Protein 6NOP (pdb70)

Nearest PDB structures (foldseek):
  6nop-assembly1_A  TM=9.811E-01  e=6.278E-51  Cyanothece
  6non-assembly2_B  TM=9.998E-01  e=4.648E-48  Cyanothece
  5ihp-assembly1_A  TM=8.449E-01  e=2.689E-17  Mycolicibacterium smegmatis MC2 155
  5if9-assembly1_A  TM=8.332E-01  e=1.341E-16  Mycolicibacterium smegmatis MC2 155
  5if9-assembly2_B  TM=8.439E-01  e=2.740E-16  Mycolicibacterium smegmatis MC2 155

InterPro domains:
  IPR025669 AAA domain [PF13614] (1-165)
  IPR027417 P-loop containing nucleoside triphosphate hydrolase [G3DSA:3.40.50.300] (1-249)
  IPR027417 P-loop containing nucleoside triphosphate hydrolase [SSF52540] (1-234)
  IPR050678 DNA Partitioning ATPase [PTHR13696] (1-233)

Solvent-accessible surface area: 21752 Å² total; per-residue (Å²): 96,112,69,228,156,16,83,8,0,0,0,2,1,4,0,2,21,0,6,14,26,18,0,0,1,0,0,0,17,7,6,4,111,90,11,38,0,0,0,0,0,0,5,11,15,16,9,0,6,117,40,22,68,33,142,44,115,143,109,27,39,4,0,19,35,0,3,76,98,119,34,118,14,39,83,0,19,51,88,24,118,66,100,47,16,23,0,0,0,2,54,65,24,0,22,84,0,34,71,63,1,55,96,54,65,125,6,16,39,15,2,40,52,47,5,123,82,2,33,116,44,3,64,29,0,0,0,1,3,7,5,14,98,16,60,2,2,20,2,1,0,0,8,2,62,25,0,0,0,0,0,25,4,9,66,36,0,15,32,0,0,66,14,0,36,82,12,5,104,44,13,99,161,144,45,7,4,98,23,50,46,12,0,0,0,1,26,61,4,44,111,184,63,173,75,48,38,181,46,0,40,42,8,18,54,29,0,106,140,55,3,97,154,33,107,32,4,41,21,2,64,48,32,49,94,11,64,57,0,18,88,99,35,47,3,0,39,111,37,47,94,78,109,26,9,114,1,0,86,8,0,51,95,16,11,33,138,110,116,179,141,227,107,22,159,22,92,8,2,0,0,2,1,2,0,2,22,0,7,13,25,27,0,0,2,0,0,0,32,5,0,3,98,60,11,79,0,0,0,0,0,0,5,13,16,18,10,0,6,120,31,26,70,33,142,42,113,140,115,24,38,4,0,22,35,1,1,74,92,117,35,120,18,69,81,0,31,50,84,24,117,64,98,42,16,41,0,0,1,1,51,59,26,0,21,95,0,39,108,60,1,44,76,53,62,125,7,17,37,13,2,41,51,48,5,128,69,7,35,89,132,10,52,23,0,0,0,0,4,8,6,10,115,16,64,2,2,21,1,0,0,0,8,2,65,36,0,1,0,0,0,22,6,35,69,44,0,16,40,0,0,65,9,0,16,73,12,4,115,47,12,100,183,145,45,7,4,98,21,54,47,27,0,0,0,0,25,42,4,46,98,123,67,176,74,54,12,176,85,4,38,40,8,20,53,29,0,110,138,56,3,98,144,28,110,34,3,47,18,4,60,32,39,78,93,11,54,62,0,8,80,106,37,47,6,0,42,114,33,50,74,83,96,18,13,102,0,0,49,11,0,8,117,40,21,56,31,182,118,123,137,232

Secondary structure (DSSP, 8-state):
---PEEEEE--SSSSSSHHHHHHHHHHHHTTTS-EEEEE--TT-HHHHHTT----TT---HHHHHTT-S-GGGG-EE-SSTTEEEE---GGGGGHHHHHHHHS-HHHHHHHHHGGGGGG-SEEEEEPPSSSSHHHHHHHHT-SEEEEEEESSHHHHHHHHHHHHHHHHHHHTTS--SEEEEEEEEEE-EETTEE-HHHHHHHHHHHHH-TTS-BPPPEES-THHHHHHHHT--HHHHT-GGGGHHHHHHHHHTTPPPP--/------EEEEE--SSSSSSHHHHHHHHHHHHTTTS-EEEEE--TT-HHHHHTT----TT---HHHHHTTSS-GGGG-EE-SSTTEEEE---GGGGGHHHHHHHHS-GGGHHHHHHGGGTTT-SEEEEEPPSSSSHHHHHHHHT-SEEEEEEESSHHHHHHHHHHHHHHHHHHHTTS--SEEEEEEEEEE-EETTEE-HHHHHHHHHHHHH-TTSPBPPPEE--HHHHHHHHHT--HHHHT-GGGGHHHHHHHHHHHTTS---

B-factor: mean 44.13, std 15.91, range [21.93, 157.92]

GO terms:
  GO:0016887 ATP hydrolysis activity (F, EXP)

Sequence (522 aa):
LVPRHMKTLVIASLSGGQGKTTTAFFLGKLLSQSAKVLFIDAAPQSNLTFFLGHEVEPSAPTLLELIKDMVEPADAVYSLANSNQFLIPSDDGLSNAQEYLASSGMGAVVLKARLKPLSEYFDYCIIDSPPARTQISIATIGAADQLLIPAEASTKGVNSLIRTLEIVQSLEKLGAFTGSILGVIPFRDKWFGLSQSKDSAGAIAAMKEVAPQLRIFPSILESERYKQALNQGILLSELGYPDLEKPFEGVKEALGIKQLVQGSHMKTLVIASLSGGQGKTTTAFFLGKLLSQSAKVLFIDAAPQSNLTFFLGHEVEPSAPTLLELIKDMVEPADAVYSLANSNQFLIPSDDGLSNAQEYLASSGMGAVVLKARLKPLSEYFDYCIIDSPPARTQISIATIGAADQLLIPAEASTKGVNSLIRTLEIVQSLEKLGAFTGSILGVIPFRDKWFGLSQSKDSAGAIAAMKEVAPQLRIFPSILESERYKQALNQGILLSELGYPDLEKPFEGVKEALGIKQLVQ

Radius of gyration: 22.44 Å; Cα contacts (8 Å, |Δi|>4): 1108; chains: 2; bounding box: 76×53×52 Å

CATH classification: 3.40.50.300

Structure (mmCIF, N/CA/C/O backbone):
data_6NOP
#
_entry.id   6NOP
#
_cell.length_a   115.658
_cell.length_b   115.658
_cell.length_c   76.648
_cell.angle_alpha   90.000
_cell.angle_beta   90.000
_cell.angle_gamma   120.000
#
_symmetry.space_group_name_H-M   'P 31 2 1'
#
loop_
_entity.id
_entity.type
_entity.pdbx_description
1 polymer 'Cobyrinic acid ac-diamide synthase'
2 non-polymer "ADENOSINE-5'-TRIPHOSPHATE"
3 non-polymer 'MAGNESIUM ION'
4 water water
#
loop_
_atom_site.group_PDB
_atom_site.id
_atom_site.type_symbol
_atom_site.label_atom_id
_atom_site.label_alt_id
_atom_site.label_comp_id
_atom_site.label_asym_id
_atom_site.label_entity_id
_atom_site.label_seq_id
_atom_site.pdbx_PDB_ins_code
_atom_site.Cartn_x
_atom_site.Cartn_y
_atom_site.Cartn_z
_atom_site.occupancy
_atom_site.B_iso_or_equiv
_atom_site.auth_seq_id
_atom_site.auth_comp_id
_atom_site.auth_asym_id
_atom_site.auth_atom_id
_atom_site.pdbx_PDB_model_num
ATOM 1 N N . LEU A 1 14 ? -59.684 -5.005 -20.130 1.00 77.37 -6 LEU B N 1
ATOM 2 C CA . LEU A 1 14 ? -60.166 -4.232 -21.270 1.00 77.76 -6 LEU B CA 1
ATOM 3 C C . LEU A 1 14 ? -61.442 -4.848 -21.834 1.00 74.16 -6 LEU B C 1
ATOM 4 O O . LEU A 1 14 ? -61.403 -5.898 -22.474 1.00 73.36 -6 LEU B O 1
ATOM 9 N N . VAL A 1 15 ? -62.567 -4.181 -21.599 1.00 72.97 -5 VAL B N 1
ATOM 10 C CA . VAL A 1 15 ? -63.873 -4.714 -21.962 1.00 76.97 -5 VAL B CA 1
ATOM 11 C C . VAL A 1 15 ? -64.609 -3.791 -22.928 1.00 75.21 -5 VAL B C 1
ATOM 12 O O . VAL A 1 15 ? -64.645 -2.576 -22.725 1.00 74.92 -5 VAL B O 1
ATOM 16 N N . PRO A 1 16 ? -65.200 -4.366 -23.989 1.00 71.52 -4 PRO B N 1
ATOM 17 C CA . PRO A 1 16 ? -65.978 -3.561 -24.938 1.00 63.84 -4 PRO B CA 1
ATOM 18 C C . PRO A 1 16 ? -67.197 -2.946 -24.263 1.00 57.99 -4 PRO B C 1
ATOM 19 O O . PRO A 1 16 ? -67.787 -3.576 -23.392 1.00 64.37 -4 PRO B O 1
ATOM 23 N N . ARG A 1 17 ? -67.547 -1.720 -24.638 1.00 50.69 -3 ARG B N 1
ATOM 24 C CA . ARG A 1 17 ? -68.769 -1.103 -24.153 1.00 56.76 -3 ARG B CA 1
ATOM 25 C C . ARG A 1 17 ? -69.609 -0.624 -25.336 1.00 53.98 -3 ARG B C 1
ATOM 26 O O . ARG A 1 17 ? -69.577 -1.222 -26.421 1.00 47.98 -3 ARG B O 1
ATOM 34 N N . HIS A 1 20 ? -68.664 3.940 -30.289 1.00 40.97 0 HIS B N 1
ATOM 35 C CA . HIS A 1 20 ? -68.348 3.899 -31.705 1.00 39.38 0 HIS B CA 1
ATOM 36 C C . HIS A 1 20 ? -67.126 4.794 -31.918 1.00 36.32 0 HIS B C 1
ATOM 37 O O . HIS A 1 20 ? -67.252 6.010 -32.080 1.00 38.54 0 HIS B O 1
ATOM 44 N N . MET A 1 21 ? -65.952 4.178 -31.899 1.00 33.87 1 MET B N 1
ATOM 45 C CA . MET A 1 21 ? -64.688 4.906 -31.898 1.00 33.62 1 MET B CA 1
ATOM 46 C C . MET A 1 21 ? -64.506 5.786 -33.132 1.00 33.90 1 MET B C 1
ATOM 47 O O . MET A 1 21 ? -64.661 5.309 -34.260 1.00 33.48 1 MET B O 1
ATOM 52 N N . LYS A 1 22 ? -64.177 7.064 -32.903 1.00 32.56 2 LYS B N 1
ATOM 53 C CA . LYS A 1 22 ? -63.811 8.008 -33.962 1.00 29.25 2 LYS B CA 1
ATOM 54 C C . LYS A 1 22 ? -62.292 8.216 -33.947 1.00 28.73 2 LYS B C 1
ATOM 55 O O . LYS A 1 22 ? -61.730 8.623 -32.933 1.00 33.52 2 LYS B O 1
ATOM 61 N N . THR A 1 23 ? -61.637 7.934 -35.065 1.00 30.35 3 THR B N 1
ATOM 62 C CA . THR A 1 23 ? -60.173 8.031 -35.114 1.00 28.41 3 THR B CA 1
ATOM 63 C C . THR A 1 23 ? -59.759 9.434 -35.586 1.00 28.86 3 THR B C 1
ATOM 64 O O . THR A 1 23 ? -60.098 9.846 -36.700 1.00 28.58 3 THR B O 1
ATOM 68 N N . LEU A 1 24 ? -59.056 10.160 -34.721 1.00 25.92 4 LEU B N 1
ATOM 69 C CA . LEU A 1 24 ? -58.542 11.496 -35.038 1.00 24.16 4 LEU B CA 1
ATOM 70 C C . LEU A 1 24 ? -57.053 11.352 -35.286 1.00 27.43 4 LEU B C 1
ATOM 71 O O . LEU A 1 24 ? -56.323 10.873 -34.416 1.00 32.62 4 LEU B O 1
ATOM 76 N N . VAL A 1 25 ? -56.594 11.743 -36.470 1.00 23.57 5 VAL B N 1
ATOM 77 C CA . VAL A 1 25 ? -55.177 11.558 -36.793 1.00 22.51 5 VAL B CA 1
ATOM 78 C C . VAL A 1 25 ? -54.540 12.942 -36.891 1.00 22.40 5 VAL B C 1
ATOM 79 O O . VAL A 1 25 ? -55.079 13.834 -37.564 1.00 24.26 5 VAL B O 1
ATOM 83 N N . ILE A 1 26 ? -53.414 13.110 -36.200 1.00 22.64 6 ILE B N 1
ATOM 84 C CA . ILE A 1 26 ? -52.648 14.368 -36.219 1.00 22.34 6 ILE B CA 1
ATOM 85 C C . ILE A 1 26 ? -51.529 14.196 -37.261 1.00 27.29 6 ILE B C 1
ATOM 86 O O . ILE A 1 26 ? -50.641 13.356 -37.088 1.00 28.93 6 ILE B O 1
ATOM 91 N N . ALA A 1 27 ? -51.603 14.940 -38.357 1.00 26.00 7 ALA B N 1
ATOM 92 C CA . ALA A 1 27 ? -50.674 14.767 -39.483 1.00 24.07 7 ALA B CA 1
ATOM 93 C C . ALA A 1 27 ? -50.100 16.101 -39.947 1.00 26.61 7 ALA B C 1
ATOM 94 O O . ALA A 1 27 ? -50.819 17.085 -40.079 1.00 25.16 7 ALA B O 1
ATOM 96 N N . SER A 1 28 ? -48.793 16.119 -40.189 1.00 23.04 8 SER B N 1
ATOM 97 C CA . SER A 1 28 ? -48.143 17.301 -40.747 1.00 24.73 8 SER B CA 1
ATOM 98 C C . SER A 1 28 ? -46.762 16.837 -41.209 1.00 25.78 8 SER B C 1
ATOM 99 O O . SER A 1 28 ? -45.924 16.458 -40.394 1.00 25.20 8 SER B O 1
ATOM 102 N N . LEU A 1 29 ? -46.529 16.845 -42.518 1.00 23.95 9 LEU B N 1
ATOM 103 C CA . LEU A 1 29 ? -45.315 16.217 -43.052 1.00 24.73 9 LEU B CA 1
ATOM 104 C C . LEU A 1 29 ? -43.984 16.839 -42.619 1.00 24.42 9 LEU B C 1
ATOM 105 O O . LEU A 1 29 ? -42.971 16.130 -42.553 1.00 26.69 9 LEU B O 1
ATOM 110 N N . SER A 1 30 ? -43.950 18.137 -42.344 1.00 26.20 10 SER B N 1
ATOM 111 C CA . SER A 1 30 ? -42.689 18.747 -41.913 1.00 23.85 10 SER B CA 1
ATOM 112 C C . SER A 1 30 ? -42.365 18.390 -40.463 1.00 23.72 10 SER B C 1
ATOM 113 O O . SER A 1 30 ? -43.247 17.959 -39.700 1.00 24.26 10 SER B O 1
ATOM 116 N N . GLY A 1 31 ? -41.098 18.526 -40.082 1.00 28.25 11 GLY B N 1
ATOM 117 C CA . GLY A 1 31 ? -40.704 18.220 -38.722 1.00 28.52 11 GLY B CA 1
ATOM 118 C C . GLY A 1 31 ? -41.085 19.341 -37.767 1.00 26.01 11 GLY B C 1
ATOM 119 O O . GLY A 1 31 ? -41.107 20.529 -38.139 1.00 26.87 11 GLY B O 1
ATOM 120 N N . GLY A 1 32 ? -41.388 18.978 -36.520 1.00 26.32 12 GLY B N 1
ATOM 121 C CA . GLY A 1 32 ? -41.585 19.983 -35.478 1.00 25.52 12 GLY B CA 1
ATOM 122 C C . GLY A 1 32 ? -42.704 20.967 -35.735 1.00 28.73 12 GLY B C 1
ATOM 123 O O . GLY A 1 32 ? -42.519 22.190 -35.655 1.00 29.15 12 GLY B O 1
ATOM 124 N N . GLN A 1 33 ? -43.878 20.416 -36.021 1.00 25.80 13 GLN B N 1
ATOM 125 C CA . GLN A 1 33 ? -45.048 21.188 -36.399 1.00 25.00 13 GLN B CA 1
ATOM 126 C C . GLN A 1 33 ? -46.120 21.175 -35.306 1.00 27.47 13 GLN B C 1
ATOM 127 O O . GLN A 1 33 ? -47.213 21.733 -35.486 1.00 26.82 13 GLN B O 1
ATOM 133 N N . GLY A 1 34 ? -45.811 20.541 -34.179 1.00 27.10 14 GLY B N 1
ATOM 134 C CA . GLY A 1 34 ? -46.746 20.466 -33.070 1.00 26.38 14 GLY B CA 1
ATOM 135 C C . GLY A 1 34 ? -47.619 19.212 -33.087 1.00 29.45 14 GLY B C 1
ATOM 136 O O . GLY A 1 34 ? -48.645 19.178 -32.414 1.00 27.10 14 GLY B O 1
ATOM 137 N N . LYS A 1 35 ? -47.229 18.176 -33.832 1.00 23.37 15 LYS B N 1
ATOM 138 C CA . LYS A 1 35 ? -48.064 16.962 -33.899 1.00 21.93 15 LYS B CA 1
ATOM 139 C C . LYS A 1 35 ? -48.210 16.288 -32.533 1.00 25.22 15 LYS B C 1
ATOM 140 O O . LYS A 1 35 ? -49.330 16.013 -32.091 1.00 26.51 15 LYS B O 1
ATOM 146 N N . THR A 1 36 ? -47.079 16.000 -31.885 1.00 26.01 16 THR B N 1
ATOM 147 C CA . THR A 1 36 ? -47.079 15.285 -30.606 1.00 27.07 16 THR B CA 1
ATOM 148 C C . THR A 1 36 ? -47.689 16.133 -29.493 1.00 30.69 16 THR B C 1
ATOM 149 O O . THR A 1 36 ? -48.465 15.635 -28.674 1.00 27.48 16 THR B O 1
ATOM 153 N N . THR A 1 37 ? -47.363 17.424 -29.491 1.00 27.55 17 THR B N 1
ATOM 154 C CA . THR A 1 37 ? -47.980 18.362 -28.557 1.00 27.12 17 THR B CA 1
ATOM 155 C C . THR A 1 37 ? -49.507 18.353 -28.678 1.00 26.42 17 THR B C 1
ATOM 156 O O . THR A 1 37 ? -50.220 18.299 -27.677 1.00 29.44 17 THR B O 1
ATOM 160 N N . THR A 1 38 ? -50.005 18.395 -29.904 1.00 23.69 18 THR B N 1
ATOM 161 C CA . THR A 1 38 ? -51.449 18.358 -30.143 1.00 24.84 18 THR B CA 1
ATOM 162 C C . THR A 1 38 ? -52.048 17.037 -29.685 1.00 30.22 18 THR B C 1
ATOM 163 O O . THR A 1 38 ? -53.085 17.008 -29.006 1.00 29.40 18 THR B O 1
ATOM 167 N N . ALA A 1 39 ? -51.416 15.931 -30.067 1.00 27.63 19 ALA B N 1
ATOM 168 C CA . ALA A 1 39 ? -51.947 14.630 -29.674 1.00 28.12 19 ALA B CA 1
ATOM 169 C C . ALA A 1 39 ? -52.081 14.533 -28.150 1.00 29.61 19 ALA B C 1
ATOM 170 O O . ALA A 1 39 ? -53.122 14.114 -27.625 1.00 28.58 19 ALA B O 1
ATOM 172 N N . PHE A 1 40 ? -51.030 14.938 -27.448 1.00 28.62 20 PHE B N 1
ATOM 173 C CA . PHE A 1 40 ? -50.971 14.891 -25.992 1.00 30.41 20 PHE B CA 1
ATOM 174 C C . PHE A 1 40 ? -52.087 15.698 -25.334 1.00 32.27 20 PHE B C 1
ATOM 175 O O . PHE A 1 40 ? -52.887 15.162 -24.557 1.00 31.54 20 PHE B O 1
ATOM 183 N N . PHE A 1 41 ? -52.135 16.996 -25.624 1.00 30.15 21 PHE B N 1
ATOM 184 C CA . PHE A 1 41 ? -53.128 17.841 -24.983 1.00 27.52 21 PHE B CA 1
ATOM 185 C C . PHE A 1 41 ? -54.560 17.540 -25.395 1.00 31.84 21 PHE B C 1
ATOM 186 O O . PHE A 1 41 ? -55.451 17.543 -24.547 1.00 34.14 21 PHE B O 1
ATOM 194 N N . LEU A 1 42 ? -54.782 17.280 -26.683 1.00 28.51 22 LEU B N 1
ATOM 195 C CA . LEU A 1 42 ? -56.124 16.970 -27.153 1.00 30.18 22 LEU B CA 1
ATOM 196 C C . LEU A 1 42 ? -56.622 15.670 -26.526 1.00 33.12 22 LEU B C 1
ATOM 197 O O . LEU A 1 42 ? -57.754 15.604 -26.056 1.00 30.50 22 LEU B O 1
ATOM 202 N N . GLY A 1 43 ? -55.774 14.642 -26.493 1.00 31.29 23 GLY B N 1
ATOM 203 C CA . GLY A 1 43 ? -56.200 13.360 -25.946 1.00 32.53 23 GLY B CA 1
ATOM 204 C C . GLY A 1 43 ? -56.529 13.466 -24.470 1.00 38.06 23 GLY B C 1
ATOM 205 O O . GLY A 1 43 ? -57.541 12.939 -24.007 1.00 34.67 23 GLY B O 1
ATOM 206 N N . LYS A 1 44 ? -55.674 14.148 -23.719 1.00 32.21 24 LYS B N 1
ATOM 207 C CA . LYS A 1 44 ? -55.909 14.308 -22.291 1.00 32.22 24 LYS B CA 1
ATOM 208 C C . LYS A 1 44 ? -57.181 15.119 -22.030 1.00 36.12 24 LYS B C 1
ATOM 209 O O . LYS A 1 44 ? -57.977 14.760 -21.163 1.00 38.71 24 LYS B O 1
ATOM 215 N N . LEU A 1 45 ? -57.372 16.202 -22.782 1.00 33.35 25 LEU B N 1
ATOM 216 C CA . LEU A 1 45 ? -58.610 16.992 -22.677 1.00 34.15 25 LEU B CA 1
ATOM 217 C C . LEU A 1 45 ? -59.866 16.168 -22.961 1.00 36.83 25 LEU B C 1
ATOM 218 O O . LEU A 1 45 ? -60.812 16.190 -22.175 1.00 38.29 25 LEU B O 1
ATOM 223 N N . LEU A 1 46 ? -59.889 15.456 -24.086 1.00 32.45 26 LEU B N 1
ATOM 224 C CA . LEU A 1 46 ? -61.048 14.605 -24.418 1.00 34.72 26 LEU B CA 1
ATOM 225 C C . LEU A 1 46 ? -61.337 13.530 -23.368 1.00 40.15 26 LEU B C 1
ATOM 226 O O . LEU A 1 46 ? -62.496 13.166 -23.159 1.00 38.73 26 LEU B O 1
ATOM 231 N N . SER A 1 47 ? -60.297 13.029 -22.703 1.00 34.80 27 SER B N 1
ATOM 232 C CA . SER A 1 47 ? -60.461 11.957 -21.718 1.00 40.27 27 SER B CA 1
ATOM 233 C C . SER A 1 47 ? -61.202 12.394 -20.455 1.00 40.74 27 SER B C 1
ATOM 234 O O . SER A 1 47 ? -61.502 11.574 -19.588 1.00 44.18 27 SER B O 1
ATOM 237 N N . GLN A 1 48 ? -61.491 13.683 -20.340 1.00 35.79 28 GLN B N 1
ATOM 238 C CA . GLN A 1 48 ? -62.261 14.159 -19.201 1.00 37.87 28 GLN B CA 1
ATOM 239 C C . GLN A 1 48 ? -63.710 13.700 -19.304 1.00 45.72 28 GLN B C 1
ATOM 240 O O . GLN A 1 48 ? -64.406 13.619 -18.296 1.00 48.04 28 GLN B O 1
ATOM 246 N N . SER A 1 49 ? -64.159 13.409 -20.523 1.00 47.55 29 SER B N 1
ATOM 247 C CA . SER A 1 49 ? -65.546 12.987 -20.747 1.00 51.56 29 SER B CA 1
ATOM 248 C C . SER A 1 49 ? -65.682 11.832 -21.737 1.00 51.57 29 SER B C 1
ATOM 249 O O . SER A 1 49 ? -66.786 11.528 -22.194 1.00 53.19 29 SER B O 1
ATOM 252 N N . ALA A 1 50 ? -64.568 11.187 -22.069 1.00 42.92 30 ALA B N 1
ATOM 253 C CA . ALA A 1 50 ? -64.586 10.098 -23.036 1.00 39.87 30 ALA B CA 1
ATOM 254 C C . ALA A 1 50 ? -63.434 9.126 -22.774 1.00 44.42 30 ALA B C 1
ATOM 255 O O . ALA A 1 50 ? -62.448 9.489 -22.125 1.00 41.72 30 ALA B O 1
ATOM 257 N N . LYS A 1 51 ? -63.570 7.895 -23.262 1.00 38.25 31 LYS B N 1
ATOM 258 C CA . LYS A 1 51 ? -62.490 6.908 -23.194 1.00 37.29 31 LYS B CA 1
ATOM 259 C C . LYS A 1 51 ? -61.598 7.106 -24.412 1.00 39.08 31 LYS B C 1
ATOM 260 O O . LYS A 1 51 ? -62.072 7.038 -25.546 1.00 37.85 31 LYS B O 1
ATOM 266 N N . VAL A 1 52 ? -60.312 7.361 -24.186 1.00 35.83 32 VAL B N 1
ATOM 267 C CA . VAL A 1 52 ? -59.420 7.764 -25.277 1.00 33.15 32 VAL B CA 1
ATOM 268 C C . VAL A 1 52 ? -58.305 6.747 -25.464 1.00 30.66 32 VAL B C 1
ATOM 269 O O . VAL A 1 52 ? -57.660 6.343 -24.499 1.00 34.91 32 VAL B O 1
ATOM 273 N N . LEU A 1 53 ? -58.111 6.313 -26.707 1.00 29.22 33 LEU B N 1
ATOM 274 C CA . LEU A 1 53 ? -56.975 5.470 -27.059 1.00 31.08 33 LEU B CA 1
ATOM 275 C C . LEU A 1 53 ? -55.932 6.279 -27.829 1.00 30.43 33 LEU B C 1
ATOM 276 O O . LEU A 1 53 ? -56.155 6.649 -28.987 1.00 31.84 33 LEU B O 1
ATOM 281 N N . PHE A 1 54 ? -54.798 6.538 -27.194 1.00 29.80 34 PHE B N 1
ATOM 282 C CA . PHE A 1 54 ? -53.672 7.170 -27.881 1.00 30.57 34 PHE B CA 1
ATOM 283 C C . PHE A 1 54 ? -52.964 6.100 -28.694 1.00 31.69 34 PHE B C 1
ATOM 284 O O . PHE A 1 54 ? -52.832 4.963 -28.240 1.00 31.64 34 PHE B O 1
ATOM 292 N N . ILE A 1 55 ? -52.495 6.454 -29.886 1.00 30.26 35 ILE B N 1
ATOM 293 C CA . ILE A 1 55 ? -51.582 5.592 -30.627 1.00 26.31 35 ILE B CA 1
ATOM 294 C C . ILE A 1 55 ? -50.331 6.378 -31.030 1.00 26.38 35 ILE B C 1
ATOM 295 O O . ILE A 1 55 ? -50.428 7.389 -31.730 1.00 27.51 35 ILE B O 1
ATOM 300 N N . ASP A 1 56 ? -49.163 5.915 -30.597 1.00 27.58 36 ASP B N 1
ATOM 301 C CA . ASP A 1 56 ? -47.922 6.570 -30.989 1.00 28.62 36 ASP B CA 1
ATOM 302 C C . ASP A 1 56 ? -47.418 5.904 -32.262 1.00 29.32 36 ASP B C 1
ATOM 303 O O . ASP A 1 56 ? -46.831 4.825 -32.217 1.00 32.86 36 ASP B O 1
ATOM 308 N N . ALA A 1 57 ? -47.640 6.556 -33.401 1.00 26.80 37 ALA B N 1
ATOM 309 C CA . ALA A 1 57 ? -47.226 5.979 -34.675 1.00 29.89 37 ALA B CA 1
ATOM 310 C C . ALA A 1 57 ? -45.861 6.488 -35.124 1.00 29.47 37 ALA B C 1
ATOM 311 O O . ALA A 1 57 ? -45.471 6.269 -36.266 1.00 31.03 37 ALA B O 1
ATOM 313 N N . ALA A 1 58 ? -45.147 7.170 -34.233 1.00 29.80 38 ALA B N 1
ATOM 314 C CA . ALA A 1 58 ? -43.818 7.700 -34.553 1.00 28.93 38 ALA B CA 1
ATOM 315 C C . ALA A 1 58 ? -42.706 6.810 -34.020 1.00 28.74 38 ALA B C 1
ATOM 316 O O . ALA A 1 58 ? -42.661 6.492 -32.828 1.00 34.14 38 ALA B O 1
ATOM 318 N N . PRO A 1 59 ? -41.810 6.361 -34.909 1.00 33.75 39 PRO B N 1
ATOM 319 C CA . PRO A 1 59 ? -40.640 5.582 -34.480 1.00 34.52 39 PRO B CA 1
ATOM 320 C C . PRO A 1 59 ? -39.780 6.282 -33.420 1.00 33.42 39 PRO B C 1
ATOM 321 O O . PRO A 1 59 ? -39.113 5.607 -32.634 1.00 34.79 39 PRO B O 1
ATOM 325 N N . GLN A 1 60 ? -39.797 7.614 -33.382 1.00 33.30 40 GLN B N 1
ATOM 326 C CA . GLN A 1 60 ? -39.036 8.332 -32.355 1.00 32.73 40 GLN B CA 1
ATOM 327 C C . GLN A 1 60 ? -39.711 8.233 -30.976 1.00 33.71 40 GLN B C 1
ATOM 328 O O . GLN A 1 60 ? -39.080 8.473 -29.946 1.00 36.77 40 GLN B O 1
ATOM 334 N N . SER A 1 61 ? -40.998 7.882 -30.977 1.00 33.56 41 SER B N 1
ATOM 335 C CA . SER A 1 61 ? -41.708 7.478 -29.763 1.00 32.00 41 SER B CA 1
ATOM 336 C C . SER A 1 61 ? -41.860 8.547 -28.691 1.00 29.35 41 SER B C 1
ATOM 337 O O . SER A 1 61 ? -41.879 8.227 -27.492 1.00 31.77 41 SER B O 1
ATOM 340 N N . ASN A 1 62 ? -41.977 9.810 -29.103 1.00 29.75 42 ASN B N 1
ATOM 341 C CA . ASN A 1 62 ? -42.114 10.883 -28.129 1.00 32.54 42 ASN B CA 1
ATOM 342 C C . ASN A 1 62 ? -43.387 10.782 -27.274 1.00 33.37 42 ASN B C 1
ATOM 343 O O . ASN A 1 62 ? -43.338 10.909 -26.054 1.00 33.72 42 ASN B O 1
ATOM 348 N N . LEU A 1 63 ? -44.532 10.579 -27.915 1.00 31.33 43 LEU B N 1
ATOM 349 C CA . LEU A 1 63 ? -45.805 10.531 -27.183 1.00 29.80 43 LEU B CA 1
ATOM 350 C C . LEU A 1 63 ? -45.803 9.454 -26.083 1.00 32.91 43 LEU B C 1
ATOM 351 O O . LEU A 1 63 ? -46.219 9.718 -24.952 1.00 32.38 43 LEU B O 1
ATOM 356 N N . THR A 1 64 ? -45.315 8.250 -26.409 1.00 33.25 44 THR B N 1
ATOM 357 C CA . THR A 1 64 ? -45.190 7.171 -25.435 1.00 33.29 44 THR B CA 1
ATOM 358 C C . THR A 1 64 ? -44.480 7.622 -24.168 1.00 35.18 44 THR B C 1
ATOM 359 O O . THR A 1 64 ? -44.945 7.366 -23.055 1.00 35.33 44 THR B O 1
ATOM 363 N N . PHE A 1 65 ? -43.353 8.300 -24.342 1.00 34.06 45 PHE B N 1
ATOM 364 C CA . PHE A 1 65 ? -42.608 8.848 -23.218 1.00 39.95 45 PHE B CA 1
ATOM 365 C C . PHE A 1 65 ? -43.390 9.902 -22.426 1.00 35.21 45 PHE B C 1
ATOM 366 O O . PHE A 1 65 ? -43.454 9.849 -21.193 1.00 38.75 45 PHE B O 1
ATOM 374 N N . PHE A 1 66 ? -43.965 10.861 -23.135 1.00 34.01 46 PHE B N 1
ATOM 375 C CA . PHE A 1 66 ? -44.683 11.963 -22.500 1.00 34.38 46 PHE B CA 1
ATOM 376 C C . PHE A 1 66 ? -45.882 11.462 -21.694 1.00 40.26 46 PHE B C 1
ATOM 377 O O . PHE A 1 66 ? -46.249 12.062 -20.683 1.00 35.59 46 PHE B O 1
ATOM 385 N N . LEU A 1 67 ? -46.485 10.366 -22.155 1.00 36.49 47 LEU B N 1
ATOM 386 C CA . LEU A 1 67 ? -47.631 9.755 -21.479 1.00 36.39 47 LEU B CA 1
ATOM 387 C C . LEU A 1 67 ? -47.204 8.871 -20.307 1.00 42.84 47 LEU B C 1
ATOM 388 O O . LEU A 1 67 ? -48.044 8.290 -19.615 1.00 41.43 47 LEU B O 1
ATOM 393 N N . GLY A 1 68 ? -45.895 8.755 -20.099 1.00 39.10 48 GLY B N 1
ATOM 394 C CA . GLY A 1 68 ? -45.361 8.050 -18.945 1.00 41.19 48 GLY B CA 1
ATOM 395 C C . GLY A 1 68 ? -45.293 6.539 -19.071 1.00 42.56 48 GLY B C 1
ATOM 396 O O . GLY A 1 68 ? -45.320 5.827 -18.075 1.00 45.17 48 GLY B O 1
ATOM 397 N N . HIS A 1 69 ? -45.195 6.045 -20.298 1.00 37.42 49 HIS B N 1
ATOM 398 C CA . HIS A 1 69 ? -45.184 4.614 -20.539 1.00 38.50 49 HIS B CA 1
ATOM 399 C C . HIS A 1 69 ? -43.798 4.120 -20.924 1.00 40.58 49 HIS B C 1
ATOM 400 O O . HIS A 1 69 ? -43.118 4.725 -21.750 1.00 46.93 49 HIS B O 1
ATOM 407 N N . GLU A 1 70 ? -43.374 3.020 -20.322 1.00 43.55 50 GLU B N 1
ATOM 408 C CA . GLU A 1 70 ? -42.137 2.389 -20.748 1.00 50.09 50 GLU B CA 1
ATOM 409 C C . GLU A 1 70 ? -42.465 1.065 -21.408 1.00 44.09 50 GLU B C 1
ATOM 410 O O . GLU A 1 70 ? -43.277 0.303 -20.902 1.00 48.23 50 GLU B O 1
ATOM 416 N N . VAL A 1 71 ? -41.861 0.811 -22.562 1.00 44.10 51 VAL B N 1
ATOM 417 C CA . VAL A 1 71 ? -42.082 -0.450 -23.254 1.00 44.40 51 VAL B CA 1
ATOM 418 C C . VAL A 1 71 ? -41.085 -1.481 -22.740 1.00 49.89 51 VAL B C 1
ATOM 419 O O . VAL A 1 71 ? -39.877 -1.273 -22.791 1.00 48.93 51 VAL B O 1
ATOM 423 N N . GLU A 1 72 ? -41.600 -2.591 -22.232 1.00 52.56 52 GLU B N 1
ATOM 424 C CA . GLU A 1 72 ? -40.752 -3.652 -21.704 1.00 62.47 52 GLU B CA 1
ATOM 425 C C . GLU A 1 72 ? -40.251 -4.580 -22.811 1.00 63.13 52 GLU B C 1
ATOM 426 O O . GLU A 1 72 ? -40.908 -4.734 -23.839 1.00 55.08 52 GLU B O 1
ATOM 432 N N . PRO A 1 73 ? -39.077 -5.198 -22.596 1.00 73.06 53 PRO B N 1
ATOM 433 C CA . PRO A 1 73 ? -38.317 -5.972 -23.585 1.00 75.57 53 PRO B CA 1
ATOM 434 C C . PRO A 1 73 ? -39.144 -6.753 -24.613 1.00 74.68 53 PRO B C 1
ATOM 435 O O . PRO A 1 73 ? -38.864 -6.650 -25.810 1.00 77.89 53 PRO B O 1
ATOM 439 N N . SER A 1 74 ? -40.134 -7.520 -24.170 1.00 66.65 54 SER B N 1
ATOM 440 C CA . SER A 1 74 ? -40.874 -8.374 -25.095 1.00 64.95 54 SER B CA 1
ATOM 441 C C . SER A 1 74 ? -42.317 -7.938 -25.324 1.00 58.43 54 SER B C 1
ATOM 442 O O . SER A 1 74 ? -43.120 -8.701 -25.863 1.00 55.44 54 SER B O 1
ATOM 445 N N . ALA A 1 75 ? -42.652 -6.717 -24.922 1.00 51.75 55 ALA B N 1
ATOM 446 C CA . ALA A 1 75 ? -44.040 -6.274 -24.978 1.00 53.27 55 ALA B CA 1
ATOM 447 C C . ALA A 1 75 ? -44.460 -5.932 -26.402 1.00 47.15 55 ALA B C 1
ATOM 448 O O . ALA A 1 75 ? -43.734 -5.248 -27.115 1.00 50.19 55 ALA B O 1
ATOM 450 N N . PRO A 1 76 ? -45.643 -6.413 -26.817 1.00 44.44 56 PRO B N 1
ATOM 451 C CA . PRO A 1 76 ? -46.173 -6.081 -28.142 1.00 39.84 56 PRO B CA 1
ATOM 452 C C . PRO A 1 76 ? -46.471 -4.591 -28.221 1.00 42.60 56 PRO B C 1
ATOM 453 O O . PRO A 1 76 ? -46.930 -4.006 -27.247 1.00 42.55 56 PRO B O 1
ATOM 457 N N . THR A 1 77 ? -46.197 -3.983 -29.367 1.00 36.17 57 THR B N 1
ATOM 458 C CA . THR A 1 77 ? -46.464 -2.567 -29.561 1.00 38.92 57 THR B CA 1
ATOM 459 C C . THR A 1 77 ? -47.170 -2.396 -30.891 1.00 34.28 57 THR B C 1
ATOM 460 O O . THR A 1 77 ? -47.695 -3.361 -31.449 1.00 37.23 57 THR B O 1
ATOM 464 N N . LEU A 1 78 ? -47.150 -1.171 -31.416 1.00 31.74 58 LEU B N 1
ATOM 465 C CA . LEU A 1 78 ? -47.818 -0.889 -32.675 1.00 32.20 58 LEU B CA 1
ATOM 466 C C . LEU A 1 78 ? -47.234 -1.729 -33.797 1.00 30.76 58 LEU B C 1
ATOM 467 O O . LEU A 1 78 ? -47.953 -2.142 -34.709 1.00 33.90 58 LEU B O 1
ATOM 472 N N . LEU A 1 79 ? -45.933 -1.988 -33.729 1.00 32.80 59 LEU B N 1
ATOM 473 C CA . LEU A 1 79 ? -45.268 -2.790 -34.753 1.00 33.59 59 LEU B CA 1
ATOM 474 C C . LEU A 1 79 ? -45.929 -4.163 -34.920 1.00 35.86 59 LEU B C 1
ATOM 475 O O . LEU A 1 79 ? -46.289 -4.555 -36.028 1.00 35.86 59 LEU B O 1
ATOM 480 N N . GLU A 1 80 ? -46.089 -4.883 -33.814 1.00 37.00 60 GLU B N 1
ATOM 481 C CA . GLU A 1 80 ? -46.689 -6.219 -33.838 1.00 38.79 60 GLU B CA 1
ATOM 482 C C . GLU A 1 80 ? -48.156 -6.150 -34.253 1.00 41.93 60 GLU B C 1
ATOM 483 O O . GLU A 1 80 ? -48.657 -7.058 -34.910 1.00 40.53 60 GLU B O 1
ATOM 489 N N . LEU A 1 81 ? -48.849 -5.078 -33.873 1.00 39.18 61 LEU B N 1
ATOM 490 C CA . LEU A 1 81 ? -50.226 -4.913 -34.324 1.00 36.00 61 LEU B CA 1
ATOM 491 C C . LEU A 1 81 ? -50.280 -4.712 -35.834 1.00 34.71 61 LEU B C 1
ATOM 492 O O . LEU A 1 81 ? -51.054 -5.378 -36.522 1.00 38.99 61 LEU B O 1
ATOM 497 N N . ILE A 1 82 ? -49.470 -3.793 -36.353 1.00 33.47 62 ILE B N 1
ATOM 498 C CA . ILE A 1 82 ? -49.444 -3.574 -37.797 1.00 29.48 62 ILE B CA 1
ATOM 499 C C . ILE A 1 82 ? -49.145 -4.878 -38.543 1.00 36.88 62 ILE B C 1
ATOM 500 O O . ILE A 1 82 ? -49.776 -5.176 -39.552 1.00 36.47 62 ILE B O 1
ATOM 505 N N . LYS A 1 83 ? -48.201 -5.660 -38.026 1.00 35.14 63 LYS B N 1
ATOM 506 C CA . LYS A 1 83 ? -47.818 -6.929 -38.653 1.00 40.09 63 LYS B CA 1
ATOM 507 C C . LYS A 1 83 ? -48.773 -8.097 -38.385 1.00 41.99 63 LYS B C 1
ATOM 508 O O . LYS A 1 83 ? -48.515 -9.217 -38.824 1.00 43.03 63 LYS B O 1
ATOM 514 N N . ASP A 1 84 ? -49.871 -7.836 -37.679 1.00 39.04 64 ASP B N 1
ATOM 515 C CA . ASP A 1 84 ? -50.883 -8.862 -37.425 1.00 41.96 64 ASP B CA 1
ATOM 516 C C . ASP A 1 84 ? -50.291 -10.021 -36.629 1.00 44.47 64 ASP B C 1
ATOM 517 O O . ASP A 1 84 ? -50.645 -11.184 -36.841 1.00 44.08 64 ASP B O 1
ATOM 522 N N . MET A 1 85 ? -49.381 -9.703 -35.715 1.00 41.80 65 MET B N 1
ATOM 523 C CA . MET A 1 85 ? -48.748 -10.722 -34.891 1.00 45.59 65 MET B CA 1
ATOM 524 C C . MET A 1 85 ? -49.465 -10.863 -33.558 1.00 50.33 65 MET B C 1
ATOM 525 O O . MET A 1 85 ? -49.250 -11.836 -32.830 1.00 48.18 65 MET B O 1
ATOM 530 N N . VAL A 1 86 ? -50.308 -9.884 -33.241 1.00 43.11 66 VAL B N 1
ATOM 531 C CA . VAL A 1 86 ? -51.097 -9.908 -32.014 1.00 44.01 66 VAL B CA 1
ATOM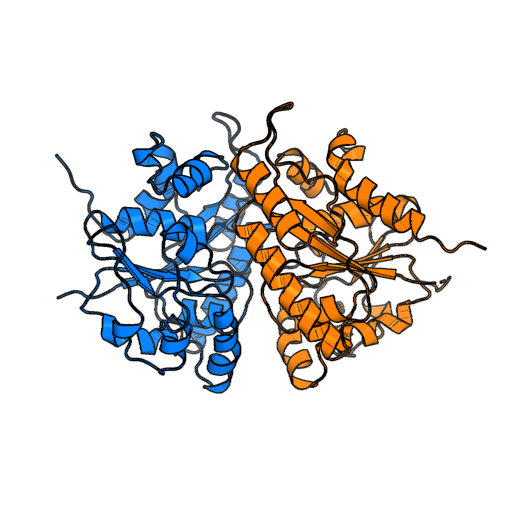 532 C C . VAL A 1 86 ? -52.490 -9.341 -32.253 1.00 43.67 66 VAL B C 1
ATOM 533 O O . VAL A 1 86 ? -52.698 -8.561 -33.182 1.00 46.09 66 VAL B O 1
ATOM 537 N N . GLU A 1 87 ? -53.441 -9.733 -31.410 1.00 45.72 67 GLU B N 1
ATOM 538 C CA . GLU A 1 87 ? -54.762 -9.124 -31.420 1.00 46.30 67 GLU B CA 1
ATOM 539 C C . GLU A 1 87 ? -54.587 -7.660 -31.047 1.00 44.50 67 GLU B C 1
ATOM 540 O O . GLU A 1 87 ? -53.734 -7.336 -30.224 1.00 44.07 67 GLU B O 1
ATOM 546 N N . PRO A 1 88 ? -55.396 -6.774 -31.640 1.00 43.87 68 PRO B N 1
ATOM 547 C CA . PRO A 1 88 ? -55.257 -5.343 -31.352 1.00 43.29 68 PRO B CA 1
ATOM 548 C C . PRO A 1 88 ? -55.282 -5.074 -29.850 1.00 42.76 68 PRO B C 1
ATOM 549 O O . PRO A 1 88 ? -54.486 -4.289 -29.348 1.00 44.31 68 PRO B O 1
ATOM 553 N N . ALA A 1 89 ? -56.172 -5.746 -29.129 1.00 40.05 69 ALA B N 1
ATOM 554 C CA . ALA A 1 89 ? -56.306 -5.500 -27.698 1.00 43.53 69 ALA B CA 1
ATOM 555 C C . ALA A 1 89 ? -55.037 -5.865 -26.925 1.00 46.41 69 ALA B C 1
ATOM 556 O O . ALA A 1 89 ? -54.779 -5.314 -25.852 1.00 50.86 69 ALA B O 1
ATOM 558 N N . ASP A 1 90 ? -54.245 -6.787 -27.469 1.00 46.11 70 ASP B N 1
ATOM 559 C CA . ASP A 1 90 ? -52.991 -7.204 -26.834 1.00 45.40 70 ASP B CA 1
ATOM 560 C C . ASP A 1 90 ? -51.897 -6.128 -26.889 1.00 42.97 70 ASP B C 1
ATOM 561 O O . ASP A 1 90 ? -50.886 -6.224 -26.190 1.00 44.46 70 ASP B O 1
ATOM 566 N N . ALA A 1 91 ? -52.093 -5.117 -27.729 1.00 36.68 71 ALA B N 1
ATOM 567 C CA . ALA A 1 91 ? -51.107 -4.042 -27.871 1.00 37.90 71 ALA B CA 1
ATOM 568 C C . ALA A 1 91 ? -51.553 -2.756 -27.173 1.00 37.86 71 ALA B C 1
ATOM 569 O O . ALA A 1 91 ? -50.880 -1.717 -27.266 1.00 39.90 71 ALA B O 1
ATOM 571 N N . VAL A 1 92 ? -52.689 -2.827 -26.482 1.00 37.66 72 VAL B N 1
ATOM 572 C CA . VAL A 1 92 ? -53.243 -1.685 -25.752 1.00 37.78 72 VAL B CA 1
ATOM 573 C C . VAL A 1 92 ? -52.884 -1.765 -24.271 1.00 41.38 72 VAL B C 1
ATOM 574 O O . VAL A 1 92 ? -53.070 -2.809 -23.631 1.00 41.77 72 VAL B O 1
ATOM 578 N N . TYR A 1 93 ? -52.358 -0.665 -23.739 1.00 35.60 73 TYR B N 1
ATOM 579 C CA . TYR A 1 93 ? -51.905 -0.578 -22.354 1.00 38.66 73 TYR B C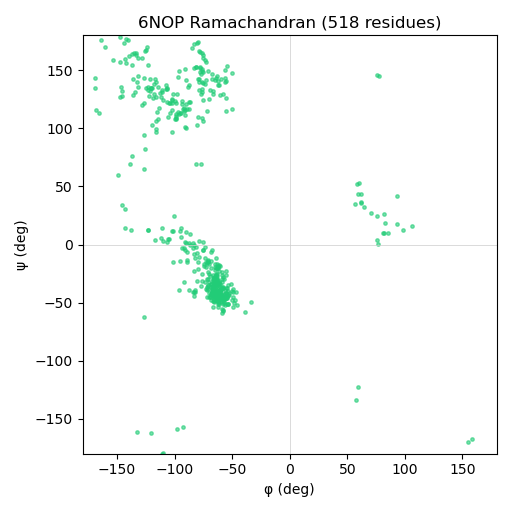A 1
ATOM 580 C C . TYR A 1 93 ? -52.643 0.524 -21.603 1.00 45.05 73 TYR B C 1
ATOM 581 O O . TYR A 1 93 ? -52.923 1.578 -22.160 1.00 41.01 73 TYR B O 1
ATOM 590 N N . SER A 1 94 ? -52.946 0.280 -20.333 1.00 43.31 74 SER B N 1
ATOM 591 C CA . SER A 1 94 ? -53.584 1.292 -19.499 1.00 47.94 74 SER B CA 1
ATOM 592 C C . SER A 1 94 ? -52.577 2.367 -19.088 1.00 48.43 74 SER B C 1
ATOM 593 O O . SER A 1 94 ? -51.387 2.083 -18.934 1.00 52.59 74 SER B O 1
ATOM 596 N N . LEU A 1 95 ? -53.053 3.600 -18.928 1.00 43.71 75 LEU B N 1
ATOM 597 C CA . LEU A 1 95 ? -52.214 4.699 -18.456 1.00 45.33 75 LEU B CA 1
ATOM 598 C C . LEU A 1 95 ? -52.646 5.117 -17.049 1.00 49.20 75 LEU B C 1
ATOM 599 O O . LEU A 1 95 ? -53.576 4.543 -16.491 1.00 49.17 75 LEU B O 1
ATOM 604 N N . ALA A 1 96 ? -51.974 6.113 -16.479 1.00 52.96 76 ALA B N 1
ATOM 605 C CA . ALA A 1 96 ? -52.274 6.560 -15.116 1.00 54.87 76 ALA B CA 1
ATOM 606 C C . ALA A 1 96 ? -53.737 6.985 -14.963 1.00 57.60 76 ALA B C 1
ATOM 607 O O . ALA A 1 96 ? -54.392 6.650 -13.973 1.00 62.67 76 ALA B O 1
ATOM 609 N N . ASN A 1 97 ? -54.240 7.716 -15.951 1.00 50.89 77 ASN B N 1
ATOM 610 C CA . ASN A 1 97 ? -55.646 8.108 -16.004 1.00 51.69 77 ASN B CA 1
ATOM 611 C C . ASN A 1 97 ? -56.496 6.942 -16.494 1.00 51.21 77 ASN B C 1
ATOM 612 O O . ASN A 1 97 ? -56.155 6.301 -17.486 1.00 52.32 77 ASN B O 1
ATOM 617 N N . SER A 1 98 ? -57.601 6.663 -15.806 1.00 54.74 78 SER B N 1
ATOM 618 C CA . SER A 1 98 ? -58.408 5.484 -16.122 1.00 52.29 78 SER B CA 1
ATOM 619 C C . SER A 1 98 ? -59.248 5.630 -17.394 1.00 50.79 78 SER B C 1
ATOM 620 O O . SER A 1 98 ? -59.916 4.679 -17.813 1.00 49.24 78 SER B O 1
ATOM 623 N N . ASN A 1 99 ? -59.218 6.815 -17.999 1.00 46.17 79 ASN B N 1
ATOM 624 C CA . ASN A 1 99 ? -59.919 7.056 -19.257 1.00 45.62 79 ASN B CA 1
ATOM 625 C C . ASN A 1 99 ? -58.949 7.123 -20.431 1.00 43.33 79 ASN B C 1
ATOM 626 O O . ASN A 1 99 ? -59.341 7.417 -21.567 1.00 40.27 79 ASN B O 1
ATOM 631 N N . GLN A 1 100 ? -57.679 6.857 -20.148 1.00 37.70 80 GLN B N 1
ATOM 632 C CA . GLN A 1 100 ? -56.637 6.949 -21.163 1.00 34.30 80 GLN B CA 1
ATOM 633 C C . GLN A 1 100 ? -55.923 5.626 -21.365 1.00 37.01 80 GLN B C 1
ATOM 634 O O . GLN A 1 100 ? -55.537 4.955 -20.405 1.00 39.45 80 GLN B O 1
ATOM 640 N N . PHE A 1 101 ? -55.735 5.262 -22.625 1.00 35.40 81 PHE B N 1
ATOM 641 C CA . PHE A 1 101 ? -55.047 4.030 -22.969 1.00 36.22 81 PHE B CA 1
ATOM 642 C C . PHE A 1 101 ? -54.085 4.304 -24.112 1.00 34.41 81 PHE B C 1
ATOM 643 O O . PHE A 1 101 ? -54.197 5.332 -24.780 1.00 34.32 81 PHE B O 1
ATOM 651 N N . LEU A 1 102 ? -53.148 3.391 -24.344 1.00 34.87 82 LEU B N 1
ATOM 652 C CA . LEU A 1 102 ? -52.081 3.644 -25.316 1.00 35.43 82 LEU B CA 1
ATOM 653 C C . LEU A 1 102 ? -51.648 2.391 -26.072 1.00 35.55 82 LEU B C 1
ATOM 654 O O . LEU A 1 102 ? -51.409 1.338 -25.467 1.00 37.21 82 LEU B O 1
ATOM 659 N N . ILE A 1 103 ? -51.547 2.509 -27.395 1.00 32.46 83 ILE B N 1
ATOM 660 C CA . ILE A 1 103 ? -50.775 1.552 -28.183 1.00 34.49 83 ILE B CA 1
ATOM 661 C C . ILE A 1 103 ? -49.430 2.233 -28.431 1.00 31.60 83 ILE B C 1
ATOM 662 O O . ILE A 1 103 ? -49.348 3.209 -29.195 1.00 29.23 83 ILE B O 1
ATOM 667 N N . PRO A 1 104 ? -48.377 1.743 -27.771 1.00 31.51 84 PRO B N 1
ATOM 668 C CA . PRO A 1 104 ? -47.098 2.462 -27.785 1.00 31.00 84 PRO B CA 1
ATOM 669 C C . PRO A 1 104 ? -46.226 2.153 -28.989 1.00 33.56 84 PRO B C 1
ATOM 670 O O . PRO A 1 104 ? -46.508 1.240 -29.756 1.00 35.19 84 PRO B O 1
ATOM 674 N N . SER A 1 105 ? -45.171 2.943 -29.164 1.00 34.15 85 SER B N 1
ATOM 675 C CA . SER A 1 105 ? -44.166 2.620 -30.163 1.00 35.52 85 SER B CA 1
ATOM 676 C C . SER A 1 105 ? -42.796 2.577 -29.512 1.00 36.03 85 SER B C 1
ATOM 677 O O . SER A 1 105 ? -42.617 3.012 -28.368 1.00 36.75 85 SER B O 1
ATOM 680 N N . ASP A 1 106 ? -41.836 2.027 -30.241 1.00 36.53 86 ASP B N 1
ATOM 681 C CA . ASP A 1 106 ? -40.434 2.133 -29.874 1.00 40.20 86 ASP B CA 1
ATOM 682 C C . ASP A 1 106 ? -39.623 2.162 -31.154 1.00 41.70 86 ASP B C 1
ATOM 683 O O . ASP A 1 106 ? -40.183 2.091 -32.247 1.00 40.81 86 ASP B O 1
ATOM 688 N N . ASP A 1 107 ? -38.312 2.289 -31.015 1.00 44.50 87 ASP B N 1
ATOM 689 C CA . ASP A 1 107 ? -37.423 2.492 -32.149 1.00 51.44 87 ASP B CA 1
ATOM 690 C C . ASP A 1 107 ? -37.637 1.470 -33.275 1.00 47.83 87 ASP B C 1
ATOM 691 O O . ASP A 1 107 ? -37.508 1.796 -34.456 1.00 48.21 87 ASP B O 1
ATOM 696 N N . GLY A 1 108 ? -37.987 0.245 -32.909 1.00 42.51 88 GLY B N 1
ATOM 697 C CA . GLY A 1 108 ? -38.194 -0.802 -33.891 1.00 44.74 88 GLY B CA 1
ATOM 698 C C . GLY A 1 108 ? -39.400 -0.599 -34.792 1.00 41.09 88 GLY B C 1
ATOM 699 O O . GLY A 1 108 ? -39.627 -1.382 -35.713 1.00 40.46 88 GLY B O 1
ATOM 700 N N . LEU A 1 109 ? -40.188 0.441 -34.536 1.00 37.50 89 LEU B N 1
ATOM 701 C CA . LEU A 1 109 ? -41.404 0.654 -35.320 1.00 32.38 89 LEU B CA 1
ATOM 702 C C . LEU A 1 109 ? -41.066 0.925 -36.785 1.00 36.61 89 LEU B C 1
ATOM 703 O O . LEU A 1 109 ? -41.879 0.656 -37.665 1.00 36.02 89 LEU B O 1
ATOM 708 N N . SER A 1 110 ? -39.868 1.452 -37.050 1.00 36.85 90 SER B N 1
ATOM 709 C CA . SER A 1 110 ? -39.450 1.709 -38.430 1.00 37.59 90 SER B CA 1
ATOM 710 C C . SER A 1 110 ? -39.533 0.461 -39.318 1.00 35.65 90 SER B C 1
ATOM 711 O O . SER A 1 110 ? -39.610 0.572 -40.542 1.00 37.84 90 SER B O 1
ATOM 714 N N . ASN A 1 111 ? -39.504 -0.712 -38.698 1.00 35.15 91 ASN B N 1
ATOM 715 C CA . ASN A 1 111 ? -39.609 -1.976 -39.425 1.00 40.11 91 ASN B CA 1
ATOM 716 C C . ASN A 1 111 ? -40.950 -2.087 -40.135 1.00 39.82 91 ASN B C 1
ATOM 717 O O . ASN A 1 111 ? -41.103 -2.866 -41.068 1.00 41.97 91 ASN B O 1
ATOM 722 N N . ALA A 1 112 ? -41.925 -1.308 -39.686 1.00 36.30 92 ALA B N 1
ATOM 723 C CA . ALA A 1 112 ? -43.256 -1.365 -40.290 1.00 36.76 92 ALA B CA 1
ATOM 724 C C . ALA A 1 112 ? -43.284 -0.726 -41.687 1.00 36.38 92 ALA B C 1
ATOM 725 O O . ALA A 1 112 ? -44.188 -0.998 -42.475 1.00 36.37 92 ALA B O 1
ATOM 727 N N . GLN A 1 113 ? -42.297 0.111 -41.993 1.00 33.06 93 GLN B N 1
ATOM 728 C CA . GLN A 1 113 ? -42.237 0.776 -43.294 1.00 32.92 93 GLN B CA 1
ATOM 729 C C . GLN A 1 113 ? -42.155 -0.263 -44.397 1.00 39.71 93 GLN B C 1
ATOM 730 O O . GLN A 1 113 ? -42.854 -0.166 -45.412 1.00 38.39 93 GLN B O 1
ATOM 736 N N . GLU A 1 114 ? -41.295 -1.253 -44.163 1.00 43.69 94 GLU B N 1
ATOM 737 C CA . GLU A 1 114 ? -41.098 -2.420 -45.023 1.00 49.49 94 GLU B CA 1
ATOM 738 C C . GLU A 1 114 ? -42.377 -3.216 -45.239 1.00 41.45 94 GLU B C 1
ATOM 739 O O . GLU A 1 114 ? -42.801 -3.478 -46.367 1.00 44.10 94 GLU B O 1
ATOM 741 N N . TYR A 1 115 ? -42.950 -3.637 -44.125 1.00 37.11 95 TYR B N 1
ATOM 742 C CA . TYR A 1 115 ? -44.154 -4.422 -44.118 1.00 37.33 95 TYR B CA 1
ATOM 743 C C . TYR A 1 115 ? -45.293 -3.732 -44.871 1.00 36.31 95 TYR B C 1
ATOM 744 O O . TYR A 1 115 ? -46.003 -4.356 -45.669 1.00 37.33 95 TYR B O 1
ATOM 753 N N . LEU A 1 116 ? -45.488 -2.450 -44.603 1.00 33.03 96 LEU B N 1
ATOM 754 C CA . LEU A 1 116 ? -46.598 -1.739 -45.217 1.00 30.65 96 LEU B CA 1
ATOM 755 C C . LEU A 1 116 ? -46.385 -1.654 -46.720 1.00 33.18 96 LEU B C 1
ATOM 756 O O . LEU A 1 116 ? -47.306 -1.854 -47.499 1.00 35.32 96 LEU B O 1
ATOM 761 N N . ALA A 1 117 ? -45.150 -1.385 -47.127 1.00 32.90 97 ALA B N 1
ATOM 762 C CA . ALA A 1 117 ? -44.833 -1.267 -48.543 1.00 40.56 97 ALA B CA 1
ATOM 763 C C . ALA A 1 117 ? -45.125 -2.586 -49.252 1.00 38.33 97 ALA B C 1
ATOM 764 O O . ALA A 1 117 ? -45.734 -2.609 -50.323 1.00 42.29 97 ALA B O 1
ATOM 766 N N . SER A 1 118 ? -44.709 -3.684 -48.632 1.00 38.29 98 SER B N 1
ATOM 767 C CA . SER A 1 118 ? -44.785 -5.001 -49.263 1.00 38.10 98 SER B CA 1
ATOM 768 C C . SER A 1 118 ? -46.226 -5.511 -49.387 1.00 37.97 98 SER B C 1
ATOM 769 O O . SER A 1 118 ? -46.489 -6.431 -50.150 1.00 42.12 98 SER B O 1
ATOM 772 N N . SER A 1 119 ? -47.159 -4.891 -48.668 1.00 38.82 99 SER B N 1
ATOM 773 C CA . SER A 1 119 ? -48.559 -5.330 -48.700 1.00 36.86 99 SER B CA 1
ATOM 774 C C . SER A 1 119 ? -49.282 -4.905 -49.975 1.00 35.94 99 SER B C 1
ATOM 775 O O . SER A 1 119 ? -50.270 -5.533 -50.372 1.00 36.55 99 SER B O 1
ATOM 778 N N . GLY A 1 120 ? -48.798 -3.830 -50.591 1.00 36.72 100 GLY B N 1
ATOM 779 C CA . GLY A 1 120 ? -49.450 -3.225 -51.740 1.00 34.15 100 GLY B CA 1
ATOM 780 C C . GLY A 1 120 ? -50.677 -2.389 -51.376 1.00 32.62 100 GLY B C 1
ATOM 781 O O . GLY A 1 120 ? -51.328 -1.813 -52.249 1.00 32.64 100 GLY B O 1
ATOM 782 N N . MET A 1 121 ? -50.981 -2.315 -50.081 1.00 30.72 101 MET B N 1
ATOM 783 C CA . MET A 1 121 ? -52.164 -1.604 -49.595 1.00 31.88 101 MET B CA 1
ATOM 784 C C . MET A 1 121 ? -51.877 -0.964 -48.242 1.00 30.21 101 MET B C 1
ATOM 785 O O . MET A 1 121 ? -52.759 -0.871 -47.391 1.00 30.04 101 MET B O 1
ATOM 790 N N . GLY A 1 122 ? -50.639 -0.517 -48.039 1.00 28.64 102 GLY B N 1
ATOM 791 C CA . GLY A 1 122 ? -50.232 -0.021 -46.737 1.00 29.02 102 GLY B CA 1
ATOM 792 C C . GLY A 1 122 ? -51.130 1.060 -46.176 1.00 31.11 102 GLY B C 1
ATOM 793 O O . GLY A 1 122 ? -51.362 1.128 -44.965 1.00 29.98 102 GLY B O 1
ATOM 794 N N . ALA A 1 123 ? -51.662 1.897 -47.061 1.00 28.47 103 ALA B N 1
ATOM 795 C CA . ALA A 1 123 ? -52.436 3.053 -46.632 1.00 32.19 103 ALA B CA 1
ATOM 796 C C . ALA A 1 123 ? -53.713 2.645 -45.902 1.00 30.19 103 ALA B C 1
ATOM 797 O O . ALA A 1 123 ? -54.276 3.448 -45.148 1.00 30.65 103 ALA B O 1
ATOM 799 N N . VAL A 1 124 ? -54.167 1.405 -46.104 1.00 26.41 104 VAL B N 1
ATOM 800 C CA . VAL A 1 124 ? -55.366 0.933 -45.407 1.00 29.15 104 VAL B CA 1
ATOM 801 C C . VAL A 1 124 ? -55.117 -0.153 -44.367 1.00 30.45 104 VAL B C 1
ATOM 802 O O . VAL A 1 124 ? -56.060 -0.669 -43.773 1.00 29.39 104 VAL B O 1
ATOM 806 N N . VAL A 1 125 ? -53.852 -0.475 -44.125 1.00 31.74 105 VAL B N 1
ATOM 807 C CA . VAL A 1 125 ? -53.520 -1.543 -43.182 1.00 30.79 105 VAL B CA 1
ATOM 808 C C . VAL A 1 125 ? -53.851 -1.163 -41.743 1.00 32.58 105 VAL B C 1
ATOM 809 O O . VAL A 1 125 ? -54.492 -1.921 -41.040 1.00 30.14 105 VAL B O 1
ATOM 813 N N . LEU A 1 126 ? -53.452 0.031 -41.311 1.00 29.37 106 LEU B N 1
ATOM 814 C CA . LEU A 1 126 ? -53.679 0.404 -39.915 1.00 28.87 106 LEU B CA 1
ATOM 815 C C . LEU A 1 126 ? -55.180 0.553 -39.675 1.00 31.11 106 LEU B C 1
ATOM 816 O O . LEU A 1 126 ? -55.713 0.139 -38.641 1.00 31.34 106 LEU B O 1
ATOM 821 N N . LYS A 1 127 ? -55.852 1.097 -40.677 1.00 27.91 107 LYS B N 1
ATOM 822 C CA . LYS A 1 127 ? -57.290 1.282 -40.675 1.00 29.35 107 LYS B CA 1
ATOM 823 C C . LYS A 1 127 ? -57.961 -0.060 -40.401 1.00 32.29 107 LYS B C 1
ATOM 824 O O . LYS A 1 127 ? -58.863 -0.163 -39.571 1.00 30.01 107 LYS B O 1
ATOM 830 N N . ALA A 1 128 ? -57.483 -1.094 -41.082 1.00 26.54 108 ALA B N 1
ATOM 831 C CA . ALA A 1 128 ? -58.052 -2.435 -40.932 1.00 31.12 108 ALA B CA 1
ATOM 832 C C . ALA A 1 128 ? -57.763 -3.008 -39.545 1.00 34.16 108 ALA B C 1
ATOM 833 O O . ALA A 1 128 ? -58.645 -3.604 -38.921 1.00 33.99 108 ALA B O 1
ATOM 835 N N . ARG A 1 129 ? -56.533 -2.826 -39.065 1.00 32.70 109 ARG B N 1
ATOM 836 C CA . ARG A 1 129 ? -56.110 -3.404 -37.785 1.00 33.61 109 ARG B CA 1
ATOM 837 C C . ARG A 1 129 ? -56.892 -2.871 -36.593 1.00 34.48 109 ARG B C 1
ATOM 838 O O . ARG A 1 129 ? -57.016 -3.556 -35.583 1.00 36.12 109 ARG B O 1
ATOM 846 N N . LEU A 1 130 ? -57.412 -1.652 -36.706 1.00 30.49 110 LEU B N 1
ATOM 847 C CA . LEU A 1 130 ? -58.066 -0.986 -35.577 1.00 33.30 110 LEU B CA 1
ATOM 848 C C . LEU A 1 130 ? -59.569 -1.251 -35.449 1.00 37.52 110 LEU B C 1
ATOM 849 O O . LEU A 1 130 ? -60.161 -0.951 -34.419 1.00 35.87 110 LEU B O 1
ATOM 854 N N . LYS A 1 131 ? -60.190 -1.782 -36.494 1.00 33.22 111 LYS B N 1
ATOM 855 C CA . LYS A 1 131 ? -61.631 -2.034 -36.446 1.00 36.21 111 LYS B CA 1
ATOM 856 C C . LYS A 1 131 ? -62.126 -2.895 -35.269 1.00 34.37 111 LYS B C 1
ATOM 857 O O . LYS A 1 131 ? -63.189 -2.620 -34.715 1.00 38.79 111 LYS B O 1
ATOM 863 N N . PRO A 1 132 ? -61.358 -3.916 -34.865 1.00 36.17 112 PRO B N 1
ATOM 864 C CA . PRO A 1 132 ? -61.819 -4.693 -33.709 1.00 38.74 112 PRO B CA 1
ATOM 865 C C . PRO A 1 132 ? -61.942 -3.878 -32.422 1.00 41.59 112 PRO B C 1
ATOM 866 O O . PRO A 1 132 ? -62.612 -4.316 -31.483 1.00 38.34 112 PRO B O 1
ATOM 870 N N . LEU A 1 133 ? -61.307 -2.709 -32.372 1.00 36.30 113 LEU B N 1
ATOM 871 C CA . LEU A 1 133 ? -61.391 -1.870 -31.185 1.00 35.14 113 LEU B CA 1
ATOM 872 C C . LEU A 1 133 ? -62.554 -0.869 -31.242 1.00 35.50 113 LEU B C 1
ATOM 873 O O . LEU A 1 133 ? -62.732 -0.069 -30.322 1.00 38.18 113 LEU B O 1
ATOM 878 N N . SER A 1 134 ? -63.342 -0.930 -32.313 1.00 37.67 114 SER B N 1
ATOM 879 C CA . SER A 1 134 ? -64.416 0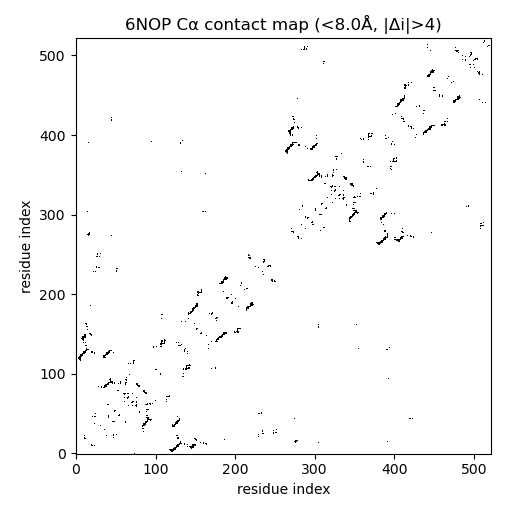.037 -32.566 1.00 38.27 114 SER B CA 1
ATOM 880 C C . SER A 1 134 ? -65.346 0.283 -31.381 1.00 39.91 114 SER B C 1
ATOM 881 O O . SER A 1 134 ? -65.794 1.402 -31.173 1.00 39.52 114 SER B O 1
ATOM 884 N N . GLU A 1 135 ? -65.667 -0.762 -30.621 1.00 35.47 115 GLU B N 1
ATOM 885 C CA . GLU A 1 135 ? -66.656 -0.605 -29.556 1.00 33.39 115 GLU B CA 1
ATOM 886 C C . GLU A 1 135 ? -66.057 -0.472 -28.154 1.00 44.98 115 GLU B C 1
ATOM 887 O O . GLU A 1 135 ? -66.786 -0.517 -27.162 1.00 42.34 115 GLU B O 1
ATOM 893 N N . TYR A 1 136 ? -64.741 -0.270 -28.077 1.00 39.10 116 TYR B N 1
ATOM 894 C CA . TYR A 1 136 ? -64.059 -0.112 -26.796 1.00 37.55 116 TYR B CA 1
ATOM 895 C C . TYR A 1 136 ? -63.862 1.358 -26.407 1.00 39.25 116 TYR B C 1
ATOM 896 O O . TYR A 1 136 ? -63.994 1.725 -25.236 1.00 42.66 116 TYR B O 1
ATOM 905 N N . PHE A 1 137 ? -63.540 2.196 -27.387 1.00 37.85 117 PHE B N 1
ATOM 906 C CA . PHE A 1 137 ? -63.134 3.574 -27.102 1.00 37.11 117 PHE B CA 1
ATOM 907 C C . PHE A 1 137 ? -64.021 4.583 -27.813 1.00 33.32 117 PHE B C 1
ATOM 908 O O . PHE A 1 137 ? -64.608 4.273 -28.846 1.00 40.72 117 PHE B O 1
ATOM 916 N N . ASP A 1 138 ? -64.104 5.788 -27.262 1.00 32.29 118 ASP B N 1
ATOM 917 C CA . ASP A 1 138 ? -64.859 6.863 -27.891 1.00 34.04 118 ASP B CA 1
ATOM 918 C C . ASP A 1 138 ? -64.024 7.581 -28.947 1.00 34.37 118 ASP B C 1
ATOM 919 O O . ASP A 1 138 ? -64.517 7.909 -30.035 1.00 31.74 118 ASP B O 1
ATOM 924 N N . TYR A 1 139 ? -62.753 7.802 -28.618 1.00 32.73 119 TYR B N 1
ATOM 925 C CA . TYR A 1 139 ? -61.818 8.441 -29.533 1.00 30.85 119 TYR B CA 1
ATOM 926 C C . TYR A 1 139 ? -60.525 7.654 -29.622 1.00 31.08 119 TYR B C 1
ATOM 927 O O . TYR A 1 139 ? -60.078 7.063 -28.643 1.00 34.45 119 TYR B O 1
ATOM 936 N N . CYS A 1 140 ? -59.942 7.647 -30.812 1.00 32.34 120 CYS B N 1
ATOM 937 C CA . CYS A 1 140 ? -58.581 7.159 -31.004 1.00 30.37 120 CYS B CA 1
ATOM 938 C C . CYS A 1 140 ? -57.758 8.331 -31.533 1.00 29.45 120 CYS B C 1
ATOM 939 O O . CYS A 1 140 ? -58.150 8.949 -32.513 1.00 31.13 120 CYS B O 1
ATOM 942 N N . ILE A 1 141 ? -56.645 8.659 -30.877 1.00 27.11 121 ILE B N 1
ATOM 943 C CA . ILE A 1 141 ? -55.842 9.809 -31.287 1.00 28.29 121 ILE B CA 1
ATOM 944 C C . ILE A 1 141 ? -54.478 9.313 -31.770 1.00 24.33 121 ILE B C 1
ATOM 945 O O . ILE A 1 141 ? -53.704 8.782 -30.988 1.00 28.64 121 ILE B O 1
ATOM 950 N N . ILE A 1 142 ? -54.195 9.479 -33.059 1.00 25.65 122 ILE B N 1
ATOM 951 C CA . ILE A 1 142 ? -52.972 8.935 -33.629 1.00 25.04 122 ILE B CA 1
ATOM 952 C C . ILE A 1 142 ? -51.963 10.060 -33.922 1.00 24.14 122 ILE B C 1
ATOM 953 O O . ILE A 1 142 ? -52.257 10.977 -34.682 1.00 25.25 122 ILE B O 1
ATOM 958 N N . ASP A 1 143 ? -50.777 9.945 -33.331 1.00 24.67 123 ASP B N 1
ATOM 959 C CA . ASP A 1 143 ? -49.669 10.882 -33.536 1.00 26.31 123 ASP B CA 1
ATOM 960 C C . ASP A 1 143 ? -48.784 10.359 -34.681 1.00 29.03 123 ASP B C 1
ATOM 961 O O . ASP A 1 143 ? -48.209 9.287 -34.561 1.00 31.81 123 ASP B O 1
ATOM 966 N N . SER A 1 144 ? -48.696 11.099 -35.788 1.00 27.03 124 SER B N 1
ATOM 967 C CA . SER A 1 144 ? -47.938 10.681 -36.977 1.00 26.49 124 SER B CA 1
ATOM 968 C C . SER A 1 144 ? -46.498 11.171 -36.942 1.00 24.79 124 SER B C 1
ATOM 969 O O . SER A 1 144 ? -46.240 12.259 -36.424 1.00 28.36 124 SER B O 1
ATOM 972 N N . PRO A 1 145 ? -45.578 10.421 -37.576 1.00 25.47 125 PRO B N 1
ATOM 973 C CA . PRO A 1 145 ? -44.221 10.960 -37.758 1.00 29.05 125 PRO B CA 1
ATOM 974 C C . PRO A 1 145 ? -44.192 11.956 -38.922 1.00 27.67 125 PRO B C 1
ATOM 975 O O . PRO A 1 145 ? -45.137 11.989 -39.727 1.00 30.19 125 PRO B O 1
ATOM 979 N N . PRO A 1 146 ? -43.107 12.737 -39.041 1.00 28.95 126 PRO B N 1
ATOM 980 C CA . PRO A 1 146 ? -42.967 13.621 -40.194 1.00 27.23 126 PRO B CA 1
ATOM 981 C C . PRO A 1 146 ? -42.484 12.806 -41.388 1.00 28.71 126 PRO B C 1
ATOM 982 O O . PRO A 1 146 ? -42.163 11.616 -41.240 1.00 30.05 126 PRO B O 1
ATOM 986 N N . ALA A 1 147 ? -42.430 13.456 -42.544 1.00 28.71 127 ALA B N 1
ATOM 987 C CA . ALA A 1 147 ? -41.946 12.896 -43.803 1.00 28.37 127 ALA B CA 1
ATOM 988 C C . ALA A 1 147 ? -42.971 11.990 -44.457 1.00 32.28 127 ALA B C 1
ATOM 989 O O . ALA A 1 147 ? -43.739 11.297 -43.778 1.00 31.95 127 ALA B O 1
ATOM 991 N N . ARG A 1 148 ? -42.994 12.024 -45.784 1.00 30.65 128 ARG B N 1
ATOM 992 C CA . ARG A 1 148 ? -43.847 11.118 -46.544 1.00 35.97 128 ARG B CA 1
ATOM 993 C C . ARG A 1 148 ? -43.224 9.720 -46.527 1.00 35.80 128 ARG B C 1
ATOM 994 O O . ARG A 1 148 ? -42.202 9.494 -47.180 1.00 35.25 128 ARG B O 1
ATOM 1002 N N . THR A 1 149 ? -43.820 8.806 -45.758 1.00 30.46 129 THR B N 1
ATOM 1003 C CA . THR A 1 149 ? -43.376 7.412 -45.656 1.00 30.08 129 THR B CA 1
ATOM 1004 C C . THR A 1 149 ? -44.602 6.489 -45.593 1.00 30.00 129 THR B C 1
ATOM 1005 O O . THR A 1 149 ? -45.741 6.962 -45.548 1.00 29.65 129 THR B O 1
ATOM 1009 N N . GLN A 1 150 ? -44.368 5.182 -45.574 1.00 30.40 130 GLN B N 1
ATOM 1010 C CA . GLN A 1 150 ? -45.492 4.251 -45.487 1.00 33.52 130 GLN B CA 1
ATOM 1011 C C . GLN A 1 150 ? -46.285 4.484 -44.201 1.00 30.21 130 GLN B C 1
ATOM 1012 O O . GLN A 1 150 ? -47.515 4.437 -44.218 1.00 29.79 130 GLN B O 1
ATOM 1018 N N . ILE A 1 151 ? -45.591 4.759 -43.098 1.00 29.46 131 ILE B N 1
ATOM 1019 C CA . ILE A 1 151 ? -46.265 4.968 -41.810 1.00 29.17 131 ILE B CA 1
ATOM 1020 C C . ILE A 1 151 ? -47.146 6.234 -41.783 1.00 30.26 131 ILE B C 1
ATOM 1021 O O . ILE A 1 151 ? -48.301 6.182 -41.333 1.00 28.66 131 ILE B O 1
ATOM 1026 N N . SER A 1 152 ? -46.620 7.361 -42.260 1.00 27.11 132 SER B N 1
ATOM 1027 C CA . SER A 1 152 ? -47.392 8.595 -42.250 1.00 24.24 132 SER B CA 1
ATOM 1028 C C . SER A 1 152 ? -48.590 8.502 -43.215 1.00 29.21 132 SER B C 1
ATOM 1029 O O . SER A 1 152 ? -49.644 9.082 -42.961 1.00 30.49 132 SER B O 1
ATOM 1032 N N . ILE A 1 153 ? -48.429 7.740 -44.297 1.00 27.23 133 ILE B N 1
ATOM 1033 C CA . ILE A 1 153 ? -49.518 7.470 -45.235 1.00 26.67 133 ILE B CA 1
ATOM 1034 C C . ILE A 1 153 ? -50.582 6.576 -44.571 1.00 31.82 133 ILE B C 1
ATOM 1035 O O . ILE A 1 153 ? -51.796 6.836 -44.671 1.00 27.87 133 ILE B O 1
ATOM 1040 N N . ALA A 1 154 ? -50.130 5.531 -43.886 1.00 29.15 134 ALA B N 1
ATOM 1041 C CA . ALA A 1 154 ? -51.046 4.624 -43.185 1.00 27.43 134 ALA B CA 1
ATOM 1042 C C . ALA A 1 154 ? -51.825 5.311 -42.043 1.00 28.04 134 ALA B C 1
ATOM 1043 O O . ALA A 1 154 ? -52.998 4.987 -41.798 1.00 25.58 134 ALA B O 1
ATOM 1045 N N . THR A 1 155 ? -51.210 6.277 -41.361 1.00 27.90 135 THR B N 1
ATOM 1046 C CA . THR A 1 155 ? -51.973 6.972 -40.322 1.00 24.96 135 THR B CA 1
ATOM 1047 C C . THR A 1 155 ? -53.088 7.817 -40.946 1.00 25.45 135 THR B C 1
ATOM 1048 O O . THR A 1 155 ? -54.204 7.845 -40.442 1.00 27.21 135 THR B O 1
ATOM 1052 N N . ILE A 1 156 ? -52.786 8.510 -42.041 1.00 25.82 136 ILE B N 1
ATOM 1053 C CA . ILE A 1 156 ? -53.807 9.318 -42.716 1.00 25.53 136 ILE B CA 1
ATOM 1054 C C . ILE A 1 156 ? -54.953 8.423 -43.192 1.00 30.26 136 ILE B C 1
ATOM 1055 O O . ILE A 1 156 ? -56.141 8.748 -43.039 1.00 28.48 136 ILE B O 1
ATOM 1060 N N . GLY A 1 157 ? -54.601 7.273 -43.752 1.00 28.66 137 GLY B N 1
ATOM 1061 C CA . GLY A 1 157 ? -55.605 6.311 -44.182 1.00 27.49 137 GLY B CA 1
ATOM 1062 C C . GLY A 1 157 ? -56.551 5.869 -43.076 1.00 27.93 137 GLY B C 1
ATOM 1063 O O . GLY A 1 157 ? -57.715 5.539 -43.332 1.00 29.93 137 GLY B O 1
ATOM 1064 N N . ALA A 1 158 ? -56.069 5.863 -41.842 1.00 26.47 138 ALA B N 1
ATOM 1065 C CA . ALA A 1 158 ? -56.868 5.392 -40.722 1.00 28.99 138 ALA B CA 1
ATOM 1066 C C . ALA A 1 158 ? -57.860 6.443 -40.206 1.00 29.50 138 ALA B C 1
ATOM 1067 O O . ALA A 1 158 ? -58.707 6.139 -39.363 1.00 28.10 138 ALA B O 1
ATOM 1069 N N . ALA A 1 159 ? -57.767 7.666 -40.724 1.00 27.77 139 ALA B N 1
ATOM 1070 C CA . ALA A 1 159 ? -58.491 8.799 -40.142 1.00 25.10 139 ALA B CA 1
ATOM 1071 C C . ALA A 1 159 ? -59.979 8.865 -40.448 1.00 27.36 139 ALA B C 1
ATOM 1072 O O . ALA A 1 159 ? -60.384 8.786 -41.602 1.00 29.63 139 ALA B O 1
ATOM 1074 N N . ASP A 1 160 ? -60.773 9.057 -39.398 1.00 26.28 140 ASP B N 1
ATOM 1075 C CA . ASP A 1 160 ? -62.136 9.561 -39.539 1.00 30.27 140 ASP B CA 1
ATOM 1076 C C . ASP A 1 160 ? -62.093 11.094 -39.649 1.00 29.16 140 ASP B C 1
ATOM 1077 O O . ASP A 1 160 ? -62.855 11.696 -40.418 1.00 29.17 140 ASP B O 1
ATOM 1082 N N . GLN A 1 161 ? -61.226 11.711 -38.845 1.00 26.88 141 GLN B N 1
ATOM 1083 C CA . GLN A 1 161 ? -61.061 13.164 -38.824 1.00 24.69 141 GLN B CA 1
ATOM 1084 C C . GLN A 1 161 ? -59.562 13.452 -38.828 1.00 25.17 141 GLN B C 1
ATOM 1085 O O . GLN A 1 161 ? -58.827 12.877 -38.035 1.00 29.11 141 GLN B O 1
ATOM 1091 N N . LEU A 1 162 ? -59.125 14.349 -39.707 1.00 22.49 142 LEU B N 1
ATOM 1092 C CA . LEU A 1 162 ? -57.708 14.693 -39.798 1.00 25.28 142 LEU B CA 1
ATOM 1093 C C . LEU A 1 162 ? -57.473 16.086 -39.235 1.00 26.15 142 LEU B C 1
ATOM 1094 O O . LEU A 1 162 ? -58.217 17.006 -39.553 1.00 26.55 142 LEU B O 1
ATOM 1099 N N . LEU A 1 163 ? -56.443 16.240 -38.400 1.00 23.01 143 LEU B N 1
ATOM 1100 C CA . LEU A 1 163 ? -56.076 17.556 -37.884 1.00 22.24 143 LEU B CA 1
ATOM 1101 C C . LEU A 1 163 ? -54.638 17.816 -38.312 1.00 24.59 143 LEU B C 1
ATOM 1102 O O . LEU A 1 163 ? -53.764 16.951 -38.156 1.00 24.95 143 LEU B O 1
ATOM 1107 N N . ILE A 1 164 ? -54.401 19.000 -38.864 1.00 25.45 144 ILE B N 1
ATOM 1108 C CA . ILE A 1 164 ? -53.086 19.365 -39.369 1.00 24.35 144 ILE B CA 1
ATOM 1109 C C . ILE A 1 164 ? -52.530 20.538 -38.578 1.00 26.12 144 ILE B C 1
ATOM 1110 O O . ILE A 1 164 ? -52.892 21.686 -38.827 1.00 26.10 144 ILE B O 1
ATOM 1115 N N . PRO A 1 165 ? -51.681 20.252 -37.580 1.00 25.49 145 PRO B N 1
ATOM 1116 C CA . PRO A 1 165 ? -50.956 21.374 -36.961 1.00 26.58 145 PRO B CA 1
ATOM 1117 C C . PRO A 1 165 ? -49.888 21.861 -37.922 1.00 26.10 145 PRO B C 1
ATOM 1118 O O . PRO A 1 165 ? -49.264 21.049 -38.596 1.00 25.29 145 PRO B O 1
ATOM 1122 N N . ALA A 1 166 ? -49.684 23.175 -37.997 1.00 25.20 146 ALA B N 1
ATOM 1123 C CA . ALA A 1 166 ? -48.751 23.729 -38.964 1.00 26.71 146 ALA B CA 1
ATOM 1124 C C . ALA A 1 166 ? -48.127 24.973 -38.361 1.00 25.14 146 ALA B C 1
ATOM 1125 O O . ALA A 1 166 ? -48.817 25.860 -37.865 1.00 25.32 146 ALA B O 1
ATOM 1127 N N . GLU A 1 167 ? -46.808 25.012 -38.361 1.00 25.64 147 GLU B N 1
ATOM 1128 C CA . GLU A 1 167 ? -46.100 26.129 -37.770 1.00 26.69 147 GLU B CA 1
ATOM 1129 C C . GLU A 1 167 ? -46.542 27.447 -38.410 1.00 24.88 147 GLU B C 1
ATOM 1130 O O . GLU A 1 167 ? -46.764 27.522 -39.616 1.00 27.47 147 GLU B O 1
ATOM 1136 N N . ALA A 1 168 ? -46.690 28.487 -37.598 1.00 26.27 148 ALA B N 1
ATOM 1137 C CA . ALA A 1 168 ? -47.055 29.803 -38.122 1.00 26.09 148 ALA B CA 1
ATOM 1138 C C . ALA A 1 168 ? -45.841 30.474 -38.773 1.00 28.11 148 ALA B C 1
ATOM 1139 O O . ALA A 1 168 ? -45.301 31.464 -38.264 1.00 30.18 148 ALA B O 1
ATOM 1141 N N . SER A 1 169 ? -45.423 29.927 -39.908 1.00 29.22 149 SER B N 1
ATOM 1142 C CA . SER A 1 169 ? -44.231 30.364 -40.613 1.00 29.70 149 SER B CA 1
ATOM 1143 C C . SER A 1 169 ? -44.370 29.869 -42.035 1.00 31.84 149 SER B C 1
ATOM 1144 O O . SER A 1 169 ? -45.258 29.066 -42.331 1.00 28.49 149 SER B O 1
ATOM 1147 N N . THR A 1 170 ? -43.487 30.323 -42.916 1.00 29.75 150 THR B N 1
ATOM 1148 C CA . THR A 1 170 ? -43.476 29.821 -44.285 1.00 29.39 150 THR B CA 1
ATOM 1149 C C . THR A 1 170 ? -43.262 28.298 -44.334 1.00 32.41 150 THR B C 1
ATOM 1150 O O . THR A 1 170 ? -43.878 27.602 -45.143 1.00 30.49 150 THR B O 1
ATOM 1154 N N . LYS A 1 171 ? -42.409 27.786 -43.453 1.00 28.81 151 LYS B N 1
ATOM 1155 C CA . LYS A 1 171 ? -42.232 26.345 -43.298 1.00 26.21 151 LYS B CA 1
ATOM 1156 C C . LYS A 1 171 ? -43.560 25.601 -43.004 1.00 26.85 151 LYS B C 1
ATOM 1157 O O . LYS A 1 171 ? -43.849 24.556 -43.592 1.00 27.07 151 LYS B O 1
ATOM 1163 N N . GLY A 1 172 ? -44.343 26.140 -42.074 1.00 27.15 152 GLY B N 1
ATOM 1164 C CA . GLY A 1 172 ? -45.635 25.571 -41.725 1.00 26.66 152 GLY B CA 1
ATOM 1165 C C . GLY A 1 172 ? -46.636 25.617 -42.866 1.00 27.30 152 GLY B C 1
ATOM 1166 O O . GLY A 1 172 ? -47.432 24.679 -43.061 1.00 25.92 152 GLY B O 1
ATOM 1167 N N . VAL A 1 173 ? -46.640 26.724 -43.599 1.00 26.58 153 VAL B N 1
ATOM 1168 C CA . VAL A 1 173 ? -47.503 26.848 -44.773 1.00 28.40 153 VAL B CA 1
ATOM 1169 C C . VAL A 1 173 ? -47.157 25.749 -45.778 1.00 26.82 153 VAL B C 1
ATOM 1170 O O . VAL A 1 173 ? -48.038 25.090 -46.350 1.00 27.69 153 VAL B O 1
ATOM 1174 N N . ASN A 1 174 ? -45.867 25.519 -45.976 1.00 26.54 154 ASN B N 1
ATOM 1175 C CA . ASN A 1 174 ? -45.427 24.458 -46.868 1.00 27.93 154 ASN B CA 1
ATOM 1176 C C . ASN A 1 174 ? -45.839 23.074 -46.350 1.00 28.26 154 ASN B C 1
ATOM 1177 O O . ASN A 1 174 ? -46.232 22.205 -47.128 1.00 28.90 154 ASN B O 1
ATOM 1182 N N . SER A 1 175 ? -45.804 22.884 -45.034 1.00 25.25 155 SER B N 1
ATOM 1183 C CA . SER A 1 175 ? -46.247 21.608 -44.462 1.00 28.84 155 SER B CA 1
ATOM 1184 C C . SER A 1 175 ? -47.730 21.407 -44.742 1.00 26.29 155 SER B C 1
ATOM 1185 O O . SER A 1 175 ? -48.160 20.284 -45.031 1.00 27.17 155 SER B O 1
ATOM 1188 N N . LEU A 1 176 ? -48.515 22.478 -44.653 1.00 24.33 156 LEU B N 1
ATOM 1189 C CA . LEU A 1 176 ? -49.958 22.353 -44.899 1.00 26.43 156 LEU B CA 1
ATOM 1190 C C . LEU A 1 176 ? -50.170 21.986 -46.359 1.00 27.74 156 LEU B C 1
ATOM 1191 O O . LEU A 1 176 ? -50.914 21.049 -46.679 1.00 26.59 156 LEU B O 1
ATOM 1196 N N . ILE A 1 177 ? -49.508 22.719 -47.248 1.00 26.16 157 ILE B N 1
ATOM 1197 C CA . ILE A 1 177 ? -49.592 22.432 -48.682 1.00 27.22 157 ILE B CA 1
ATOM 1198 C C . ILE A 1 177 ? -49.255 20.972 -49.012 1.00 30.31 157 ILE B C 1
ATOM 1199 O O . ILE A 1 177 ? -50.015 20.282 -49.699 1.00 28.07 157 ILE B O 1
ATOM 1204 N N . ARG A 1 178 ? -48.117 20.484 -48.525 1.00 25.49 158 ARG B N 1
ATOM 1205 C CA . ARG A 1 178 ? -47.705 19.136 -48.865 1.00 23.81 158 ARG B CA 1
ATOM 1206 C C . ARG A 1 178 ? -48.544 18.056 -48.190 1.00 26.95 158 ARG B C 1
ATOM 1207 O O . ARG A 1 178 ? -48.813 17.017 -48.791 1.00 28.78 158 ARG B O 1
ATOM 1215 N N . THR A 1 179 ? -48.963 18.294 -46.952 1.00 25.46 159 THR B N 1
ATOM 1216 C CA . THR A 1 179 ? -49.825 17.339 -46.267 1.00 24.19 159 THR B CA 1
ATOM 1217 C C . THR A 1 179 ? -51.144 17.173 -47.024 1.00 26.92 159 THR B C 1
ATOM 1218 O O . THR A 1 179 ? -51.624 16.054 -47.214 1.00 24.68 159 THR B O 1
ATOM 1222 N N . LEU A 1 180 ? -51.705 18.272 -47.504 1.00 25.41 160 LEU B N 1
ATOM 1223 C CA . LEU A 1 180 ? -52.936 18.178 -48.289 1.00 25.92 160 LEU B CA 1
ATOM 1224 C C . LEU A 1 180 ? -52.763 17.390 -49.589 1.00 28.62 160 LEU B C 1
ATOM 1225 O O . LEU A 1 180 ? -53.680 16.682 -50.008 1.00 26.99 160 LEU B O 1
ATOM 1230 N N . GLU A 1 181 ? -51.599 17.512 -50.228 1.00 27.89 161 GLU B N 1
ATOM 1231 C CA . GLU A 1 181 ? -51.293 16.716 -51.426 1.00 28.61 161 GLU B CA 1
ATOM 1232 C C . GLU A 1 181 ? -51.345 15.220 -51.145 1.00 30.07 161 GLU B C 1
ATOM 1233 O O . GLU A 1 181 ? -51.914 14.457 -51.933 1.00 29.98 161 GLU B O 1
ATOM 1239 N N . ILE A 1 182 ? -50.755 14.788 -50.030 1.00 28.75 162 ILE B N 1
ATOM 1240 C CA . ILE A 1 182 ? -50.836 13.367 -49.667 1.00 30.15 162 ILE B CA 1
ATOM 1241 C C . ILE A 1 182 ? -52.289 12.946 -49.414 1.00 31.59 162 ILE B C 1
ATOM 1242 O O . ILE A 1 182 ? -52.736 11.898 -49.893 1.00 29.26 162 ILE B O 1
ATOM 1247 N N . VAL A 1 183 ? -53.039 13.773 -48.687 1.00 29.38 163 VAL B N 1
ATOM 1248 C CA . VAL A 1 183 ? -54.435 13.474 -48.397 1.00 29.44 163 VAL B CA 1
ATOM 1249 C C . VAL A 1 183 ? -55.258 13.346 -49.679 1.00 26.44 163 VAL B C 1
ATOM 1250 O O . VAL A 1 183 ? -56.051 12.416 -49.820 1.00 32.39 163 VAL B O 1
ATOM 1254 N N . GLN A 1 184 ? -55.06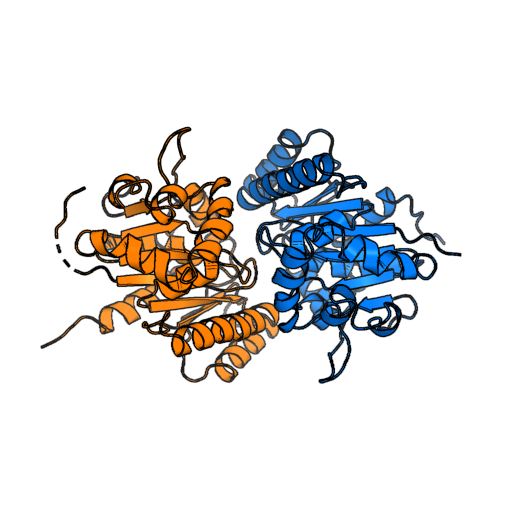5 14.272 -50.617 1.00 28.93 164 GLN B N 1
ATOM 1255 C CA . GLN A 1 184 ? -55.813 14.204 -51.870 1.00 28.09 164 GLN B CA 1
ATOM 1256 C C . GLN A 1 184 ? -55.526 12.920 -52.659 1.00 30.83 164 GLN B C 1
ATOM 1257 O O . GLN A 1 184 ? -56.434 12.277 -53.180 1.00 32.42 164 GLN B O 1
ATOM 1263 N N . SER A 1 185 ? -54.256 12.566 -52.755 1.00 26.73 165 SER B N 1
ATOM 1264 C CA . SER A 1 185 ? -53.849 11.342 -53.434 1.00 27.63 165 SER B CA 1
ATOM 1265 C C . SER A 1 185 ? -54.526 10.130 -52.805 1.00 30.27 165 SER B C 1
ATOM 1266 O O . SER A 1 185 ? -55.036 9.259 -53.513 1.00 34.33 165 SER B O 1
ATOM 1269 N N . LEU A 1 186 ? -54.534 10.074 -51.477 1.00 27.18 166 LEU B N 1
ATOM 1270 C CA . LEU A 1 186 ? -55.123 8.932 -50.782 1.00 26.57 166 LEU B CA 1
ATOM 1271 C C . LEU A 1 186 ? -56.638 8.935 -50.873 1.00 31.04 166 LEU B C 1
ATOM 1272 O O . LEU A 1 186 ? -57.264 7.881 -50.864 1.00 31.83 166 LEU B O 1
ATOM 1277 N N . GLU A 1 187 ? -57.228 10.117 -50.962 1.00 28.89 167 GLU B N 1
ATOM 1278 C CA . GLU A 1 187 ? -58.675 10.213 -51.153 1.00 31.51 167 GLU B CA 1
ATOM 1279 C C . GLU A 1 187 ? -59.091 9.690 -52.523 1.00 34.95 167 GLU B C 1
ATOM 1280 O O . GLU A 1 187 ? -60.074 8.940 -52.649 1.00 34.88 167 GLU B O 1
ATOM 1286 N N . LYS A 1 188 ? -58.335 10.062 -53.550 1.00 33.26 168 LYS B N 1
ATOM 1287 C CA . LYS A 1 188 ? -58.637 9.605 -54.909 1.00 37.38 168 LYS B CA 1
ATOM 1288 C C . LYS A 1 188 ? -58.581 8.087 -55.017 1.00 39.53 168 LYS B C 1
ATOM 1289 O O . LYS A 1 188 ? -59.402 7.491 -55.703 1.00 41.20 168 LYS B O 1
ATOM 1295 N N . LEU A 1 189 ? -57.605 7.483 -54.341 1.00 36.58 169 LEU B N 1
ATOM 1296 C CA . LEU A 1 189 ? -57.382 6.029 -54.364 1.00 35.79 169 LEU B CA 1
ATOM 1297 C C . LEU A 1 189 ? -58.273 5.257 -53.385 1.00 41.42 169 LEU B C 1
ATOM 1298 O O . LEU A 1 189 ? -58.179 4.028 -53.300 1.00 42.49 169 LEU B O 1
ATOM 1303 N N . GLY A 1 190 ? -59.118 5.974 -52.646 1.00 36.31 170 GLY B N 1
ATOM 1304 C CA . GLY A 1 190 ? -60.064 5.347 -51.732 1.00 36.41 170 GLY B CA 1
ATOM 1305 C C . GLY A 1 190 ? -59.540 4.918 -50.370 1.00 37.49 170 GLY B C 1
ATOM 1306 O O . GLY A 1 190 ? -60.231 4.222 -49.632 1.00 37.29 170 GLY B O 1
ATOM 1307 N N . ALA A 1 191 ? -58.323 5.325 -50.028 1.00 31.18 171 ALA B N 1
ATOM 1308 C CA . ALA A 1 191 ? -57.732 4.994 -48.731 1.00 28.48 171 ALA B CA 1
ATOM 1309 C C . ALA A 1 191 ? -58.200 5.969 -47.654 1.00 30.57 171 ALA B C 1
ATOM 1310 O O . ALA A 1 191 ? -58.549 5.572 -46.536 1.00 31.46 171 ALA B O 1
ATOM 1312 N N . PHE A 1 192 ? -58.206 7.254 -47.995 1.00 32.50 172 PHE B N 1
ATOM 1313 C CA . PHE A 1 192 ? -58.721 8.264 -47.088 1.00 28.61 172 PHE B CA 1
ATOM 1314 C C . PHE A 1 192 ? -60.205 8.488 -47.346 1.00 31.27 172 PHE B C 1
ATOM 1315 O O . PHE A 1 192 ? -60.599 8.947 -48.425 1.00 30.44 172 PHE B O 1
ATOM 1323 N N . THR A 1 193 ? -61.025 8.160 -46.350 1.00 28.22 173 THR B N 1
ATOM 1324 C CA . THR A 1 193 ? -62.476 8.264 -46.462 1.00 29.78 173 THR B CA 1
ATOM 1325 C C . THR A 1 193 ? -63.063 9.159 -45.373 1.00 32.94 173 THR B C 1
ATOM 1326 O O . THR A 1 193 ? -64.282 9.193 -45.161 1.00 31.90 173 THR B O 1
ATOM 1330 N N . GLY A 1 194 ? -62.197 9.894 -44.688 1.00 30.72 174 GLY B N 1
ATOM 1331 C CA . GLY A 1 194 ? -62.631 10.742 -43.603 1.00 33.92 174 GLY B CA 1
ATOM 1332 C C . GLY A 1 194 ? -62.803 12.186 -44.024 1.00 28.51 174 GLY B C 1
ATOM 1333 O O . GLY A 1 194 ? -62.997 12.509 -45.198 1.00 29.83 174 GLY B O 1
ATOM 1334 N N . SER A 1 195 ? -62.767 13.068 -43.043 1.00 26.27 175 SER B N 1
ATOM 1335 C CA . SER A 1 195 ? -62.839 14.488 -43.322 1.00 29.36 175 SER B CA 1
ATOM 1336 C C . SER A 1 195 ? -61.690 15.222 -42.634 1.00 28.01 175 SER B C 1
ATOM 1337 O O . SER A 1 195 ? -61.059 14.714 -41.704 1.00 29.36 175 SER B O 1
ATOM 1340 N N . ILE A 1 196 ? -61.404 16.419 -43.112 1.00 26.87 176 ILE B N 1
ATOM 1341 C CA . ILE A 1 196 ? -60.374 17.230 -42.483 1.00 26.04 176 ILE B CA 1
ATOM 1342 C C . ILE A 1 196 ? -61.034 18.163 -41.478 1.00 27.71 176 ILE B C 1
ATOM 1343 O O . ILE A 1 196 ? -61.811 19.044 -41.851 1.00 30.84 176 ILE B O 1
ATOM 1348 N N . LEU A 1 197 ? -60.744 17.947 -40.198 1.00 26.63 177 LEU B N 1
ATOM 1349 C CA . LEU A 1 197 ? -61.376 18.695 -39.120 1.00 27.42 177 LEU B CA 1
ATOM 1350 C C . LEU A 1 197 ? -60.873 20.133 -39.099 1.00 26.66 177 LEU B C 1
ATOM 1351 O O . LEU A 1 197 ? -61.644 21.069 -38.851 1.00 31.04 177 LEU B O 1
ATOM 1356 N N . GLY A 1 198 ? -59.587 20.322 -39.375 1.00 25.13 178 GLY B N 1
ATOM 1357 C CA . GLY A 1 198 ? -59.074 21.669 -39.549 1.00 23.21 178 GLY B CA 1
ATOM 1358 C C . GLY A 1 198 ? -57.576 21.772 -39.332 1.00 26.75 178 GLY B C 1
ATOM 1359 O O . GLY A 1 198 ? -56.868 20.769 -39.239 1.00 25.67 178 GLY B O 1
ATOM 1360 N N . VAL A 1 199 ? -57.111 23.008 -39.230 1.00 24.56 179 VAL B N 1
ATOM 1361 C CA . VAL A 1 199 ? -55.677 23.322 -39.119 1.00 25.98 179 VAL B CA 1
ATOM 1362 C C . VAL A 1 199 ? -55.425 24.001 -37.781 1.00 26.44 179 VAL B C 1
ATOM 1363 O O . VAL A 1 199 ? -56.215 24.850 -37.366 1.00 30.03 179 VAL B O 1
ATOM 1367 N N . ILE A 1 200 ? -54.335 23.640 -37.096 1.00 25.07 180 ILE B N 1
ATOM 1368 C CA . ILE A 1 200 ? -53.984 24.336 -35.862 1.00 23.79 180 ILE B CA 1
ATOM 1369 C C . ILE A 1 200 ? -52.639 25.059 -36.038 1.00 23.43 180 ILE B C 1
ATOM 1370 O O . ILE A 1 200 ? -51.595 24.415 -36.043 1.00 26.96 180 ILE B O 1
ATOM 1375 N N . PRO A 1 201 ? -52.654 26.392 -36.171 1.00 23.37 181 PRO B N 1
ATOM 1376 C CA . PRO A 1 201 ? -51.355 27.088 -36.269 1.00 22.96 181 PRO B CA 1
ATOM 1377 C C . PRO A 1 201 ? -50.512 26.885 -35.014 1.00 27.83 181 PRO B C 1
ATOM 1378 O O . PRO A 1 201 ? -51.031 26.936 -33.894 1.00 28.38 181 PRO B O 1
ATOM 1382 N N . PHE A 1 202 ? -49.218 26.640 -35.224 1.00 25.96 182 PHE B N 1
ATOM 1383 C CA . PHE A 1 202 ? -48.320 26.231 -34.155 1.00 24.02 182 PHE B CA 1
ATOM 1384 C C . PHE A 1 202 ? -47.182 27.223 -33.964 1.00 24.28 182 PHE B C 1
ATOM 1385 O O . PHE A 1 202 ? -46.557 27.662 -34.933 1.00 26.57 182 PHE B O 1
ATOM 1393 N N . ARG A 1 203 ? -46.918 27.561 -32.706 1.00 24.86 183 ARG B N 1
ATOM 1394 C CA . ARG A 1 203 ? -45.895 28.548 -32.351 1.00 26.18 183 ARG B CA 1
ATOM 1395 C C . ARG A 1 203 ? -46.198 29.907 -32.977 1.00 26.87 183 ARG B C 1
ATOM 1396 O O . ARG A 1 203 ? -45.322 30.586 -33.513 1.00 28.43 183 ARG B O 1
ATOM 1404 N N . ASP A 1 204 ? -47.473 30.282 -32.898 1.00 23.29 184 ASP B N 1
ATOM 1405 C CA . ASP A 1 204 ? -47.930 31.630 -33.248 1.00 26.55 184 ASP B CA 1
ATOM 1406 C C . ASP A 1 204 ? -47.421 32.595 -32.183 1.00 28.06 184 ASP B C 1
ATOM 1407 O O . ASP A 1 204 ? -47.647 32.383 -30.988 1.00 29.74 184 ASP B O 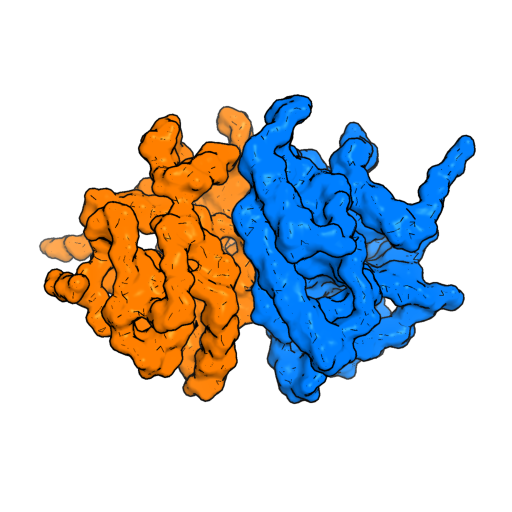1
ATOM 1412 N N . LYS A 1 205 ? -46.713 33.643 -32.613 1.00 26.15 185 LYS B N 1
ATOM 1413 C CA . LYS A 1 205 ? -46.055 34.582 -31.695 1.00 24.69 185 LYS B CA 1
ATOM 1414 C C . LYS A 1 205 ? -46.902 35.813 -31.465 1.00 29.40 185 LYS B C 1
ATOM 1415 O O . LYS A 1 205 ? -47.112 36.599 -32.384 1.00 31.22 185 LYS B O 1
ATOM 1421 N N . TRP A 1 206 ? -47.371 35.980 -30.234 1.00 26.89 186 TRP B N 1
ATOM 1422 C CA . TRP A 1 206 ? -48.033 37.212 -29.831 1.00 27.11 186 TRP B CA 1
ATOM 1423 C C . TRP A 1 206 ? -47.373 37.756 -28.585 1.00 32.53 186 TRP B C 1
ATOM 1424 O O . TRP A 1 206 ? -46.974 36.998 -27.700 1.00 36.46 186 TRP B O 1
ATOM 1435 N N . PHE A 1 207 ? -47.278 39.072 -28.520 1.00 30.24 187 PHE B N 1
ATOM 1436 C CA . PHE A 1 207 ? -46.897 39.774 -27.309 1.00 30.68 187 PHE B CA 1
ATOM 1437 C C . PHE A 1 207 ? -48.077 40.685 -26.953 1.00 31.86 187 PHE B C 1
ATOM 1438 O O . PHE A 1 207 ? -48.268 41.727 -27.575 1.00 31.77 187 PHE B O 1
ATOM 1446 N N . GLY A 1 208 ? -48.871 40.293 -25.962 1.00 31.88 188 GLY B N 1
ATOM 1447 C CA . GLY A 1 208 ? -50.123 40.993 -25.719 1.00 32.89 188 GLY B CA 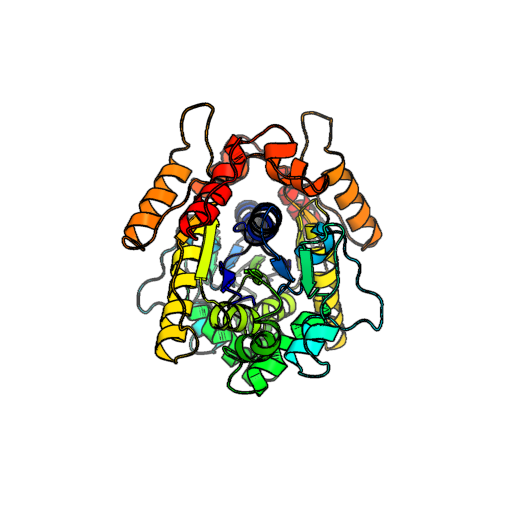1
ATOM 1448 C C . GLY A 1 208 ? -50.929 40.924 -27.005 1.00 28.53 188 GLY B C 1
ATOM 1449 O O . GLY A 1 208 ? -51.026 39.853 -27.622 1.00 29.50 188 GLY B O 1
ATOM 1450 N N . LEU A 1 209 ? -51.493 42.057 -27.424 1.00 35.39 189 LEU B N 1
ATOM 1451 C CA . LEU A 1 209 ? -52.332 42.064 -28.624 1.00 31.87 189 LEU B CA 1
ATOM 1452 C C . LEU A 1 209 ? -51.556 42.332 -29.901 1.00 35.91 189 LEU B C 1
ATOM 1453 O O . LEU A 1 209 ? -52.150 42.536 -30.954 1.00 33.47 189 LEU B O 1
ATOM 1458 N N . SER A 1 210 ? -50.225 42.309 -29.821 1.00 29.17 190 SER B N 1
ATOM 1459 C CA . SER A 1 210 ? -49.416 42.484 -31.010 1.00 28.51 190 SER B CA 1
ATOM 1460 C C . SER A 1 210 ? -48.936 41.150 -31.557 1.00 32.32 190 SER B C 1
ATOM 1461 O O . SER A 1 210 ? -48.103 40.484 -30.944 1.00 30.36 190 SER B O 1
ATOM 1464 N N . GLN A 1 211 ? -49.458 40.751 -32.710 1.00 29.05 191 GLN B N 1
ATOM 1465 C CA . GLN A 1 211 ? -49.022 39.514 -33.349 1.00 27.95 191 GLN B CA 1
ATOM 1466 C C . GLN A 1 211 ? -47.814 39.776 -34.230 1.00 32.48 191 GLN B C 1
ATOM 1467 O O . GLN A 1 211 ? -47.733 40.787 -34.930 1.00 30.10 191 GLN B O 1
ATOM 1473 N N . SER A 1 212 ? -46.848 38.875 -34.167 1.00 27.72 192 SER B N 1
ATOM 1474 C CA . SER A 1 212 ? -45.656 39.025 -34.970 1.00 28.64 192 SER B CA 1
ATOM 1475 C C . SER A 1 212 ? -46.051 39.047 -36.437 1.00 29.87 192 SER B C 1
ATOM 1476 O O . SER A 1 212 ? -46.954 38.322 -36.845 1.00 30.68 192 SER B O 1
ATOM 1479 N N . LYS A 1 213 ? -45.361 39.873 -37.227 1.00 31.00 193 LYS B N 1
ATOM 1480 C CA . LYS A 1 213 ? -45.665 40.013 -38.654 1.00 35.19 193 LYS B CA 1
ATOM 1481 C C . LYS A 1 213 ? -45.521 38.707 -39.421 1.00 33.78 193 LYS B C 1
ATOM 1482 O O . LYS A 1 213 ? -46.353 38.388 -40.273 1.00 33.91 193 LYS B O 1
ATOM 1488 N N . ASP A 1 214 ? -44.469 37.947 -39.124 1.00 30.93 194 ASP B N 1
ATOM 1489 C CA . ASP A 1 214 ? -44.274 36.663 -39.784 1.00 33.43 194 ASP B CA 1
ATOM 1490 C C . ASP A 1 214 ? -45.360 35.654 -39.414 1.00 32.93 194 ASP B C 1
ATOM 1491 O O . ASP A 1 214 ? -45.845 34.943 -40.282 1.00 32.12 194 ASP B O 1
ATOM 1496 N N . SER A 1 215 ? -45.762 35.605 -38.147 1.00 26.08 195 SER B N 1
ATOM 1497 C CA . SER A 1 215 ? -46.853 34.681 -37.765 1.00 26.70 195 SER B CA 1
ATOM 1498 C C . SER A 1 215 ? -48.158 35.051 -38.467 1.00 30.59 195 SER B C 1
ATOM 1499 O O . SER A 1 215 ? -48.891 34.169 -38.943 1.00 29.05 195 SER B O 1
ATOM 1502 N N . ALA A 1 216 ? -48.457 36.353 -38.518 1.00 30.14 196 ALA B N 1
ATOM 1503 C CA . ALA A 1 216 ? -49.706 36.811 -39.118 1.00 27.49 196 ALA B CA 1
ATOM 1504 C C . ALA A 1 216 ? -49.704 36.457 -40.602 1.00 28.65 196 ALA B C 1
ATOM 1505 O O . ALA A 1 216 ? -50.708 35.984 -41.135 1.00 30.41 196 ALA B O 1
ATOM 1507 N N . GLY A 1 217 ? -48.569 36.685 -41.259 1.00 28.83 197 GLY B N 1
ATOM 1508 C CA . GLY A 1 217 ? -48.439 36.441 -42.689 1.00 28.86 197 GLY B CA 1
ATOM 1509 C C . GLY A 1 217 ? -48.631 34.967 -43.039 1.00 31.33 197 GLY B C 1
ATOM 1510 O O . GLY A 1 217 ? -49.311 34.616 -44.008 1.00 27.76 197 GLY B O 1
ATOM 1511 N N . ALA A 1 218 ? -48.015 34.100 -42.247 1.00 28.73 198 ALA B N 1
ATOM 1512 C CA . ALA A 1 218 ? -48.156 32.658 -42.442 1.00 28.92 198 ALA B CA 1
ATOM 1513 C C . ALA A 1 218 ? -49.595 32.189 -42.261 1.00 32.98 198 ALA B C 1
ATOM 1514 O O . ALA A 1 218 ? -50.099 31.416 -43.058 1.00 27.31 198 ALA B O 1
ATOM 1516 N N . ILE A 1 219 ? -50.262 32.645 -41.215 1.00 28.77 199 ILE B N 1
ATOM 1517 C CA . ILE A 1 219 ? -51.632 32.197 -40.974 1.00 28.66 199 ILE B CA 1
ATOM 1518 C C . ILE A 1 219 ? -52.575 32.697 -42.077 1.00 33.56 199 ILE B C 1
ATOM 1519 O O . ILE A 1 219 ? -53.467 31.975 -42.516 1.00 31.44 199 ILE B O 1
ATOM 1524 N N . ALA A 1 220 ? -52.361 33.918 -42.558 1.00 31.74 200 ALA B N 1
ATOM 1525 C CA . ALA A 1 220 ? -53.141 34.393 -43.702 1.00 31.03 200 ALA B CA 1
ATOM 1526 C C . ALA A 1 220 ? -52.898 33.516 -44.936 1.00 30.52 200 ALA B C 1
ATOM 1527 O O . ALA A 1 220 ? -53.812 33.235 -45.700 1.00 33.65 200 ALA B O 1
ATOM 1529 N N . ALA A 1 221 ? -51.662 33.082 -45.138 1.00 28.18 201 ALA B N 1
ATOM 1530 C CA . ALA A 1 221 ? -51.348 32.253 -46.288 1.00 29.80 201 ALA B CA 1
ATOM 1531 C C . ALA A 1 221 ? -52.035 30.892 -46.168 1.00 29.19 201 ALA B C 1
ATOM 1532 O O . ALA A 1 221 ? -52.443 30.315 -47.167 1.00 31.08 201 ALA B O 1
ATOM 1534 N N . MET A 1 222 ? -52.122 30.363 -44.951 1.00 26.14 202 MET B N 1
ATOM 1535 C CA . MET A 1 222 ? -52.771 29.062 -44.761 1.00 27.21 202 MET B CA 1
ATOM 1536 C C . MET A 1 222 ? -54.217 29.164 -45.189 1.00 30.95 202 MET B C 1
ATOM 1537 O O . MET A 1 222 ? -54.753 28.235 -45.791 1.00 28.91 202 MET B O 1
ATOM 1542 N N . LYS A 1 223 ? -54.854 30.282 -44.855 1.00 29.10 203 LYS B N 1
ATOM 1543 C CA . LYS A 1 223 ? -56.264 30.462 -45.180 1.00 32.69 203 LYS B CA 1
ATOM 1544 C C . LYS A 1 223 ? -56.410 30.625 -46.686 1.00 31.93 203 LYS B C 1
ATOM 1545 O O . LYS A 1 223 ? -57.415 30.227 -47.258 1.00 34.80 203 LYS B O 1
ATOM 1551 N N . GLU A 1 224 ? -55.409 31.221 -47.327 1.00 30.10 204 GLU B N 1
ATOM 1552 C CA . GLU A 1 224 ? -55.387 31.312 -48.788 1.00 35.32 204 GLU B CA 1
ATOM 1553 C C . GLU A 1 224 ? -55.218 29.948 -49.442 1.00 37.47 204 GLU B C 1
ATOM 1554 O O . GLU A 1 224 ? -55.852 29.653 -50.458 1.00 38.30 204 GLU B O 1
ATOM 1560 N N . VAL A 1 225 ? -54.340 29.130 -48.878 1.00 30.77 205 VAL B N 1
ATOM 1561 C CA . VAL A 1 225 ? -54.139 27.771 -49.386 1.00 31.23 205 VAL B CA 1
ATOM 1562 C C . VAL A 1 225 ? -55.395 26.917 -49.246 1.00 30.51 205 VAL B C 1
ATOM 1563 O O . VAL A 1 225 ? -55.726 26.151 -50.151 1.00 31.61 205 VAL B O 1
ATOM 1567 N N . ALA A 1 226 ? -56.081 27.034 -48.111 1.00 28.97 206 ALA B N 1
ATOM 1568 C CA . ALA A 1 226 ? -57.225 26.162 -47.823 1.00 29.49 206 ALA B CA 1
ATOM 1569 C C . ALA A 1 226 ? -58.383 26.921 -47.179 1.00 27.11 206 ALA B C 1
ATOM 1570 O O . ALA A 1 226 ? -58.671 26.739 -45.993 1.00 28.05 206 ALA B O 1
ATOM 1572 N N . PRO A 1 227 ? -59.042 27.798 -47.957 1.00 28.09 207 PRO B N 1
ATOM 1573 C CA . PRO A 1 227 ? -60.138 28.656 -47.491 1.00 32.92 207 PRO B CA 1
ATOM 1574 C C . PRO A 1 227 ? -61.328 27.844 -47.007 1.00 29.74 207 PRO B C 1
ATOM 1575 O O . PRO A 1 227 ? -62.189 28.372 -46.290 1.00 29.63 207 PRO B O 1
ATOM 1579 N N . GLN A 1 228 ? -61.374 26.581 -47.423 1.00 29.85 208 GLN B N 1
ATOM 1580 C CA . GLN A 1 228 ? -62.462 25.677 -47.074 1.00 35.98 208 GLN B CA 1
ATOM 1581 C C . GLN A 1 228 ? -62.315 25.087 -45.668 1.00 32.15 208 GLN B C 1
ATOM 1582 O O . GLN A 1 228 ? -63.272 24.522 -45.128 1.00 30.56 208 GLN B O 1
ATOM 1588 N N . LEU A 1 229 ? -61.124 25.205 -45.080 1.00 29.81 209 LEU B N 1
ATOM 1589 C CA . LEU A 1 229 ? -60.831 24.522 -43.823 1.00 31.56 209 LEU B CA 1
ATOM 1590 C C . LEU A 1 229 ? -61.015 25.397 -42.607 1.00 31.65 209 LEU B C 1
ATOM 1591 O O . LEU A 1 229 ? -60.708 26.588 -42.637 1.00 33.66 209 LEU B O 1
ATOM 1596 N N . ARG A 1 230 ? -61.484 24.794 -41.520 1.00 27.78 210 ARG B N 1
ATOM 1597 C CA . ARG A 1 230 ? -61.509 25.482 -40.237 1.00 27.89 210 ARG B CA 1
ATOM 1598 C C . ARG A 1 230 ? -60.086 25.744 -39.727 1.00 31.36 210 ARG B C 1
ATOM 1599 O O . ARG A 1 230 ? -59.268 24.832 -39.674 1.00 28.92 210 ARG B O 1
ATOM 1607 N N . ILE A 1 231 ? -59.799 26.981 -39.338 1.00 30.22 211 ILE B N 1
ATOM 1608 C CA . ILE A 1 231 ? -58.551 27.277 -38.632 1.00 31.03 211 ILE B CA 1
ATOM 1609 C C . ILE A 1 231 ? -58.873 27.434 -37.159 1.00 28.87 211 ILE B C 1
ATOM 1610 O O . ILE A 1 231 ? -59.630 28.334 -36.772 1.00 33.21 211 ILE B O 1
ATOM 1615 N N . PHE A 1 232 ? -58.328 26.543 -36.340 1.00 26.35 212 PHE B N 1
ATOM 1616 C CA . PHE A 1 232 ? -58.524 26.601 -34.894 1.00 28.39 212 PHE B CA 1
ATOM 1617 C C . PHE A 1 232 ? -57.673 27.705 -34.243 1.00 26.21 212 PHE B C 1
ATOM 1618 O O . PHE A 1 232 ? -56.751 28.223 -34.861 1.00 29.55 212 PHE B O 1
ATOM 1626 N N . PRO A 1 233 ? -57.996 28.060 -32.990 1.00 29.22 213 PRO B N 1
ATOM 1627 C CA . PRO A 1 233 ? -57.176 29.019 -32.259 1.00 28.96 213 PRO B CA 1
ATOM 1628 C C . PRO A 1 233 ? -55.747 28.475 -32.241 1.00 32.77 213 PRO B C 1
ATOM 1629 O O . PRO A 1 233 ? -55.534 27.267 -32.275 1.00 28.42 213 PRO B O 1
ATOM 1633 N N . SER A 1 234 ? -54.777 29.375 -32.202 1.00 28.15 214 SER B N 1
ATOM 1634 C CA . SER A 1 234 ? -53.379 28.972 -32.337 1.00 25.89 214 SER B CA 1
ATOM 1635 C C . SER A 1 234 ? -52.826 28.353 -31.079 1.00 28.73 214 SER B C 1
ATOM 1636 O O . SER A 1 234 ? -53.255 28.688 -29.972 1.00 29.94 214 SER B O 1
ATOM 1639 N N . ILE A 1 235 ? -51.848 27.462 -31.256 1.00 26.23 215 ILE B N 1
ATOM 1640 C CA . ILE A 1 235 ? -50.953 27.106 -30.173 1.00 24.38 215 ILE B CA 1
ATOM 1641 C C . ILE A 1 235 ? -49.919 28.239 -30.110 1.00 26.77 215 ILE B C 1
ATOM 1642 O O . ILE A 1 235 ? -49.079 28.400 -31.013 1.00 28.84 215 ILE B O 1
ATOM 1647 N N . LEU A 1 236 ? -49.997 29.046 -29.057 1.00 26.91 216 LEU B N 1
ATOM 1648 C CA . LEU A 1 236 ? -49.115 30.203 -28.925 1.00 27.14 216 LEU B CA 1
ATOM 1649 C C . LEU A 1 236 ? -47.700 29.803 -28.515 1.00 29.22 216 LEU B C 1
ATOM 1650 O O . LEU A 1 236 ? -47.516 28.934 -27.666 1.00 31.56 216 LEU B O 1
ATOM 1655 N N . GLU A 1 237 ? -46.707 30.453 -29.122 1.00 28.60 217 GLU B N 1
ATOM 1656 C CA . GLU A 1 237 ? -45.312 30.359 -28.672 1.00 31.71 217 GLU B CA 1
ATOM 1657 C C . GLU A 1 237 ? -45.250 30.618 -27.183 1.00 32.66 217 GLU B C 1
ATOM 1658 O O . GLU A 1 237 ? -45.584 31.719 -26.726 1.00 32.24 217 GLU B O 1
ATOM 1664 N N . SER A 1 238 ? -44.820 29.617 -26.418 1.00 27.25 218 SER B N 1
ATOM 1665 C CA . SER A 1 238 ? -44.827 29.726 -24.964 1.00 34.23 218 SER B CA 1
ATOM 1666 C C . SER A 1 238 ? -44.060 28.597 -24.312 1.00 34.80 218 SER B C 1
ATOM 1667 O O . SER A 1 238 ? -44.243 27.441 -24.675 1.00 32.72 218 SER B O 1
ATOM 1670 N N . GLU A 1 239 ? -43.228 28.942 -23.330 1.00 36.93 219 GLU B N 1
ATOM 1671 C CA . GLU A 1 239 ? -42.536 27.941 -22.513 1.00 36.93 219 GLU B CA 1
ATOM 1672 C C . GLU A 1 239 ? -43.485 27.094 -21.653 1.00 39.54 219 GLU B C 1
ATOM 1673 O O . GLU A 1 239 ? -43.113 26.006 -21.219 1.00 36.17 219 GLU B O 1
ATOM 1679 N N . ARG A 1 240 ? -44.709 27.572 -21.417 1.00 38.09 220 ARG B N 1
ATOM 1680 C CA . ARG A 1 240 ? -45.665 26.830 -20.589 1.00 35.61 220 ARG B CA 1
ATOM 1681 C C . ARG A 1 240 ? -46.065 25.495 -21.207 1.00 32.47 220 ARG B C 1
ATOM 1682 O O . ARG A 1 240 ? -46.322 24.527 -20.493 1.00 36.73 220 ARG B O 1
ATOM 1690 N N . TYR A 1 241 ? -46.142 25.455 -22.533 1.00 32.70 221 TYR B N 1
ATOM 1691 C CA . TYR A 1 241 ? -46.432 24.211 -23.237 1.00 34.65 221 TYR B CA 1
ATOM 1692 C C . TYR A 1 241 ? -45.395 23.148 -22.909 1.00 35.39 221 TYR B C 1
ATOM 1693 O O . TYR A 1 241 ? -45.745 22.007 -22.596 1.00 40.77 221 TYR B O 1
ATOM 1702 N N . LYS A 1 242 ? -44.124 23.532 -22.981 1.00 37.40 222 LYS B N 1
ATOM 1703 C CA . LYS A 1 242 ? -43.023 22.614 -22.682 1.00 39.30 222 LYS B CA 1
ATOM 1704 C C . LYS A 1 242 ? -43.092 22.172 -21.225 1.00 41.19 222 LYS B C 1
ATOM 1705 O O . LYS A 1 242 ? -42.892 21.002 -20.908 1.00 39.49 222 LYS B O 1
ATOM 1711 N N . GLN A 1 243 ? -43.361 23.123 -20.336 1.00 39.83 223 GLN B N 1
ATOM 1712 C CA . GLN A 1 243 ? -43.488 22.826 -18.914 1.00 43.26 223 GLN B CA 1
ATOM 1713 C C . GLN A 1 243 ? -44.601 21.817 -18.619 1.00 44.02 223 GLN B C 1
ATOM 1714 O O . GLN A 1 243 ? -44.391 20.851 -17.893 1.00 47.53 223 GLN B O 1
ATOM 1720 N N . ALA A 1 244 ? -45.785 22.042 -19.176 1.00 40.36 224 ALA B N 1
ATOM 1721 C CA . ALA A 1 244 ? -46.912 21.147 -18.928 1.00 41.89 224 ALA B CA 1
ATOM 1722 C C . ALA A 1 244 ? -46.634 19.741 -19.469 1.00 38.83 224 ALA B C 1
ATOM 1723 O O . ALA A 1 244 ? -46.943 18.753 -18.815 1.00 41.08 224 ALA B O 1
ATOM 1725 N N . LEU A 1 245 ? -46.050 19.669 -20.664 1.00 38.91 225 LEU B N 1
ATOM 1726 C CA . LEU A 1 245 ? -45.652 18.400 -21.275 1.00 40.41 225 LEU B CA 1
ATOM 1727 C C . LEU A 1 245 ? -44.671 17.629 -20.391 1.00 42.50 225 LEU B C 1
ATOM 1728 O O . LEU A 1 245 ? -44.821 16.425 -20.171 1.00 40.50 225 LEU B O 1
ATOM 1733 N N . ASN A 1 246 ? -43.652 18.327 -19.905 1.00 46.97 226 ASN B N 1
ATOM 1734 C CA . ASN A 1 246 ? -42.613 17.700 -19.092 1.00 48.13 226 ASN B CA 1
ATOM 1735 C C . ASN A 1 246 ? -43.141 17.189 -17.764 1.00 48.58 226 ASN B C 1
ATOM 1736 O O . ASN A 1 246 ? -42.613 16.230 -17.207 1.00 50.06 226 ASN B O 1
ATOM 1741 N N . GLN A 1 247 ? -44.182 17.836 -17.255 1.00 41.59 227 GLN B N 1
ATOM 1742 C CA . GLN A 1 247 ? -44.790 17.423 -15.999 1.00 46.40 227 GLN B CA 1
ATOM 1743 C C . GLN A 1 247 ? -45.932 16.428 -16.214 1.00 50.65 227 GLN B C 1
ATOM 1744 O O . GLN A 1 247 ? -46.505 15.918 -15.251 1.00 54.16 227 GLN B O 1
ATOM 1750 N N . GLY A 1 248 ? -46.263 16.168 -17.476 1.00 48.98 228 GLY B N 1
ATOM 1751 C CA . GLY A 1 248 ? -47.301 15.210 -17.822 1.00 50.50 228 GLY B CA 1
ATOM 1752 C C . GLY A 1 248 ? -48.719 15.652 -17.486 1.00 51.58 228 GLY B C 1
ATOM 1753 O O . GLY A 1 248 ? -49.597 14.820 -17.270 1.00 50.03 228 GLY B O 1
ATOM 1754 N N . ILE A 1 249 ? -48.953 16.962 -17.461 1.00 47.81 229 ILE B N 1
ATOM 1755 C CA . ILE A 1 249 ? -50.261 17.496 -17.083 1.00 45.74 229 ILE B CA 1
ATOM 1756 C C . ILE A 1 249 ? -50.851 18.419 -18.150 1.00 46.21 229 ILE B C 1
ATOM 1757 O O . ILE A 1 249 ? -50.156 18.827 -19.082 1.00 40.54 229 ILE B O 1
ATOM 1762 N N . LEU A 1 250 ? -52.136 18.734 -18.008 1.00 43.61 230 LEU B N 1
ATOM 1763 C CA . LEU A 1 250 ? -52.808 19.667 -18.900 1.00 43.11 230 LEU B CA 1
ATOM 1764 C C . LEU A 1 250 ? -52.371 21.106 -18.608 1.00 35.66 230 LEU B C 1
ATOM 1765 O O . LEU A 1 250 ? -51.892 21.419 -17.516 1.00 40.36 230 LEU B O 1
ATOM 1770 N N . LEU A 1 251 ? -52.549 21.983 -19.588 1.00 39.27 231 LEU B N 1
ATOM 1771 C CA . LEU A 1 251 ? -52.251 23.398 -19.384 1.00 38.03 231 LEU B CA 1
ATOM 1772 C C . LEU A 1 251 ? -53.240 23.986 -18.390 1.00 40.41 231 LEU B C 1
ATOM 1773 O O . LEU A 1 251 ? -52.869 24.800 -17.549 1.00 46.33 231 LEU B O 1
ATOM 1778 N N . SER A 1 252 ? -54.501 23.562 -18.489 1.00 40.07 232 SER B N 1
ATOM 1779 C CA . SER A 1 252 ? -55.522 24.033 -17.560 1.00 48.62 232 SER B CA 1
ATOM 1780 C C . SER A 1 252 ? -55.132 23.643 -16.139 1.00 58.23 232 SER B C 1
ATOM 1781 O O . SER A 1 252 ? -55.248 24.444 -15.211 1.00 61.02 232 SER B O 1
ATOM 1784 N N . GLU A 1 253 ? -54.641 22.415 -15.986 1.00 61.36 233 GLU B N 1
ATOM 1785 C CA . GLU A 1 253 ? -54.162 21.924 -14.696 1.00 62.93 233 GLU B CA 1
ATOM 1786 C C . GLU A 1 253 ? -52.925 22.680 -14.225 1.00 59.48 233 GLU B C 1
ATOM 1787 O O . GLU A 1 253 ? -52.718 22.859 -13.026 1.00 66.78 233 GLU B O 1
ATOM 1793 N N . LEU A 1 254 ? -52.096 23.111 -15.169 1.00 53.58 234 LEU B N 1
ATOM 1794 C CA . LEU A 1 254 ? -50.905 23.885 -14.846 1.00 52.00 234 LEU B CA 1
ATOM 1795 C C . LEU A 1 254 ? -51.301 25.291 -14.396 1.00 55.87 234 LEU B C 1
ATOM 1796 O O . LEU A 1 254 ? -50.492 26.021 -13.821 1.00 54.17 234 LEU B O 1
ATOM 1801 N N . GLY A 1 255 ? -52.544 25.675 -14.675 1.00 60.79 235 GLY B N 1
ATOM 1802 C CA . GLY A 1 255 ? -53.007 27.018 -14.363 1.00 66.28 235 GLY B CA 1
ATOM 1803 C C . GLY A 1 255 ? -52.844 27.987 -15.524 1.00 64.68 235 GLY B C 1
ATOM 1804 O O . GLY A 1 255 ? -52.434 29.138 -15.343 1.00 64.79 235 GLY B O 1
ATOM 1805 N N . TYR A 1 256 ? -53.156 27.508 -16.724 1.00 56.44 236 TYR B N 1
ATOM 1806 C CA . TYR A 1 256 ? -53.114 28.324 -17.932 1.00 48.97 236 TYR B CA 1
ATOM 1807 C C . TYR A 1 256 ? -54.159 27.825 -18.896 1.00 47.73 236 TYR B C 1
ATOM 1808 O O . TYR A 1 256 ? -53.838 27.409 -20.009 1.00 48.85 236 TYR B O 1
ATOM 1817 N N . PRO A 1 257 ? -55.421 27.856 -18.466 1.00 46.47 237 PRO B N 1
ATOM 1818 C CA . PRO A 1 257 ? -56.512 27.321 -19.273 1.00 43.19 237 PRO B CA 1
ATOM 1819 C C . PRO A 1 257 ? -56.596 28.014 -20.617 1.00 36.56 237 PRO B C 1
ATOM 1820 O O . PRO A 1 257 ? -57.032 27.419 -21.595 1.00 40.27 237 PRO B O 1
ATOM 1824 N N . ASP A 1 258 ? -56.194 29.278 -20.676 1.00 35.55 238 ASP B N 1
ATOM 1825 C CA . ASP A 1 258 ? -56.351 30.007 -21.924 1.00 35.57 238 ASP B CA 1
ATOM 1826 C C . ASP A 1 258 ? -55.396 29.504 -22.994 1.00 34.84 238 ASP B C 1
ATOM 1827 O O . ASP A 1 258 ? -55.688 29.604 -24.186 1.00 35.58 238 ASP B O 1
ATOM 1832 N N . LEU A 1 259 ? -54.275 28.930 -22.574 1.00 32.85 239 LEU B N 1
ATOM 1833 C CA . LEU A 1 259 ? -53.351 28.351 -23.546 1.00 31.46 239 LEU B CA 1
ATOM 1834 C C . LEU A 1 259 ? -53.935 27.078 -24.145 1.00 33.16 239 LEU B C 1
ATOM 1835 O O . LEU A 1 259 ? -53.457 26.577 -25.164 1.00 30.46 239 LEU B O 1
ATOM 1840 N N . GLU A 1 260 ? -54.995 26.576 -23.526 1.00 30.83 240 GLU B N 1
ATOM 1841 C CA . GLU A 1 260 ? -55.666 25.368 -24.013 1.00 30.86 240 GLU B CA 1
ATOM 1842 C C . GLU A 1 260 ? -56.755 25.642 -25.069 1.00 36.17 240 GLU B C 1
ATOM 1843 O O . GLU A 1 260 ? -57.398 24.720 -25.559 1.00 34.71 240 GLU B O 1
ATOM 1849 N N . LYS A 1 261 ? -56.955 26.903 -25.434 1.00 34.24 241 LYS B N 1
ATOM 1850 C CA . LYS A 1 261 ? -57.990 27.252 -26.413 1.00 34.38 241 LYS B CA 1
ATOM 1851 C C . LYS A 1 261 ? -57.992 26.446 -27.715 1.00 32.66 241 LYS B C 1
ATOM 1852 O O . LYS A 1 261 ? -59.059 26.098 -28.208 1.00 35.67 241 LYS B O 1
ATOM 1858 N N . PRO A 1 262 ? -56.805 26.144 -28.280 1.00 32.56 242 PRO B N 1
ATOM 1859 C CA . PRO A 1 262 ? -56.775 25.365 -29.523 1.00 29.64 242 PRO B CA 1
ATOM 1860 C C . PRO A 1 262 ? -57.532 24.063 -29.357 1.00 29.81 242 PRO B C 1
ATOM 1861 O O . PRO A 1 262 ? -58.335 23.679 -30.218 1.00 32.62 242 PRO B O 1
ATOM 1865 N N . PHE A 1 263 ? -57.291 23.390 -28.240 1.00 31.35 243 PHE B N 1
ATOM 1866 C CA . PHE A 1 263 ? -57.834 22.042 -28.039 1.00 33.78 243 PHE B CA 1
ATOM 1867 C C . PHE A 1 263 ? -59.279 22.085 -27.589 1.00 33.44 243 PHE B C 1
ATOM 1868 O O . PHE A 1 263 ? -60.060 21.210 -27.925 1.00 34.25 243 PHE B O 1
ATOM 1876 N N . GLU A 1 264 ? -59.639 23.125 -26.848 1.00 33.18 244 GLU B N 1
ATOM 1877 C CA . GLU A 1 264 ? -61.037 23.331 -26.492 1.00 38.75 244 GLU B CA 1
ATOM 1878 C C . GLU A 1 264 ? -61.834 23.631 -27.770 1.00 34.63 244 GLU B C 1
ATOM 1879 O O . GLU A 1 264 ? -62.989 23.204 -27.915 1.00 36.27 244 GLU B O 1
ATOM 1885 N N . GLY A 1 265 ? -61.202 24.342 -28.703 1.00 32.99 245 GLY B N 1
ATOM 1886 C CA . GLY A 1 265 ? -61.787 24.606 -30.008 1.00 33.98 245 GLY B CA 1
ATOM 1887 C C . GLY A 1 265 ? -62.069 23.323 -30.781 1.00 36.10 245 GLY B C 1
ATOM 1888 O O . GLY A 1 265 ? -63.142 23.151 -31.369 1.00 32.98 245 GLY B O 1
ATOM 1889 N N . VAL A 1 266 ? -61.099 22.414 -30.787 1.00 30.50 246 VAL B N 1
ATOM 1890 C CA . VAL A 1 266 ? -61.292 21.119 -31.452 1.00 28.43 246 VAL B CA 1
ATOM 1891 C C . VAL A 1 266 ? -62.399 20.328 -30.765 1.00 29.91 246 VAL B C 1
ATOM 1892 O O . VAL A 1 266 ? -63.270 19.755 -31.424 1.00 32.28 246 VAL B O 1
ATOM 1896 N N . LYS A 1 267 ? -62.362 20.284 -29.437 1.00 31.92 247 LYS B N 1
ATOM 1897 C CA . LYS A 1 267 ? -63.361 19.533 -28.677 1.00 36.32 247 LYS B CA 1
ATOM 1898 C C . LYS A 1 267 ? -64.773 20.031 -28.978 1.00 38.91 247 LYS B C 1
ATOM 1899 O O . LYS A 1 267 ? -65.716 19.245 -29.070 1.00 38.53 247 LYS B O 1
ATOM 1905 N N . GLU A 1 268 ? -64.913 21.340 -29.150 1.00 36.40 248 GLU B N 1
ATOM 1906 C CA . GLU A 1 268 ? -66.218 21.934 -29.424 1.00 42.64 248 GLU B CA 1
ATOM 1907 C C . GLU A 1 268 ? -66.662 21.630 -30.853 1.00 42.77 248 GLU B C 1
ATOM 1908 O O . GLU A 1 268 ? -67.859 21.474 -31.130 1.00 40.16 248 GLU B O 1
ATOM 1914 N N . ALA A 1 269 ? -65.695 21.530 -31.760 1.00 37.04 249 ALA B N 1
ATOM 1915 C CA . ALA A 1 269 ? -65.977 21.140 -33.137 1.00 33.79 249 ALA B CA 1
ATOM 1916 C C . ALA A 1 269 ? -66.427 19.675 -33.246 1.00 36.15 249 ALA B C 1
ATOM 1917 O O . ALA A 1 269 ? -67.252 19.334 -34.088 1.00 39.35 249 ALA B O 1
ATOM 1919 N N . LEU A 1 270 ? -65.881 18.815 -32.393 1.00 33.76 250 LEU B N 1
ATOM 1920 C CA . LEU A 1 270 ? -66.268 17.410 -32.362 1.00 36.94 250 LEU B CA 1
ATOM 1921 C C . LEU A 1 270 ? -67.624 17.232 -31.680 1.00 41.24 250 LEU B C 1
ATOM 1922 O O . LEU A 1 270 ? -68.374 16.327 -32.017 1.00 41.12 250 LEU B O 1
ATOM 1927 N N . GLY A 1 271 ? -67.922 18.098 -30.717 1.00 40.18 251 GLY B N 1
ATOM 1928 C CA . GLY A 1 271 ? -69.157 18.014 -29.958 1.00 50.39 251 GLY B CA 1
ATOM 1929 C C . GLY A 1 271 ? -70.357 18.402 -30.796 1.00 55.04 251 GLY B C 1
ATOM 1930 O O . GLY A 1 271 ? -71.443 17.842 -30.638 1.00 54.56 251 GLY B O 1
ATOM 1931 N N . ILE A 1 272 ? -70.159 19.372 -31.685 1.00 56.39 252 ILE B N 1
ATOM 1932 C CA . ILE A 1 272 ? -71.219 19.826 -32.582 1.00 62.66 252 ILE B CA 1
ATOM 1933 C C . ILE A 1 272 ? -71.532 18.758 -33.630 1.00 63.52 252 ILE B C 1
ATOM 1934 O O . ILE A 1 272 ? -72.583 18.790 -34.273 1.00 67.43 252 ILE B O 1
ATOM 1939 N N . LYS A 1 273 ? -70.620 17.802 -33.783 1.00 59.86 253 LYS B N 1
ATOM 1940 C CA . LYS A 1 273 ? -70.820 16.692 -34.710 1.00 62.33 253 LYS B CA 1
ATOM 1941 C C . LYS A 1 273 ? -71.586 15.538 -34.065 1.00 67.44 253 LYS B C 1
ATOM 1942 O O . LYS A 1 273 ? -71.847 14.523 -34.710 1.00 70.39 253 LYS B O 1
ATOM 1948 N N . GLN A 1 274 ? -71.941 15.698 -32.791 1.00 68.54 254 GLN B N 1
ATOM 1949 C CA . GLN A 1 274 ? -72.724 14.691 -32.075 1.00 71.04 254 GLN B CA 1
ATOM 1950 C C . GLN A 1 274 ? -74.039 14.444 -32.802 1.00 64.39 254 GLN B C 1
ATOM 1951 O O . GLN A 1 274 ? -74.758 15.390 -33.121 1.00 59.71 254 GLN B O 1
ATOM 1957 N N . LEU A 1 275 ? -74.354 13.176 -33.058 1.00 60.65 255 LEU B N 1
ATOM 1958 C CA . LEU A 1 275 ? -75.588 12.823 -33.759 1.00 61.48 255 LEU B CA 1
ATOM 1959 C C . LEU A 1 275 ? -76.819 13.376 -33.051 1.00 60.65 255 LEU B C 1
ATOM 1960 O O . LEU A 1 275 ? -76.874 13.415 -31.823 1.00 61.36 255 LEU B O 1
ATOM 1965 N N . VAL A 1 276 ? -77.805 13.793 -33.841 1.00 60.25 256 VAL B N 1
ATOM 1966 C CA . VAL A 1 276 ? -79.034 14.387 -33.329 1.00 66.45 256 VAL B CA 1
ATOM 1967 C C . VAL A 1 276 ? -80.233 13.715 -33.998 1.00 71.90 256 VAL B C 1
ATOM 1968 O O . VAL A 1 276 ? -80.089 13.092 -35.050 1.00 67.80 256 VAL B O 1
ATOM 1972 N N . GLN A 1 277 ? -81.410 13.828 -33.389 1.00 85.25 257 GLN B N 1
ATOM 1973 C CA . GLN A 1 277 ? -82.631 13.312 -34.003 1.00 99.46 257 GLN B CA 1
ATOM 1974 C C . GLN A 1 277 ? -83.587 14.440 -34.372 1.00 104.39 257 GLN B C 1
ATOM 1975 O O . GLN A 1 277 ? -84.805 14.272 -34.321 1.00 109.86 257 GLN B O 1
ATOM 1981 N N . GLY B 1 18 ? -8.446 22.712 -57.876 1.00 120.69 -2 GLY A N 1
ATOM 1982 C CA . GLY B 1 18 ? -7.567 22.905 -56.737 1.00 119.00 -2 GLY A CA 1
ATOM 1983 C C . GLY B 1 18 ? -8.193 22.522 -55.410 1.00 113.68 -2 GLY A C 1
ATOM 1984 O O . GLY B 1 18 ? -7.491 22.259 -54.435 1.00 117.29 -2 GLY A O 1
ATOM 1985 N N . SER B 1 19 ? -9.521 22.486 -55.375 1.00 102.15 -1 SER A N 1
ATOM 1986 C CA . SER B 1 19 ? -10.240 22.198 -54.142 1.00 90.91 -1 SER A CA 1
ATOM 1987 C C . SER B 1 19 ? -10.308 20.701 -53.846 1.00 86.93 -1 SER A C 1
ATOM 1988 O O . SER B 1 19 ? -10.263 19.869 -54.755 1.00 86.32 -1 SER A O 1
ATOM 1991 N N . HIS B 1 20 ? -10.406 20.373 -52.562 1.00 80.88 0 HIS A N 1
ATOM 1992 C CA . HIS B 1 20 ? -10.685 19.012 -52.121 1.00 75.37 0 HIS A CA 1
ATOM 1993 C C . HIS B 1 20 ? -11.906 19.083 -51.213 1.00 57.59 0 HIS A C 1
ATOM 1994 O O . HIS B 1 20 ? -11.783 19.122 -49.990 1.00 58.70 0 HIS A O 1
ATOM 2001 N N . MET B 1 21 ? -13.082 19.111 -51.826 1.00 54.46 1 MET A N 1
ATOM 2002 C CA . MET B 1 21 ? -14.334 19.404 -51.128 1.00 50.85 1 MET A CA 1
ATOM 2003 C C . MET B 1 21 ? -14.597 18.481 -49.931 1.00 53.21 1 MET A C 1
ATOM 2004 O O . MET B 1 21 ? -14.565 17.259 -50.057 1.00 51.48 1 MET A O 1
ATOM 2009 N N . LYS B 1 22 ? -14.834 19.073 -48.766 1.00 49.43 2 LYS A N 1
ATOM 2010 C CA . LYS B 1 22 ? -15.240 18.312 -47.591 1.00 45.43 2 LYS A CA 1
ATOM 2011 C C . LYS B 1 22 ? -16.752 18.405 -47.434 1.00 49.11 2 LYS A C 1
ATOM 2012 O O . LYS B 1 22 ? -17.316 19.500 -47.321 1.00 42.88 2 LYS A O 1
ATOM 2018 N N . THR B 1 23 ? -17.418 17.255 -47.434 1.00 40.06 3 THR A N 1
ATOM 2019 C CA . THR B 1 23 ? -18.860 17.245 -47.324 1.00 38.13 3 THR A CA 1
ATOM 2020 C C . THR B 1 23 ? -19.282 17.189 -45.864 1.00 40.73 3 THR A C 1
ATOM 2021 O O . THR B 1 23 ? -18.976 16.238 -45.148 1.00 41.46 3 THR A O 1
ATOM 2025 N N . LEU B 1 24 ? -19.954 18.246 -45.425 1.00 38.18 4 LEU A N 1
ATOM 2026 C CA . LEU B 1 24 ? -20.500 18.317 -44.082 1.00 39.92 4 LEU A CA 1
ATOM 2027 C C . LEU B 1 24 ? -21.982 18.039 -44.178 1.00 37.84 4 LEU A C 1
ATOM 2028 O O . LEU B 1 24 ? -22.718 18.737 -44.885 1.00 40.31 4 LEU A O 1
ATOM 2033 N N . VAL B 1 25 ? -22.435 17.009 -43.480 1.00 34.14 5 VAL A N 1
ATOM 2034 C CA . VAL B 1 25 ? -23.855 16.685 -43.504 1.00 34.37 5 VAL A CA 1
ATOM 2035 C C . VAL B 1 25 ? -24.490 16.973 -42.158 1.00 32.93 5 VAL A C 1
ATOM 2036 O O . VAL B 1 25 ? -23.967 16.569 -41.115 1.00 37.20 5 VAL A O 1
ATOM 2040 N N . ILE B 1 26 ? -25.621 17.673 -42.187 1.00 33.25 6 ILE A N 1
ATOM 2041 C CA . ILE B 1 26 ? -26.364 17.989 -40.978 1.00 29.60 6 ILE A CA 1
ATOM 2042 C C . ILE B 1 26 ? -27.510 16.984 -40.850 1.00 29.31 6 ILE A C 1
ATOM 2043 O O . ILE B 1 26 ? -28.423 16.976 -41.665 1.00 34.37 6 ILE A O 1
ATOM 2048 N N . ALA B 1 27 ? -27.446 16.120 -39.837 1.00 36.23 7 ALA A N 1
ATOM 2049 C CA . ALA B 1 27 ? -28.407 15.025 -39.707 1.00 35.87 7 ALA A CA 1
ATOM 2050 C C . ALA B 1 27 ? -28.973 14.926 -38.296 1.00 33.69 7 ALA A C 1
ATOM 2051 O O . ALA B 1 27 ? -28.240 15.049 -37.307 1.00 33.98 7 ALA A O 1
ATOM 2053 N N . SER B 1 28 ? -30.270 14.661 -38.210 1.00 32.81 8 SER A N 1
ATOM 2054 C CA . SER B 1 28 ? -30.928 14.417 -36.935 1.00 33.44 8 SER A CA 1
ATOM 2055 C C . SER B 1 28 ? -32.301 13.864 -37.282 1.00 31.39 8 SER A C 1
ATOM 2056 O O . SER B 1 28 ? -33.096 14.524 -37.920 1.00 30.59 8 SER A O 1
ATOM 2059 N N . LEU B 1 29 ? -32.566 12.620 -36.898 1.00 29.62 9 LEU A N 1
ATOM 2060 C CA . LEU B 1 29 ? -33.783 11.936 -37.364 1.00 27.00 9 LEU A CA 1
ATOM 2061 C C . LEU B 1 29 ? -35.123 12.515 -36.906 1.00 34.13 9 LEU A C 1
ATOM 2062 O O . LEU B 1 29 ? -36.127 12.420 -37.626 1.00 32.56 9 LEU A O 1
ATOM 2067 N N . SER B 1 30 ? -35.165 13.082 -35.706 1.00 29.03 10 SER A N 1
ATOM 2068 C CA . SER B 1 30 ? -36.395 13.728 -35.232 1.00 30.56 10 SER A CA 1
ATOM 2069 C C . SER B 1 30 ? -36.671 15.049 -35.940 1.00 33.74 10 SER A C 1
ATOM 2070 O O . SER B 1 30 ? -35.768 15.698 -36.470 1.00 32.03 10 SER A O 1
ATOM 2073 N N . GLY B 1 31 ? -37.931 15.453 -35.946 1.00 29.50 11 GLY A N 1
ATOM 2074 C CA . GLY B 1 31 ? -38.303 16.693 -36.593 1.00 31.02 11 GLY A CA 1
ATOM 2075 C C . GLY B 1 31 ? -37.929 17.917 -35.772 1.00 27.45 11 GLY A C 1
ATOM 2076 O O . GLY B 1 31 ? -37.944 17.881 -34.538 1.00 29.62 11 GLY A O 1
ATOM 2077 N N . GLY B 1 32 ? -37.625 19.015 -36.456 1.00 27.90 12 GLY A N 1
ATOM 2078 C CA . GLY B 1 32 ? -37.406 20.288 -35.789 1.00 32.80 12 GLY A CA 1
ATOM 2079 C C . GLY B 1 32 ? -36.301 20.276 -34.752 1.00 30.51 12 GLY A C 1
ATOM 2080 O O . GLY B 1 32 ? -36.503 20.725 -33.615 1.00 32.36 12 GLY A O 1
ATOM 2081 N N . GLN B 1 33 ? -35.128 19.792 -35.157 1.00 29.11 13 GLN A N 1
ATOM 2082 C CA . GLN B 1 33 ? -33.970 19.659 -34.281 1.00 30.87 13 GLN A CA 1
ATOM 2083 C C . GLN B 1 33 ? -32.919 20.706 -34.597 1.00 28.70 13 GLN A C 1
ATOM 2084 O O . GLN B 1 33 ? -31.828 20.709 -34.006 1.00 31.68 13 GLN A O 1
ATOM 2090 N N . GLY B 1 34 ? -33.224 21.576 -35.555 1.00 31.89 14 GLY A N 1
ATOM 2091 C CA . GLY B 1 34 ? -32.296 22.643 -35.904 1.00 31.75 14 GLY A CA 1
ATOM 2092 C C . GLY B 1 34 ? -31.418 22.375 -37.116 1.00 32.72 14 GLY A C 1
ATOM 2093 O O . GLY B 1 34 ? -30.457 23.109 -37.369 1.00 31.72 14 GLY A O 1
ATOM 2094 N N . LYS B 1 35 ? -31.748 21.344 -37.887 1.00 29.11 15 LYS A N 1
ATOM 2095 C CA . LYS B 1 35 ? -30.938 20.992 -39.049 1.00 31.11 15 LYS A CA 1
ATOM 2096 C C . LYS B 1 35 ? -30.819 22.149 -40.043 1.00 33.52 15 LYS A C 1
ATOM 2097 O O . LYS B 1 35 ? -29.721 22.547 -40.406 1.00 32.96 15 LYS A O 1
ATOM 2103 N N . THR B 1 36 ? -31.959 22.656 -40.506 1.00 31.10 16 THR A N 1
ATOM 2104 C CA . THR B 1 36 ? -31.959 23.709 -41.519 1.00 28.94 16 THR A CA 1
ATOM 2105 C C . THR B 1 36 ? -31.377 25.018 -40.999 1.00 30.35 16 THR A C 1
ATOM 2106 O O . THR B 1 36 ? -30.624 25.703 -41.702 1.00 32.50 16 THR A O 1
ATOM 2110 N N . THR B 1 37 ? -31.702 25.353 -39.755 1.00 31.12 17 THR A N 1
ATOM 2111 C CA . THR B 1 37 ? -31.152 26.571 -39.140 1.00 30.33 17 THR A CA 1
ATOM 2112 C C . THR B 1 37 ? -29.626 26.464 -39.103 1.00 31.32 17 THR A C 1
ATOM 2113 O O . THR B 1 37 ? -28.895 27.432 -39.374 1.00 32.79 17 THR A O 1
ATOM 2117 N N . THR B 1 38 ? -29.133 25.268 -38.804 1.00 31.29 18 THR A N 1
ATOM 2118 C CA . THR B 1 38 ? -27.685 25.064 -38.741 1.00 34.40 18 THR A CA 1
ATOM 2119 C C . THR B 1 38 ? -27.046 25.156 -40.128 1.00 37.58 18 THR A C 1
ATOM 2120 O O . THR B 1 38 ? -26.022 25.812 -40.303 1.00 37.45 18 THR A O 1
ATOM 2124 N N . ALA B 1 39 ? -27.658 24.507 -41.116 1.00 36.15 19 ALA A N 1
ATOM 2125 C CA . ALA B 1 39 ? -27.126 24.527 -42.479 1.00 36.55 19 ALA A CA 1
ATOM 2126 C C . ALA B 1 39 ? -27.035 25.965 -42.999 1.00 35.08 19 ALA A C 1
ATOM 2127 O O . ALA B 1 39 ? -26.027 26.374 -43.593 1.00 35.07 19 ALA A O 1
ATOM 2129 N N . PHE B 1 40 ? -28.098 26.732 -42.764 1.00 33.53 20 PHE A N 1
ATOM 2130 C CA . PHE B 1 40 ? -28.149 28.126 -43.199 1.00 34.99 20 PHE A CA 1
ATOM 2131 C C . PHE B 1 40 ? -27.019 28.965 -42.604 1.00 38.12 20 PHE A C 1
ATOM 2132 O O . PHE B 1 40 ? -26.232 29.597 -43.335 1.00 36.47 20 PHE A O 1
ATOM 2140 N N . PHE B 1 41 ? -26.914 28.976 -41.278 1.00 32.44 21 PHE A N 1
ATOM 2141 C CA . PHE B 1 41 ? -25.909 29.824 -40.633 1.00 32.58 21 PHE A CA 1
ATOM 2142 C C . PHE B 1 41 ? -24.472 29.331 -40.807 1.00 36.89 21 PHE A C 1
ATOM 2143 O O . PHE B 1 41 ? -23.581 30.116 -41.117 1.00 37.93 21 PHE A O 1
ATOM 2151 N N . LEU B 1 42 ? -24.251 28.033 -40.614 1.00 35.75 22 LEU A N 1
ATOM 2152 C CA . LEU B 1 42 ? -22.911 27.470 -40.768 1.00 39.37 22 LEU A CA 1
ATOM 2153 C C . LEU B 1 42 ? -22.389 27.680 -42.186 1.00 35.45 22 LEU A C 1
ATOM 2154 O O . LEU B 1 42 ? -21.248 28.081 -42.382 1.00 38.60 22 LEU A O 1
ATOM 2159 N N . GLY B 1 43 ? -23.234 27.408 -43.173 1.00 40.63 23 GLY A N 1
ATOM 2160 C CA . GLY B 1 43 ? -22.851 27.582 -44.563 1.00 38.67 23 GLY A CA 1
ATOM 2161 C C . GLY B 1 43 ? -22.523 29.021 -44.920 1.00 43.48 23 GLY A C 1
ATOM 2162 O O . GLY B 1 43 ? -21.542 29.276 -45.608 1.00 42.16 23 GLY A O 1
ATOM 2163 N N . LYS B 1 44 ? -23.344 29.964 -44.469 1.00 39.97 24 LYS A N 1
ATOM 2164 C CA . LYS B 1 44 ? -23.059 31.380 -44.741 1.00 39.81 24 LYS A CA 1
ATOM 2165 C C . LYS B 1 44 ? -21.752 31.786 -44.085 1.00 42.77 24 LYS A C 1
ATOM 2166 O O . LYS B 1 44 ? -20.948 32.514 -44.674 1.00 44.81 24 LYS A O 1
ATOM 2172 N N . LEU B 1 45 ? -21.525 31.304 -42.867 1.00 42.46 25 LEU A N 1
ATOM 2173 C CA . LEU B 1 45 ? -20.288 31.632 -42.149 1.00 43.40 25 LEU A CA 1
ATOM 2174 C C . LEU B 1 45 ? -19.059 31.046 -42.841 1.00 43.08 25 LEU A C 1
ATOM 2175 O O . LEU B 1 45 ? -18.012 31.692 -42.930 1.00 46.95 25 LEU A O 1
ATOM 2180 N N . LEU B 1 46 ? -19.179 29.807 -43.320 1.00 43.13 26 LEU A N 1
ATOM 2181 C CA . LEU B 1 46 ? -18.054 29.171 -44.010 1.00 47.04 26 LEU A CA 1
ATOM 2182 C C . LEU B 1 46 ? -17.734 29.874 -45.330 1.00 46.96 26 LEU A C 1
ATOM 2183 O O . LEU B 1 46 ? -16.606 29.828 -45.802 1.00 51.75 26 LEU A O 1
ATOM 2188 N N . SER B 1 47 ? -18.731 30.521 -45.927 1.00 45.69 27 SER A N 1
ATOM 2189 C CA . SER B 1 47 ? -18.552 31.150 -47.236 1.00 39.40 27 SER A CA 1
ATOM 2190 C C . SER B 1 47 ? -17.761 32.454 -47.159 1.00 47.89 27 SER A C 1
ATOM 2191 O O . SER B 1 47 ? -17.437 33.047 -48.187 1.00 50.39 27 SER A O 1
ATOM 2194 N N . GLN B 1 48 ? -17.436 32.890 -45.946 1.00 44.36 28 GLN A N 1
ATOM 2195 C CA . GLN B 1 48 ? -16.649 34.113 -45.780 1.00 53.15 28 GLN A CA 1
ATOM 2196 C C . GLN B 1 48 ? -15.259 34.009 -46.390 1.00 60.70 28 GLN A C 1
ATOM 2197 O O . GLN B 1 48 ? -14.702 35.007 -46.842 1.00 57.64 28 GLN A O 1
ATOM 2203 N N . SER B 1 49 ? -14.696 32.807 -46.419 1.00 55.42 29 SER A N 1
ATOM 2204 C CA . SER B 1 49 ? -13.343 32.641 -46.928 1.00 61.96 29 SER A CA 1
ATOM 2205 C C . SER B 1 49 ? -13.184 31.344 -47.706 1.00 58.44 29 SER A C 1
ATOM 2206 O O . SER B 1 49 ? -12.066 30.915 -47.977 1.00 58.64 29 SER A O 1
ATOM 2209 N N . ALA B 1 50 ? -14.305 30.724 -48.067 1.00 53.40 30 ALA A N 1
ATOM 2210 C CA . ALA B 1 50 ? -14.280 29.443 -48.768 1.00 55.35 30 ALA A CA 1
ATOM 2211 C C . ALA B 1 50 ? -15.454 29.314 -49.734 1.00 53.12 30 ALA A C 1
ATOM 2212 O O . ALA B 1 50 ? -16.473 29.980 -49.575 1.00 53.43 30 ALA A O 1
ATOM 2214 N N . LYS B 1 51 ? -15.306 28.459 -50.740 1.00 47.76 31 LYS A N 1
ATOM 2215 C CA . LYS B 1 51 ? -16.382 28.226 -51.688 1.00 49.09 31 LYS A CA 1
ATOM 2216 C C . LYS B 1 51 ? -17.282 27.130 -51.151 1.00 47.20 31 LYS A C 1
ATOM 2217 O O . LYS B 1 51 ? -16.849 25.985 -50.985 1.00 50.70 31 LYS A O 1
ATOM 2223 N N . VAL B 1 52 ? -18.533 27.486 -50.879 1.00 43.51 32 VAL A N 1
ATOM 2224 C CA . VAL B 1 52 ? -19.482 26.570 -50.256 1.00 42.39 32 VAL A CA 1
ATOM 2225 C C . VAL B 1 52 ? -20.610 26.149 -51.187 1.00 48.56 32 VAL A C 1
ATOM 2226 O O . VAL B 1 52 ? -21.303 26.990 -51.765 1.00 46.11 32 VAL A O 1
ATOM 2230 N N . LEU B 1 53 ? -20.794 24.837 -51.315 1.00 42.23 33 LEU A N 1
ATOM 2231 C CA . LEU B 1 53 ? -21.924 24.281 -52.035 1.00 42.15 33 LEU A CA 1
ATOM 2232 C C . LEU B 1 53 ? -23.006 23.840 -51.049 1.00 39.18 33 LEU A C 1
ATOM 2233 O O . LEU B 1 53 ? -22.838 22.851 -50.332 1.00 40.27 33 LEU A O 1
ATOM 2238 N N . PHE B 1 54 ? -24.113 24.581 -51.001 1.00 38.01 34 PHE A N 1
ATOM 2239 C CA . PHE B 1 54 ? -25.273 24.165 -50.221 1.00 34.80 34 PHE A CA 1
ATOM 2240 C C . PHE B 1 54 ? -26.040 23.102 -50.987 1.00 39.92 34 PHE A C 1
ATOM 2241 O O . PHE B 1 54 ? -26.210 23.216 -52.198 1.00 42.69 34 PHE A O 1
ATOM 2249 N N . ILE B 1 55 ? -26.524 22.084 -50.283 1.00 37.18 35 ILE A N 1
ATOM 2250 C CA . ILE B 1 55 ? -27.444 21.127 -50.878 1.00 36.55 35 ILE A CA 1
ATOM 2251 C C . ILE B 1 55 ? -28.679 20.981 -50.016 1.00 35.31 35 ILE A C 1
ATOM 2252 O O . ILE B 1 55 ? -28.594 20.597 -48.841 1.00 35.23 35 ILE A O 1
ATOM 2257 N N . ASP B 1 56 ? -29.836 21.290 -50.590 1.00 35.42 36 ASP A N 1
ATOM 2258 C CA . ASP B 1 56 ? -31.087 21.086 -49.889 1.00 32.97 36 ASP A CA 1
ATOM 2259 C C . ASP B 1 56 ? -31.597 19.684 -50.191 1.00 36.75 36 ASP A C 1
ATOM 2260 O O . ASP B 1 56 ? -32.162 19.454 -51.255 1.00 35.98 36 ASP A O 1
ATOM 2265 N N . ALA B 1 57 ? -31.391 18.748 -49.265 1.00 35.01 37 ALA A N 1
ATOM 2266 C CA . ALA B 1 57 ? -31.876 17.369 -49.459 1.00 35.48 37 ALA A CA 1
ATOM 2267 C C . ALA B 1 57 ? -33.256 17.084 -48.831 1.00 40.77 37 ALA A C 1
ATOM 2268 O O . ALA B 1 57 ? -33.676 15.931 -48.731 1.00 38.91 37 ALA A O 1
ATOM 2270 N N . ALA B 1 58 ? -33.985 18.133 -48.445 1.00 36.68 38 ALA A N 1
ATOM 2271 C CA . ALA B 1 58 ? -35.304 17.954 -47.825 1.00 40.04 38 ALA A CA 1
ATOM 2272 C C . ALA B 1 58 ? -36.450 18.233 -48.799 1.00 39.56 38 ALA A C 1
ATOM 2273 O O . ALA B 1 58 ? -36.522 19.316 -49.371 1.00 38.89 38 ALA A O 1
ATOM 2275 N N . PRO B 1 59 ? -37.365 17.270 -48.980 1.00 35.39 39 PRO A N 1
ATOM 2276 C CA . PRO B 1 59 ? -38.501 17.545 -49.867 1.00 32.65 39 PRO A CA 1
ATOM 2277 C C . PRO B 1 59 ? -39.359 18.734 -49.445 1.00 33.68 39 PRO A C 1
ATOM 2278 O O . PRO B 1 59 ? -40.026 19.318 -50.302 1.00 38.69 39 PRO A O 1
ATOM 2282 N N . GLN B 1 60 ? -39.354 19.101 -48.167 1.00 30.94 40 GLN A N 1
ATOM 2283 C CA . GLN B 1 60 ? -40.140 20.264 -47.771 1.00 32.76 40 GLN A CA 1
ATOM 2284 C C . GLN B 1 60 ? -39.465 21.562 -48.267 1.00 35.49 40 GLN A C 1
ATOM 2285 O O . GLN B 1 60 ? -40.095 22.621 -48.303 1.00 36.35 40 GLN A O 1
ATOM 2291 N N . SER B 1 61 ? -38.197 21.457 -48.659 1.00 36.08 41 SER A N 1
ATOM 2292 C CA . SER B 1 61 ? -37.460 22.527 -49.354 1.00 39.43 41 SER A CA 1
ATOM 2293 C C . SER B 1 61 ? -37.293 23.843 -48.575 1.00 39.68 41 SER A C 1
ATOM 2294 O O . SER B 1 61 ? -37.307 24.944 -49.161 1.00 38.55 41 SER A O 1
ATOM 2297 N N . ASN B 1 62 ? -37.109 23.750 -47.264 1.00 36.98 42 ASN A N 1
ATOM 2298 C CA . ASN B 1 62 ? -36.956 24.982 -46.500 1.00 30.85 42 ASN A CA 1
ATOM 2299 C C . ASN B 1 62 ? -35.673 25.788 -46.845 1.00 35.37 42 ASN A C 1
ATOM 2300 O O . ASN B 1 62 ? -35.714 27.015 -47.023 1.00 33.94 42 ASN A O 1
ATOM 2305 N N . LEU B 1 63 ? -34.538 25.107 -46.978 1.00 33.16 43 LEU A N 1
ATOM 2306 C CA . LEU B 1 63 ? -33.267 25.817 -47.153 1.00 29.84 43 LEU A CA 1
ATOM 2307 C C . LEU B 1 63 ? -33.223 26.546 -48.489 1.00 31.25 43 LEU A C 1
ATOM 2308 O O . LEU B 1 63 ? -32.725 27.661 -48.587 1.00 35.02 43 LEU A O 1
ATOM 2313 N N . THR B 1 64 ? -33.763 25.906 -49.520 1.00 32.53 44 THR A N 1
ATOM 2314 C CA . THR B 1 64 ? -33.820 26.491 -50.853 1.00 34.54 44 THR A CA 1
ATOM 2315 C C . THR B 1 64 ? -34.498 27.857 -50.785 1.00 32.76 44 THR A C 1
ATOM 2316 O O . THR B 1 64 ? -34.013 28.844 -51.349 1.00 37.37 44 THR A O 1
ATOM 2320 N N . PHE B 1 65 ? -35.611 27.902 -50.070 1.00 35.32 45 PHE A N 1
ATOM 2321 C CA . PHE B 1 65 ? -36.354 29.152 -49.897 1.00 35.93 45 PHE A CA 1
ATOM 2322 C C . PHE B 1 65 ? -35.561 30.192 -49.083 1.00 40.10 45 PHE A C 1
ATOM 2323 O O . PHE B 1 65 ? -35.505 31.386 -49.444 1.00 38.79 45 PHE A O 1
ATOM 2331 N N . PHE B 1 66 ? -34.942 29.748 -47.990 1.00 33.16 46 PHE A N 1
ATOM 2332 C CA . PHE B 1 66 ? -34.231 30.656 -47.080 1.00 36.21 46 PHE A CA 1
ATOM 2333 C C . PHE B 1 66 ? -33.013 31.301 -47.734 1.00 39.73 46 PHE A C 1
ATOM 2334 O O . PHE B 1 66 ? -32.609 32.414 -47.366 1.00 38.27 46 PHE A O 1
ATOM 2342 N N . LEU B 1 67 ? -32.421 30.589 -48.691 1.00 39.31 47 LEU A N 1
ATOM 2343 C CA . LEU B 1 67 ? -31.264 31.087 -49.427 1.00 38.18 47 LEU A CA 1
ATOM 2344 C C . LEU B 1 67 ? -31.682 31.986 -50.592 1.00 41.26 47 LEU A C 1
ATOM 2345 O O . LEU B 1 67 ? -30.835 32.470 -51.342 1.00 41.68 47 LEU A O 1
ATOM 2350 N N . GLY B 1 68 ? -32.992 32.187 -50.741 1.00 42.59 48 GLY A N 1
ATOM 2351 C CA . GLY B 1 68 ? -33.530 33.120 -51.717 1.00 47.54 48 GLY A CA 1
ATOM 2352 C C . GLY B 1 68 ? -33.658 32.569 -53.124 1.00 49.84 48 GLY A C 1
ATOM 2353 O O . GLY B 1 68 ? -33.764 33.328 -54.086 1.00 50.63 48 GLY A O 1
ATOM 2354 N N . HIS B 1 69 ? -33.646 31.248 -53.254 1.00 48.85 49 HIS A N 1
ATOM 2355 C CA . HIS B 1 69 ? -33.694 30.630 -54.573 1.00 46.87 49 HIS A CA 1
ATOM 2356 C C . HIS B 1 69 ? -35.078 30.114 -54.933 1.00 50.73 49 HIS A C 1
ATOM 2357 O O . HIS B 1 69 ? -35.695 29.373 -54.163 1.00 48.62 49 HIS A O 1
ATOM 2364 N N . GLU B 1 70 ? -35.563 30.484 -56.114 1.00 53.10 50 GLU A N 1
ATOM 2365 C CA . GLU B 1 70 ? -36.791 29.876 -56.620 1.00 60.29 50 GLU A CA 1
ATOM 2366 C C . GLU B 1 70 ? -36.507 28.904 -57.766 1.00 54.85 50 GLU A C 1
ATOM 2367 O O . GLU B 1 70 ? -35.692 29.176 -58.647 1.00 54.77 50 GLU A O 1
ATOM 2373 N N . VAL B 1 71 ? -37.182 27.762 -57.731 1.00 55.96 51 VAL A N 1
ATOM 2374 C CA . VAL B 1 71 ? -37.000 26.721 -58.734 1.00 59.84 51 VAL A CA 1
ATOM 2375 C C . VAL B 1 71 ? -37.978 26.892 -59.894 1.00 64.84 51 VAL A C 1
ATOM 2376 O O . VAL B 1 71 ? -39.190 26.714 -59.733 1.00 62.76 51 VAL A O 1
ATOM 2380 N N . GLU B 1 72 ? -37.448 27.238 -61.062 1.00 69.67 52 GLU A N 1
ATOM 2381 C CA . GLU B 1 72 ? -38.269 27.387 -62.259 1.00 77.22 52 GLU A CA 1
ATOM 2382 C C . GLU B 1 72 ? -38.772 26.038 -62.772 1.00 83.02 52 GLU A C 1
ATOM 2383 O O . GLU B 1 72 ? -38.103 25.019 -62.606 1.00 82.64 52 GLU A O 1
ATOM 2389 N N . PRO B 1 73 ? -39.958 26.037 -63.402 1.00 89.08 53 PRO A N 1
ATOM 2390 C CA . PRO B 1 73 ? -40.704 24.835 -63.795 1.00 93.13 53 PRO A CA 1
ATOM 2391 C C . PRO B 1 73 ? -39.845 23.683 -64.315 1.00 94.94 53 PRO A C 1
ATOM 2392 O O . PRO B 1 73 ? -39.897 22.589 -63.749 1.00 95.48 53 PRO A O 1
ATOM 2396 N N . SER B 1 74 ? -39.073 23.919 -65.371 1.00 95.11 54 SER A N 1
ATOM 2397 C CA . SER B 1 74 ? -38.312 22.843 -66.003 1.00 95.62 54 SER A CA 1
ATOM 2398 C C . SER B 1 74 ? -36.838 22.836 -65.599 1.00 88.35 54 SER A C 1
ATOM 2399 O O . SER B 1 74 ? -35.989 22.328 -66.334 1.00 90.89 54 SER A O 1
ATOM 2402 N N . ALA B 1 75 ? -36.537 23.393 -64.431 1.00 76.46 55 ALA A N 1
ATOM 2403 C CA . ALA B 1 75 ? -35.155 23.493 -63.971 1.00 67.83 55 ALA A CA 1
ATOM 2404 C C . ALA B 1 75 ? -34.729 22.252 -63.188 1.00 61.52 55 ALA A C 1
ATOM 2405 O O . ALA B 1 75 ? -35.475 21.762 -62.342 1.00 55.28 55 ALA A O 1
ATOM 2407 N N . PRO B 1 76 ? -33.521 21.740 -63.479 1.00 61.20 56 PRO A N 1
ATOM 2408 C CA . PRO B 1 76 ? -32.949 20.565 -62.811 1.00 61.20 56 PRO A CA 1
ATOM 2409 C C . PRO B 1 76 ? -32.651 20.841 -61.341 1.00 59.52 56 PRO A C 1
ATOM 2410 O O . PRO B 1 76 ? -32.050 21.864 -61.013 1.00 64.70 56 PRO A O 1
ATOM 2414 N N . THR B 1 77 ? -33.073 19.934 -60.469 1.00 49.21 57 THR A N 1
ATOM 2415 C CA . THR B 1 77 ? -32.841 20.073 -59.035 1.00 50.96 57 THR A CA 1
ATOM 2416 C C . THR B 1 77 ? -32.035 18.880 -58.526 1.00 52.80 57 THR A C 1
ATOM 2417 O O . THR B 1 77 ? -31.417 18.159 -59.312 1.00 51.51 57 THR A O 1
ATOM 2421 N N . LEU B 1 78 ? -32.048 18.672 -57.213 1.00 48.72 58 LEU A N 1
ATOM 2422 C CA . LEU B 1 78 ? -31.368 17.524 -56.620 1.00 42.67 58 LEU A CA 1
ATOM 2423 C C . LEU B 1 78 ? -31.961 16.225 -57.145 1.00 48.97 58 LEU A C 1
ATOM 2424 O O . LEU B 1 78 ? -31.252 15.232 -57.313 1.00 50.69 58 LEU A O 1
ATOM 2429 N N . LEU B 1 79 ? -33.266 16.227 -57.391 1.00 44.12 59 LEU A N 1
ATOM 2430 C CA . LEU B 1 79 ? -33.930 15.051 -57.939 1.00 44.13 59 LEU A CA 1
ATOM 2431 C C . LEU B 1 79 ? -33.264 14.571 -59.224 1.00 47.41 59 LEU A C 1
ATOM 2432 O O . LEU B 1 79 ? -32.929 13.386 -59.354 1.00 51.39 59 LEU A O 1
ATOM 2437 N N . GLU B 1 80 ? -33.077 15.486 -60.173 1.00 49.25 60 GLU A N 1
ATOM 2438 C CA . GLU B 1 80 ? -32.487 15.126 -61.461 1.00 54.85 60 GLU A CA 1
ATOM 2439 C C . GLU B 1 80 ? -31.047 14.641 -61.319 1.00 59.85 60 GLU A C 1
ATOM 2440 O O . GLU B 1 80 ? -30.602 13.770 -62.067 1.00 63.82 60 GLU A O 1
ATOM 2446 N N . LEU B 1 81 ? -30.322 15.201 -60.357 1.00 53.46 61 LEU A N 1
ATOM 2447 C CA . LEU B 1 81 ? -28.957 14.768 -60.092 1.00 52.55 61 LEU A CA 1
ATOM 2448 C C . LEU B 1 81 ? -28.932 13.336 -59.560 1.00 52.12 61 LEU A C 1
ATOM 2449 O O . LEU B 1 81 ? -28.234 12.467 -60.096 1.00 52.24 61 LEU A O 1
ATOM 2454 N N . ILE B 1 82 ? -29.693 13.095 -58.502 1.00 49.53 62 ILE A N 1
ATOM 2455 C CA . ILE B 1 82 ? -29.773 11.765 -57.910 1.00 49.99 62 ILE A CA 1
ATOM 2456 C C . ILE B 1 82 ? -30.162 10.712 -58.953 1.00 54.80 62 ILE A C 1
ATOM 2457 O O . ILE B 1 82 ? -29.561 9.631 -59.018 1.00 48.28 62 ILE A O 1
ATOM 2462 N N . LYS B 1 83 ? -31.146 11.042 -59.785 1.00 55.76 63 LYS A N 1
ATOM 2463 C CA . LYS B 1 83 ? -31.600 10.129 -60.829 1.00 59.38 63 LYS A CA 1
ATOM 2464 C C . LYS B 1 83 ? -30.631 10.065 -62.016 1.00 56.24 63 LYS A C 1
ATOM 2465 O O . LYS B 1 83 ? -30.875 9.358 -62.993 1.00 55.49 63 LYS A O 1
ATOM 2471 N N . ASP B 1 84 ? -29.526 10.794 -61.914 1.00 55.23 64 ASP A N 1
ATOM 2472 C CA . ASP B 1 84 ? -28.511 10.820 -62.963 1.00 62.25 64 ASP A CA 1
ATOM 2473 C C . ASP B 1 84 ? -29.106 11.248 -64.303 1.00 68.18 64 ASP A C 1
ATOM 2474 O O . ASP B 1 84 ? -28.691 10.770 -65.360 1.00 71.19 64 ASP A O 1
ATOM 2479 N N . MET B 1 85 ? -30.077 12.155 -64.248 1.00 67.75 65 MET A N 1
ATOM 2480 C CA . MET B 1 85 ? -30.740 12.653 -65.447 1.00 69.78 65 MET A CA 1
ATOM 2481 C C . MET B 1 85 ? -30.023 13.871 -66.021 1.00 71.80 65 MET A C 1
ATOM 2482 O O . MET B 1 85 ? -30.282 14.282 -67.152 1.00 73.09 65 MET A O 1
ATOM 2487 N N . VAL B 1 86 ? -29.122 14.445 -65.229 1.00 72.08 66 VAL A N 1
ATOM 2488 C CA . VAL B 1 86 ? -28.313 15.579 -65.663 1.00 69.84 66 VAL A CA 1
ATOM 2489 C C . VAL B 1 86 ? -26.904 15.462 -65.098 1.00 65.45 66 VAL A C 1
ATOM 2490 O O . VAL B 1 86 ? -26.675 14.744 -64.124 1.00 63.24 66 VAL A O 1
ATOM 2494 N N . GLU B 1 87 ? -25.962 16.166 -65.716 1.00 65.54 67 GLU A N 1
ATOM 2495 C CA . GLU B 1 87 ? -24.621 16.282 -65.161 1.00 75.45 67 GLU A CA 1
ATOM 2496 C C . GLU B 1 87 ? -24.698 17.096 -63.873 1.00 77.20 67 GLU A C 1
ATOM 2497 O O . GLU B 1 87 ? -25.537 17.986 -63.754 1.00 77.36 67 GLU A O 1
ATOM 2503 N N . PRO B 1 88 ? -23.834 16.781 -62.897 1.00 78.23 68 PRO A N 1
ATOM 2504 C CA . PRO B 1 88 ? -23.851 17.445 -61.588 1.00 74.46 68 PRO A CA 1
ATOM 2505 C C . PRO B 1 88 ? -23.801 18.969 -61.683 1.00 72.03 68 PRO A C 1
ATOM 2506 O O . PRO B 1 88 ? -24.550 19.639 -60.972 1.00 71.03 68 PRO A O 1
ATOM 2510 N N . ALA B 1 89 ? -22.942 19.503 -62.546 1.00 64.41 69 ALA A N 1
ATOM 2511 C CA . ALA B 1 89 ? -22.786 20.952 -62.664 1.00 61.53 69 ALA A CA 1
ATOM 2512 C C . ALA B 1 89 ? -24.062 21.646 -63.137 1.00 63.97 69 ALA A C 1
ATOM 2513 O O . ALA B 1 89 ? -24.228 22.843 -62.926 1.00 65.35 69 ALA A O 1
ATOM 2515 N N . ASP B 1 90 ? -24.961 20.891 -63.764 1.00 65.51 70 ASP A N 1
ATOM 2516 C CA . ASP B 1 90 ? -26.195 21.455 -64.309 1.00 67.75 70 ASP A CA 1
ATOM 2517 C C . ASP B 1 90 ? -27.275 21.670 -63.248 1.00 66.19 70 ASP A C 1
ATOM 2518 O O . ASP B 1 90 ? -28.198 22.462 -63.447 1.00 67.47 70 ASP A O 1
ATOM 2523 N N . ALA B 1 91 ? -27.163 20.958 -62.130 1.00 58.90 71 ALA A N 1
ATOM 2524 C CA . ALA B 1 91 ? -28.109 21.113 -61.029 1.00 56.08 71 ALA A CA 1
ATOM 2525 C C . ALA B 1 91 ? -27.594 22.114 -59.996 1.00 54.49 71 ALA A C 1
ATOM 2526 O O . ALA B 1 91 ? -28.200 22.290 -58.937 1.00 54.46 71 ALA A O 1
ATOM 2528 N N . VAL B 1 92 ? -26.474 22.761 -60.311 1.00 51.91 72 VAL A N 1
ATOM 2529 C CA . VAL B 1 92 ? -25.851 23.722 -59.406 1.00 49.88 72 VAL A CA 1
ATOM 2530 C C . VAL B 1 92 ? -26.151 25.161 -59.828 1.00 55.52 72 VAL A C 1
ATOM 2531 O O . VAL B 1 92 ? -25.887 25.556 -60.964 1.00 62.26 72 VAL A O 1
ATOM 2535 N N . TYR B 1 93 ? -26.700 25.939 -58.903 1.00 48.12 73 TYR A N 1
ATOM 2536 C CA . TYR B 1 93 ? -27.047 27.329 -59.179 1.00 47.93 73 TYR A CA 1
ATOM 2537 C C . TYR B 1 93 ? -26.250 28.282 -58.302 1.00 51.65 73 TYR A C 1
ATOM 2538 O O . TYR B 1 93 ? -26.005 28.004 -57.131 1.00 51.41 73 TYR A O 1
ATOM 2547 N N . SER B 1 94 ? -25.856 29.415 -58.876 1.00 56.91 74 SER A N 1
ATOM 2548 C CA . SER B 1 94 ? -25.132 30.442 -58.141 1.00 58.55 74 SER A CA 1
ATOM 2549 C C . SER B 1 94 ? -26.101 31.225 -57.269 1.00 61.52 74 SER A C 1
ATOM 2550 O O . SER B 1 94 ? -27.258 31.421 -57.641 1.00 65.62 74 SER A O 1
ATOM 2553 N N . LEU B 1 95 ? -25.630 31.668 -56.109 1.00 56.39 75 LEU A N 1
ATOM 2554 C CA . LEU B 1 95 ? -26.450 32.488 -55.228 1.00 54.66 75 LEU A CA 1
ATOM 2555 C C . LEU B 1 95 ? -25.905 33.903 -55.216 1.00 62.24 75 LEU A C 1
ATOM 2556 O O . LEU B 1 95 ? -24.933 34.201 -55.904 1.00 64.71 75 LEU A O 1
ATOM 2561 N N . ALA B 1 96 ? -26.539 34.772 -54.437 1.00 63.51 76 ALA A N 1
ATOM 2562 C CA . ALA B 1 96 ? -26.135 36.169 -54.356 1.00 65.55 76 ALA A CA 1
ATOM 2563 C C . ALA B 1 96 ? -24.635 36.284 -54.119 1.00 66.16 76 ALA A C 1
ATOM 2564 O O . ALA B 1 96 ? -23.921 36.957 -54.864 1.00 70.52 76 ALA A O 1
ATOM 2566 N N . ASN B 1 97 ? -24.162 35.612 -53.077 1.00 64.54 77 ASN A N 1
ATOM 2567 C CA . ASN B 1 97 ? -22.752 35.635 -52.720 1.00 60.64 77 ASN A CA 1
ATOM 2568 C C . ASN B 1 97 ? -21.912 34.802 -53.694 1.00 67.64 77 ASN A C 1
ATOM 2569 O O . ASN B 1 97 ? -22.309 33.703 -54.095 1.00 64.66 77 ASN A O 1
ATOM 2574 N N . SER B 1 98 ? -20.751 35.326 -54.069 1.00 64.63 78 SER A N 1
ATOM 2575 C CA . SER B 1 98 ? -19.912 34.681 -55.079 1.00 70.00 78 SER A CA 1
ATOM 2576 C C . SER B 1 98 ? -19.210 33.420 -54.573 1.00 63.60 78 SER A C 1
ATOM 2577 O O . SER B 1 98 ? -18.639 32.666 -55.360 1.00 61.59 78 SER A O 1
ATOM 2580 N N . ASN B 1 99 ? -19.244 33.200 -53.263 1.00 59.41 79 ASN A N 1
ATOM 2581 C CA . ASN B 1 99 ? -18.688 31.981 -52.681 1.00 54.02 79 ASN A CA 1
ATOM 2582 C C . ASN B 1 99 ? -19.783 30.993 -52.313 1.00 49.42 79 ASN A C 1
ATOM 2583 O O . ASN B 1 99 ? -19.527 30.029 -51.599 1.00 52.50 79 ASN A O 1
ATOM 2588 N N . GLN B 1 100 ? -21.007 31.240 -52.774 1.00 49.52 80 GLN A N 1
ATOM 2589 C CA . GLN B 1 100 ? -22.135 30.397 -52.399 1.00 48.74 80 GLN A CA 1
ATOM 2590 C C . GLN B 1 100 ? -22.863 29.844 -53.611 1.00 53.12 80 GLN A C 1
ATOM 2591 O O . GLN B 1 100 ? -23.151 30.566 -54.563 1.00 54.62 80 GLN A O 1
ATOM 2597 N N . PHE B 1 101 ? -23.161 28.550 -53.560 1.00 47.82 81 PHE A N 1
ATOM 2598 C CA . PHE B 1 101 ? -23.851 27.863 -54.636 1.00 48.88 81 PHE A CA 1
ATOM 2599 C C . PHE B 1 101 ? -24.844 26.909 -54.001 1.00 43.42 81 PHE A C 1
ATOM 2600 O O . PHE B 1 101 ? -24.735 26.608 -52.813 1.00 43.49 81 PHE A O 1
ATOM 2608 N N . LEU B 1 102 ? -25.819 26.444 -54.777 1.00 44.26 82 LEU A N 1
ATOM 2609 C CA . LEU B 1 102 ? -26.857 25.576 -54.233 1.00 43.83 82 LEU A CA 1
ATOM 2610 C C . LEU B 1 102 ? -27.355 24.549 -55.237 1.00 44.98 82 LEU A C 1
ATOM 2611 O O . LEU B 1 102 ? -27.571 24.868 -56.408 1.00 47.22 82 LEU A O 1
ATOM 2616 N N . ILE B 1 103 ? -27.505 23.310 -54.779 1.00 43.43 83 ILE A N 1
ATOM 2617 C CA . ILE B 1 103 ? -28.328 22.338 -55.481 1.00 42.51 83 ILE A CA 1
ATOM 2618 C C . ILE B 1 103 ? -29.658 22.349 -54.749 1.00 42.70 83 ILE A C 1
ATOM 2619 O O . ILE B 1 103 ? -29.756 21.883 -53.606 1.00 41.78 83 ILE A O 1
ATOM 2624 N N . PRO B 1 104 ? -30.693 22.913 -55.392 1.00 46.36 84 PRO A N 1
ATOM 2625 C CA . PRO B 1 104 ? -31.977 23.118 -54.723 1.00 43.72 84 PRO A CA 1
ATOM 2626 C C . PRO B 1 104 ? -32.855 21.887 -54.736 1.00 42.20 84 PRO A C 1
ATOM 2627 O O . PRO B 1 104 ? -32.570 20.859 -55.374 1.00 41.85 84 PRO A O 1
ATOM 2631 N N . SER B 1 105 ? -33.951 21.984 -54.006 1.00 42.04 85 SER A N 1
ATOM 2632 C CA . SER B 1 105 ? -34.943 20.937 -54.057 1.00 41.25 85 SER A CA 1
ATOM 2633 C C . SER B 1 105 ? -36.319 21.566 -54.173 1.00 35.03 85 SER A C 1
ATOM 2634 O O . SER B 1 105 ? -36.480 22.765 -53.954 1.00 39.84 85 SER A O 1
ATOM 2637 N N . ASP B 1 106 ? -37.299 20.749 -54.544 1.00 39.73 86 ASP A N 1
ATOM 2638 C CA . ASP B 1 106 ? -38.703 21.122 -54.446 1.00 47.29 86 ASP A CA 1
ATOM 2639 C C . ASP B 1 106 ? -39.481 19.887 -54.016 1.00 48.23 86 ASP A C 1
ATOM 2640 O O . ASP B 1 106 ? -38.900 18.817 -53.856 1.00 43.71 86 ASP A O 1
ATOM 2645 N N . ASP B 1 107 ? -40.783 20.012 -53.806 1.00 46.83 87 ASP A N 1
ATOM 2646 C CA . ASP B 1 107 ? -41.473 18.915 -53.133 1.00 53.90 87 ASP A CA 1
ATOM 2647 C C . ASP B 1 107 ? -41.428 17.593 -53.914 1.00 54.99 87 ASP A C 1
ATOM 2648 O O . ASP B 1 107 ? -41.605 16.523 -53.338 1.00 54.91 87 ASP A O 1
ATOM 2653 N N . GLY B 1 108 ? -41.149 17.667 -55.211 1.00 52.26 88 GLY A N 1
ATOM 2654 C CA . GLY B 1 108 ? -41.035 16.464 -56.019 1.00 54.58 88 GLY A CA 1
ATOM 2655 C C . GLY B 1 108 ? -39.880 15.557 -55.618 1.00 54.08 88 GLY A C 1
ATOM 2656 O O . GLY B 1 108 ? -39.789 14.414 -56.072 1.00 52.21 88 GLY A O 1
ATOM 2657 N N . LEU B 1 109 ? -38.995 16.063 -54.765 1.00 52.67 89 LEU A N 1
ATOM 2658 C CA . LEU B 1 109 ? -37.801 15.315 -54.364 1.00 44.92 89 LEU A CA 1
ATOM 2659 C C . LEU B 1 109 ? -38.114 14.002 -53.649 1.00 46.36 89 LEU A C 1
ATOM 2660 O O . LEU B 1 109 ? -37.288 13.090 -53.646 1.00 45.82 89 LEU A O 1
ATOM 2665 N N . SER B 1 110 ? -39.300 13.884 -53.052 1.00 44.39 90 SER A N 1
ATOM 2666 C CA . SER B 1 110 ? -39.642 12.651 -52.357 1.00 46.53 90 SER A CA 1
ATOM 2667 C C . SER B 1 110 ? -39.680 11.489 -53.353 1.00 42.05 90 SER A C 1
ATOM 2668 O O . SER B 1 110 ? -39.613 10.322 -52.962 1.00 43.30 90 SER A O 1
ATOM 2671 N N . ASN B 1 111 ? -39.751 11.816 -54.644 1.00 42.88 91 ASN A N 1
ATOM 2672 C CA . ASN B 1 111 ? -39.669 10.788 -55.689 1.00 48.26 91 ASN A CA 1
ATOM 2673 C C . ASN B 1 111 ? -38.307 10.093 -55.737 1.00 47.30 91 ASN A C 1
ATOM 2674 O O . ASN B 1 111 ? -38.198 8.985 -56.248 1.00 48.53 91 ASN A O 1
ATOM 2679 N N . ALA B 1 112 ? -37.271 10.740 -55.211 1.00 44.09 92 ALA A N 1
ATOM 2680 C CA . ALA B 1 112 ? -35.949 10.104 -55.141 1.00 42.66 92 ALA A CA 1
ATOM 2681 C C . ALA B 1 112 ? -35.957 8.940 -54.150 1.00 44.00 92 ALA A C 1
ATOM 2682 O O . ALA B 1 112 ? -35.105 8.045 -54.204 1.00 43.41 92 ALA A O 1
ATOM 2684 N N . GLN B 1 113 ? -36.935 8.962 -53.253 1.00 41.69 93 GLN A N 1
ATOM 2685 C CA . GLN B 1 113 ? -37.102 7.959 -52.207 1.00 41.74 93 GLN A CA 1
ATOM 2686 C C . GLN B 1 113 ? -37.040 6.537 -52.750 1.00 51.17 93 GLN A C 1
ATOM 2687 O O . GLN B 1 113 ? -36.374 5.667 -52.183 1.00 44.86 93 GLN A O 1
ATOM 2693 N N . GLU B 1 114 ? -37.730 6.275 -53.849 1.00 63.83 94 GLU A N 1
ATOM 2694 C CA . GLU B 1 114 ? -37.676 4.914 -54.361 1.00 80.75 94 GLU A CA 1
ATOM 2695 C C . GLU B 1 114 ? -36.562 4.716 -55.376 1.00 75.00 94 GLU A C 1
ATOM 2696 O O . GLU B 1 114 ? -35.990 3.632 -55.446 1.00 80.86 94 GLU A O 1
ATOM 2702 N N . TYR B 1 115 ? -36.237 5.745 -56.153 1.00 69.06 95 TYR A N 1
ATOM 2703 C CA . TYR B 1 115 ? -35.081 5.631 -57.032 1.00 64.09 95 TYR A CA 1
ATOM 2704 C C . TYR B 1 115 ? -33.919 5.085 -56.206 1.00 59.67 95 TYR A C 1
ATOM 2705 O O . TYR B 1 115 ? -33.267 4.104 -56.582 1.00 49.08 95 TYR A O 1
ATOM 2714 N N . LEU B 1 116 ? -33.684 5.716 -55.061 1.00 52.11 96 LEU A N 1
ATOM 2715 C CA . LEU B 1 116 ? -32.680 5.247 -54.111 1.00 47.73 96 LEU A CA 1
ATOM 2716 C C . LEU B 1 116 ? -32.913 3.801 -53.660 1.00 44.69 96 LEU A C 1
ATOM 2717 O 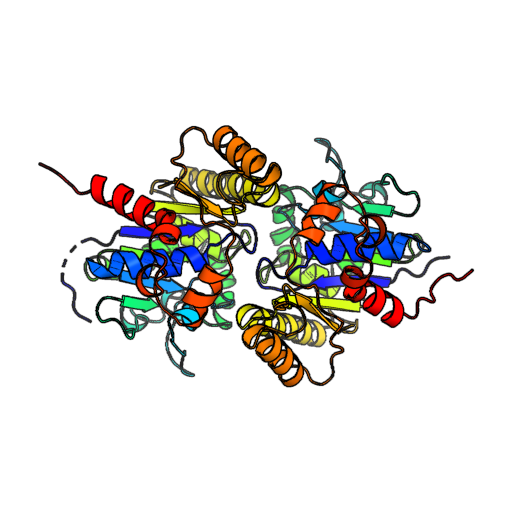O . LEU B 1 116 ? -31.994 2.994 -53.680 1.00 40.96 96 LEU A O 1
ATOM 2722 N N . ALA B 1 117 ? -34.131 3.469 -53.246 1.00 41.49 97 ALA A N 1
ATOM 2723 C CA . ALA B 1 117 ? -34.429 2.100 -52.829 1.00 46.49 97 ALA A CA 1
ATOM 2724 C C . ALA B 1 117 ? -34.155 1.123 -53.971 1.00 47.37 97 ALA A C 1
ATOM 2725 O O . ALA B 1 117 ? -33.519 0.090 -53.771 1.00 51.17 97 ALA A O 1
ATOM 2727 N N . SER B 1 118 ? -34.600 1.482 -55.173 1.00 51.36 98 SER A N 1
ATOM 2728 C CA . SER B 1 118 ? -34.471 0.601 -56.334 1.00 55.09 98 SER A CA 1
ATOM 2729 C C . SER B 1 118 ? -33.025 0.287 -56.714 1.00 50.24 98 SER A C 1
ATOM 2730 O O . SER B 1 118 ? -32.746 -0.800 -57.219 1.00 51.01 98 SER A O 1
ATOM 2733 N N . SER B 1 119 ? -32.116 1.233 -56.490 1.00 45.37 99 SER A N 1
ATOM 2734 C CA . SER B 1 119 ? -30.714 1.045 -56.874 1.00 43.91 99 SER A CA 1
ATOM 2735 C C . SER B 1 119 ? -30.034 -0.089 -56.113 1.00 42.59 99 SER A C 1
ATOM 2736 O O . SER B 1 119 ? -29.069 -0.677 -56.595 1.00 43.39 99 SER A O 1
ATOM 2739 N N . GLY B 1 120 ? -30.519 -0.367 -54.908 1.00 41.93 100 GLY A N 1
ATOM 2740 C CA . GLY B 1 120 ? -29.897 -1.338 -54.033 1.00 40.02 100 GLY A CA 1
ATOM 2741 C C . GLY B 1 120 ? -28.627 -0.832 -53.361 1.00 39.52 100 GLY A C 1
ATOM 2742 O O . GLY B 1 120 ? -27.959 -1.571 -52.642 1.00 40.09 100 GLY A O 1
ATOM 2743 N N . MET B 1 121 ? -28.295 0.434 -53.597 1.00 43.20 101 MET A N 1
ATOM 2744 C CA . MET B 1 121 ? -27.082 1.041 -53.047 1.00 35.57 101 MET A CA 1
ATOM 2745 C C . MET B 1 121 ? -27.395 2.494 -52.688 1.00 38.64 101 MET A C 1
ATOM 2746 O O . MET B 1 121 ? -26.533 3.363 -52.758 1.00 39.70 101 MET A O 1
ATOM 2751 N N . GLY B 1 122 ? -28.641 2.758 -52.312 1.00 36.44 102 GLY A N 1
ATOM 2752 C CA . GLY B 1 122 ? -29.078 4.129 -52.077 1.00 38.26 102 GLY A CA 1
ATOM 2753 C C . GLY B 1 122 ? -28.175 4.972 -51.188 1.00 40.76 102 GLY A C 1
ATOM 2754 O O . GLY B 1 122 ? -27.962 6.160 -51.450 1.00 42.35 102 GLY A O 1
ATOM 2755 N N . ALA B 1 123 ? -27.654 4.367 -50.126 1.00 40.38 103 ALA A N 1
ATOM 2756 C CA . ALA B 1 123 ? -26.813 5.090 -49.168 1.00 42.94 103 ALA A CA 1
ATOM 2757 C C . ALA B 1 123 ? -25.538 5.689 -49.765 1.00 45.91 103 ALA A C 1
ATOM 2758 O O . ALA B 1 123 ? -24.945 6.587 -49.164 1.00 47.06 103 ALA A O 1
ATOM 2760 N N . VAL B 1 124 ? -25.114 5.207 -50.933 1.00 39.60 104 VAL A N 1
ATOM 2761 C CA . VAL B 1 124 ? -23.897 5.729 -51.567 1.00 36.83 104 VAL A CA 1
ATOM 2762 C C . VAL B 1 124 ? -24.152 6.410 -52.918 1.00 38.80 104 VAL A C 1
ATOM 2763 O O . VAL B 1 124 ? -23.218 6.822 -53.600 1.00 42.07 104 VAL A O 1
ATOM 2767 N N . VAL B 1 125 ? -25.414 6.523 -53.307 1.00 37.71 105 VAL A N 1
ATOM 2768 C CA . VAL B 1 125 ? -25.753 7.177 -54.575 1.00 36.67 105 VAL A CA 1
ATOM 2769 C C . VAL B 1 125 ? -25.438 8.669 -54.583 1.00 40.24 105 VAL A C 1
ATOM 2770 O O . VAL B 1 125 ? -24.827 9.180 -55.518 1.00 42.22 105 VAL A O 1
ATOM 2774 N N . LEU B 1 126 ? -25.854 9.377 -53.546 1.00 37.16 106 LEU A N 1
ATOM 2775 C CA . LEU B 1 126 ? -25.578 10.809 -53.510 1.00 37.95 106 LEU A CA 1
ATOM 2776 C C . LEU B 1 126 ? -24.076 11.055 -53.378 1.00 39.68 106 LEU A C 1
ATOM 2777 O O . LEU B 1 126 ? -23.507 11.912 -54.066 1.00 45.27 106 LEU A O 1
ATOM 2782 N N . LYS B 1 127 ? -23.427 10.279 -52.517 1.00 41.78 107 LYS A N 1
ATOM 2783 C CA . LYS B 1 127 ? -21.967 10.263 -52.419 1.00 40.98 107 LYS A CA 1
ATOM 2784 C C . LYS B 1 127 ? -21.321 10.154 -53.807 1.00 45.35 107 LYS A C 1
ATOM 2785 O O . LYS B 1 127 ? -20.410 10.902 -54.132 1.00 49.05 107 LYS A O 1
ATOM 2791 N N . ALA B 1 128 ? -21.809 9.224 -54.626 1.00 43.30 108 ALA A N 1
ATOM 2792 C CA . ALA B 1 128 ? -21.274 9.022 -55.968 1.00 43.23 108 ALA A CA 1
ATOM 2793 C C . ALA B 1 128 ? -21.534 10.208 -56.896 1.00 44.64 108 ALA A C 1
ATOM 2794 O O . ALA B 1 128 ? -20.637 10.637 -57.640 1.00 48.90 108 ALA A O 1
ATOM 2796 N N . ARG B 1 129 ? -22.755 10.737 -56.843 1.00 46.66 109 ARG A N 1
ATOM 2797 C CA . ARG B 1 129 ? -23.160 11.839 -57.708 1.00 44.98 109 ARG A CA 1
ATOM 2798 C C . ARG B 1 129 ? -22.355 13.127 -57.460 1.00 49.28 109 ARG A C 1
ATOM 2799 O O . ARG B 1 129 ? -22.119 13.901 -58.388 1.00 55.13 109 ARG A O 1
ATOM 2807 N N . LEU B 1 130 ? -21.924 13.351 -56.220 1.00 47.30 110 LEU A N 1
ATOM 2808 C CA . LEU B 1 130 ? -21.201 14.583 -55.870 1.00 50.00 110 LEU A CA 1
ATOM 2809 C C . LEU B 1 130 ? -19.699 14.572 -56.177 1.00 48.38 110 LEU A C 1
ATOM 2810 O O . LEU B 1 130 ? -19.076 15.630 -56.329 1.00 49.08 110 LEU A O 1
ATOM 2815 N N . LYS B 1 131 ? -19.109 13.384 -56.268 1.00 47.69 111 LYS A N 1
ATOM 2816 C CA . LYS B 1 131 ? -17.674 13.260 -56.512 1.00 53.69 111 LYS A CA 1
ATOM 2817 C C . LYS B 1 131 ? -17.125 14.147 -57.635 1.00 52.97 111 LYS A C 1
ATOM 2818 O O . LYS B 1 131 ? -16.033 14.689 -57.509 1.00 54.49 111 LYS A O 1
ATOM 2824 N N . PRO B 1 132 ? -17.864 14.272 -58.750 1.00 53.61 112 PRO A N 1
ATOM 2825 C CA . PRO B 1 132 ? -17.397 15.115 -59.861 1.00 55.27 112 PRO A CA 1
ATOM 2826 C C . PRO B 1 132 ? -17.317 16.604 -59.516 1.00 55.99 112 PRO A C 1
ATOM 2827 O O . PRO B 1 132 ? -16.666 17.367 -60.233 1.00 60.58 112 PRO A O 1
ATOM 2831 N N . LEU B 1 133 ? -17.973 17.013 -58.435 1.00 51.37 113 LEU A N 1
ATOM 2832 C CA . LEU B 1 133 ? -17.950 18.404 -58.015 1.00 51.48 113 LEU A CA 1
ATOM 2833 C C . LEU B 1 133 ? -16.817 18.681 -57.022 1.00 54.84 113 LEU A C 1
ATOM 2834 O O . LEU B 1 133 ? -16.615 19.821 -56.616 1.00 50.82 113 LEU A O 1
ATOM 2839 N N . SER B 1 134 ? -16.086 17.634 -56.647 1.00 55.28 114 SER A N 1
ATOM 2840 C CA . SER B 1 134 ? -15.043 17.704 -55.616 1.00 61.11 114 SER A CA 1
ATOM 2841 C C . SER B 1 134 ? -14.078 18.882 -55.722 1.00 63.50 114 SER A C 1
ATOM 2842 O O . SER B 1 134 ? -13.849 19.592 -54.746 1.00 68.03 114 SER A O 1
ATOM 2845 N N . GLU B 1 135 ? -13.481 19.064 -56.893 1.00 63.01 115 GLU A N 1
ATOM 2846 C CA . GLU B 1 135 ? -12.423 20.054 -57.050 1.00 71.32 115 GLU A CA 1
ATOM 2847 C C . GLU B 1 135 ? -12.954 21.450 -57.371 1.00 67.33 115 GLU A C 1
ATOM 2848 O O . GLU B 1 135 ? -12.185 22.344 -57.695 1.00 67.22 115 GLU A O 1
ATOM 2854 N N . TYR B 1 136 ? -14.267 21.637 -57.280 1.00 62.93 116 TYR A N 1
ATOM 2855 C CA . TYR B 1 136 ? -14.850 22.947 -57.564 1.00 65.65 116 TYR A CA 1
ATOM 2856 C C . TYR B 1 136 ? -15.200 23.719 -56.294 1.00 58.31 116 TYR A C 1
ATOM 2857 O O . TYR B 1 136 ? -15.430 24.925 -56.339 1.00 59.08 116 TYR A O 1
ATOM 2866 N N . PHE B 1 137 ? -15.238 23.021 -55.163 1.00 54.39 117 PHE A N 1
ATOM 2867 C CA . PHE B 1 137 ? -15.688 23.625 -53.914 1.00 47.57 117 PHE A CA 1
ATOM 2868 C C . PHE B 1 137 ? -14.806 23.249 -52.732 1.00 55.80 117 PHE A C 1
ATOM 2869 O O . PHE B 1 137 ? -14.164 22.199 -52.733 1.00 56.46 117 PHE A O 1
ATOM 2877 N N . ASP B 1 138 ? -14.787 24.111 -51.719 1.00 50.16 118 ASP A N 1
ATOM 2878 C CA . ASP B 1 138 ? -14.073 23.820 -50.480 1.00 51.66 118 ASP A CA 1
ATOM 2879 C C . ASP B 1 138 ? -14.954 23.047 -49.501 1.00 51.18 118 ASP A C 1
ATOM 2880 O O . ASP B 1 138 ? -14.484 22.139 -48.819 1.00 47.73 118 ASP A O 1
ATOM 2885 N N . TYR B 1 139 ? -16.230 23.414 -49.433 1.00 42.96 119 TYR A N 1
ATOM 2886 C CA . TYR B 1 139 ? -17.182 22.729 -48.561 1.00 43.32 119 TYR A CA 1
ATOM 2887 C C . TYR B 1 139 ? -18.494 22.470 -49.253 1.00 45.17 119 TYR A C 1
ATOM 2888 O O . TYR B 1 139 ? -18.963 23.288 -50.041 1.00 47.77 119 TYR A O 1
ATOM 2897 N N . CYS B 1 140 ? -19.076 21.309 -48.961 1.00 43.51 120 CYS A N 1
ATOM 2898 C CA . CYS B 1 140 ? -20.444 21.018 -49.327 1.00 43.13 120 CYS A CA 1
ATOM 2899 C C . CYS B 1 140 ? -21.197 20.852 -48.013 1.00 40.01 120 CYS A C 1
ATOM 2900 O O . CYS B 1 140 ? -20.754 20.106 -47.145 1.00 43.70 120 CYS A O 1
ATOM 2903 N N . ILE B 1 141 ? -22.293 21.590 -47.846 1.00 36.63 121 ILE A N 1
ATOM 2904 C CA . ILE B 1 141 ? -23.142 21.486 -46.652 1.00 37.25 121 ILE A CA 1
ATOM 2905 C C . ILE B 1 141 ? -24.506 20.927 -47.019 1.00 38.82 121 ILE A C 1
ATOM 2906 O O . ILE B 1 141 ? -25.254 21.543 -47.779 1.00 33.64 121 ILE A O 1
ATOM 2911 N N . ILE B 1 142 ? -24.853 19.766 -46.474 1.00 32.42 122 ILE A N 1
ATOM 2912 C CA . ILE B 1 142 ? -26.097 19.134 -46.847 1.00 30.48 122 ILE A CA 1
ATOM 2913 C C . ILE B 1 142 ? -27.104 19.161 -45.715 1.00 32.93 122 ILE A C 1
ATOM 2914 O O . ILE B 1 142 ? -26.836 18.671 -44.613 1.00 35.73 122 ILE A O 1
ATOM 2919 N N . ASP B 1 143 ? -28.278 19.718 -46.005 1.00 30.47 123 ASP A N 1
ATOM 2920 C CA . ASP B 1 143 ? -29.379 19.752 -45.062 1.00 27.23 123 ASP A CA 1
ATOM 2921 C C . ASP B 1 143 ? -30.242 18.507 -45.248 1.00 35.14 123 ASP A C 1
ATOM 2922 O O . ASP B 1 143 ? -30.755 18.283 -46.335 1.00 35.62 123 ASP A O 1
ATOM 2927 N N . SER B 1 144 ? -30.387 17.705 -44.193 1.00 33.72 124 SER A N 1
ATOM 2928 C CA . SER B 1 144 ? -31.116 16.424 -44.274 1.00 31.16 124 SER A CA 1
ATOM 2929 C C . SER B 1 144 ? -32.554 16.576 -43.813 1.00 28.64 124 SER A C 1
ATOM 2930 O O . SER B 1 144 ? -32.848 17.383 -42.926 1.00 31.64 124 SER A O 1
ATOM 2933 N N . PRO B 1 145 ? -33.457 15.773 -44.382 1.00 31.84 125 PRO A N 1
ATOM 2934 C CA . PRO B 1 145 ? -34.823 15.730 -43.848 1.00 28.14 125 PRO A CA 1
ATOM 2935 C C . PRO B 1 145 ? -34.878 14.881 -42.562 1.00 30.89 125 PRO A C 1
ATOM 2936 O O . PRO B 1 145 ? -33.932 14.140 -42.282 1.00 32.98 125 PRO A O 1
ATOM 2940 N N . PRO B 1 146 ? -35.981 14.973 -41.794 1.00 31.43 126 PRO A N 1
ATOM 2941 C CA . PRO B 1 146 ? -36.159 14.088 -40.637 1.00 31.03 126 PRO A CA 1
ATOM 2942 C C . PRO B 1 146 ? -36.668 12.726 -41.085 1.00 35.06 126 PRO A C 1
ATOM 2943 O O . PRO B 1 146 ? -36.990 12.543 -42.261 1.00 33.28 126 PRO A O 1
ATOM 2947 N N . ALA B 1 147 ? -36.741 11.798 -40.134 1.00 33.48 127 ALA A N 1
ATOM 2948 C CA . ALA B 1 147 ? -37.222 10.431 -40.357 1.00 33.84 127 ALA A CA 1
ATOM 2949 C C . ALA B 1 147 ? -36.191 9.558 -41.068 1.00 33.96 127 ALA A C 1
ATOM 2950 O O . ALA B 1 147 ? -35.436 10.030 -41.919 1.00 37.34 127 ALA A O 1
ATOM 2952 N N . ARG B 1 148 ? -36.170 8.274 -40.711 1.00 34.58 128 ARG A N 1
ATOM 2953 C CA . ARG B 1 148 ? -35.327 7.309 -41.395 1.00 34.26 128 ARG A CA 1
ATOM 2954 C C . ARG B 1 148 ? -35.960 6.955 -42.736 1.00 36.43 128 ARG A C 1
ATOM 2955 O O . ARG B 1 148 ? -36.994 6.274 -42.786 1.00 35.11 128 ARG A O 1
ATOM 2963 N N . THR B 1 149 ? -35.343 7.424 -43.817 1.00 33.10 129 THR A N 1
ATOM 2964 C CA . THR B 1 149 ? -35.806 7.175 -45.189 1.00 35.68 129 THR A CA 1
ATOM 2965 C C . THR B 1 149 ? -34.593 7.009 -46.098 1.00 37.12 129 THR A C 1
ATOM 2966 O O . THR B 1 149 ? -33.461 7.216 -45.663 1.00 36.95 129 THR A O 1
ATOM 2970 N N . GLN B 1 150 ? -34.821 6.640 -47.359 1.00 33.15 130 GLN A N 1
ATOM 2971 C CA . GLN B 1 150 ? -33.732 6.509 -48.312 1.00 36.33 130 GLN A CA 1
ATOM 2972 C C . GLN B 1 150 ? -32.962 7.820 -48.439 1.00 37.69 130 GLN A C 1
ATOM 2973 O O . GLN B 1 150 ? -31.749 7.808 -48.619 1.00 34.11 130 GLN A O 1
ATOM 2979 N N . ILE B 1 151 ? -33.661 8.952 -48.377 1.00 33.93 131 ILE A N 1
ATOM 2980 C CA . ILE B 1 151 ? -32.954 10.224 -48.526 1.00 33.16 131 ILE A CA 1
ATOM 2981 C C . ILE B 1 151 ? -32.068 10.545 -47.328 1.00 33.81 131 ILE A C 1
ATOM 2982 O O . ILE B 1 151 ? -30.922 10.953 -47.509 1.00 32.98 131 ILE A O 1
ATOM 2987 N N . SER B 1 152 ? -32.572 10.362 -46.111 1.00 30.72 132 SER A N 1
ATOM 2988 C CA . SER B 1 152 ? -31.750 10.705 -44.946 1.00 30.48 132 SER A CA 1
ATOM 2989 C C . SER B 1 152 ? -30.576 9.751 -44.770 1.00 34.09 132 SER A C 1
ATOM 2990 O O . SER B 1 152 ? -29.535 10.118 -44.213 1.00 34.35 132 SER A O 1
ATOM 2993 N N . ILE B 1 153 ? -30.737 8.515 -45.252 1.00 32.25 133 ILE A N 1
ATOM 2994 C CA . ILE B 1 153 ? -29.638 7.570 -45.238 1.00 32.21 133 ILE A CA 1
ATOM 2995 C C . ILE B 1 153 ? -28.597 7.943 -46.297 1.00 34.76 133 ILE A C 1
ATOM 2996 O O . ILE B 1 153 ? -27.387 7.850 -46.059 1.00 37.09 133 ILE A O 1
ATOM 3001 N N . ALA B 1 154 ? -29.056 8.406 -47.454 1.00 33.13 134 ALA A N 1
ATOM 3002 C CA . ALA B 1 154 ? -28.132 8.801 -48.513 1.00 33.09 134 ALA A CA 1
ATOM 3003 C C . ALA B 1 154 ? -27.335 10.065 -48.147 1.00 31.71 134 ALA A C 1
ATOM 3004 O O . ALA B 1 154 ? -26.172 10.201 -48.540 1.00 34.87 134 ALA A O 1
ATOM 3006 N N . THR B 1 155 ? -27.934 10.994 -47.411 1.00 34.55 135 THR A N 1
ATOM 3007 C CA . THR B 1 155 ? -27.141 12.172 -47.024 1.00 31.48 135 THR A CA 1
ATOM 3008 C C . THR B 1 155 ? -26.044 11.750 -46.052 1.00 35.18 135 THR A C 1
ATOM 3009 O O . THR B 1 155 ? -24.908 12.199 -46.154 1.00 36.27 135 THR A O 1
ATOM 3013 N N . ILE B 1 156 ? -26.391 10.879 -45.108 1.00 35.59 136 ILE A N 1
ATOM 3014 C CA . ILE B 1 156 ? -25.401 10.405 -44.148 1.00 36.40 136 ILE A CA 1
ATOM 3015 C C . ILE B 1 156 ? -24.271 9.670 -44.861 1.00 38.30 136 ILE A C 1
ATOM 3016 O O . ILE B 1 156 ? -23.095 9.863 -44.545 1.00 37.71 136 ILE A O 1
ATOM 3021 N N . GLY B 1 157 ? -24.620 8.828 -45.832 1.00 37.99 137 GLY A N 1
ATOM 3022 C CA . GLY B 1 157 ? -23.620 8.111 -46.609 1.00 36.28 137 GLY A CA 1
ATOM 3023 C C . GLY B 1 157 ? -22.645 9.026 -47.334 1.00 38.37 137 GLY A C 1
ATOM 3024 O O . GLY B 1 157 ? -21.511 8.645 -47.615 1.00 40.48 137 GLY A O 1
ATOM 3025 N N . ALA B 1 158 ? -23.093 10.243 -47.635 1.00 37.84 138 ALA A N 1
ATOM 3026 C CA . ALA B 1 158 ? -22.282 11.182 -48.402 1.00 38.54 138 ALA A CA 1
ATOM 3027 C C . ALA B 1 158 ? -21.278 11.939 -47.541 1.00 43.03 138 ALA A C 1
ATOM 3028 O O . ALA B 1 158 ? -20.440 12.671 -48.073 1.00 41.70 138 ALA A O 1
ATOM 3030 N N . ALA B 1 159 ? -21.374 11.778 -46.220 1.00 39.03 139 ALA A N 1
ATOM 3031 C CA . ALA B 1 159 ? -20.638 12.642 -45.274 1.00 41.48 139 ALA A CA 1
ATOM 3032 C C . ALA B 1 159 ? -19.153 12.344 -45.104 1.00 43.72 139 ALA A C 1
ATOM 3033 O O . ALA B 1 159 ? -18.765 11.206 -44.844 1.00 44.34 139 ALA A O 1
ATOM 3035 N N . ASP B 1 160 ? -18.329 13.386 -45.219 1.00 37.48 140 ASP A N 1
ATOM 3036 C CA . ASP B 1 160 ? -16.967 13.348 -44.716 1.00 38.68 140 ASP A CA 1
ATOM 3037 C C . ASP B 1 160 ? -17.018 13.653 -43.225 1.00 41.38 140 ASP A C 1
ATOM 3038 O O . ASP B 1 160 ? -16.288 13.062 -42.423 1.00 47.79 140 ASP A O 1
ATOM 3043 N N . GLN B 1 161 ? -17.886 14.596 -42.865 1.00 43.36 141 GLN A N 1
ATOM 3044 C CA . GLN B 1 161 ? -18.045 15.024 -41.484 1.00 38.91 141 GLN A CA 1
ATOM 3045 C C . GLN B 1 161 ? -19.525 15.136 -41.183 1.00 39.27 141 GLN A C 1
ATOM 3046 O O . GLN B 1 161 ? -20.266 15.780 -41.924 1.00 41.04 141 GLN A O 1
ATOM 3052 N N . LEU B 1 162 ? -19.963 14.501 -40.102 1.00 37.83 142 LEU A N 1
ATOM 3053 C CA . LEU B 1 162 ? -21.369 14.514 -39.728 1.00 37.09 142 LEU A CA 1
ATOM 3054 C C . LEU B 1 162 ? -21.593 15.425 -38.520 1.00 40.17 142 LEU A C 1
ATOM 3055 O O . LEU B 1 162 ? -20.831 15.378 -37.554 1.00 43.23 142 LEU A O 1
ATOM 3060 N N . LEU B 1 163 ? -22.617 16.272 -38.593 1.00 36.75 143 LEU A N 1
ATOM 3061 C CA . LEU B 1 163 ? -22.970 17.197 -37.513 1.00 37.43 143 LEU A CA 1
ATOM 3062 C C . LEU B 1 163 ? -24.409 16.920 -37.087 1.00 35.55 143 LEU A C 1
ATOM 3063 O O . LEU B 1 163 ? -25.295 16.921 -37.926 1.00 36.97 143 LEU A O 1
ATOM 3068 N N . ILE B 1 164 ? -24.645 16.707 -35.792 1.00 35.25 144 ILE A N 1
ATOM 3069 C CA . ILE B 1 164 ? -25.983 16.354 -35.304 1.00 35.82 144 ILE A CA 1
ATOM 3070 C C . ILE B 1 164 ? -26.535 17.428 -34.370 1.00 37.11 144 ILE A C 1
ATOM 3071 O O . ILE B 1 164 ? -26.162 17.489 -33.191 1.00 35.00 144 ILE A O 1
ATOM 3076 N N . PRO B 1 165 ? -27.404 18.297 -34.895 1.00 35.22 145 PRO A N 1
ATOM 3077 C CA . PRO B 1 165 ? -28.080 19.198 -33.961 1.00 34.19 145 PRO A CA 1
ATOM 3078 C C . PRO B 1 165 ? -29.158 18.398 -33.240 1.00 35.74 145 PRO A C 1
ATOM 3079 O O . PRO B 1 165 ? -29.810 17.536 -33.857 1.00 34.11 145 PRO A O 1
ATOM 3083 N N . ALA B 1 166 ? -29.312 18.636 -31.941 1.00 36.40 146 ALA A N 1
ATOM 3084 C CA . ALA B 1 166 ? -30.269 17.865 -31.147 1.00 38.25 146 ALA A CA 1
ATOM 3085 C C . ALA B 1 166 ? -30.880 18.756 -30.079 1.00 35.49 146 ALA A C 1
ATOM 3086 O O . ALA B 1 166 ? -30.159 19.406 -29.326 1.00 35.27 146 ALA A O 1
ATOM 3088 N N . GLU B 1 167 ? -32.208 18.787 -30.018 1.00 34.61 147 GLU A N 1
ATOM 3089 C CA . GLU B 1 167 ? -32.907 19.642 -29.065 1.00 33.15 147 GLU A CA 1
ATOM 3090 C C . GLU B 1 167 ? -32.425 19.355 -27.644 1.00 34.99 147 GLU A C 1
ATOM 3091 O O . GLU B 1 167 ? -32.173 18.202 -27.289 1.00 38.07 147 GLU A O 1
ATOM 3097 N N . ALA B 1 168 ? -32.281 20.406 -26.839 1.00 33.50 148 ALA A N 1
ATOM 3098 C CA . ALA B 1 168 ? -31.820 20.251 -25.462 1.00 40.54 148 ALA A CA 1
ATOM 3099 C C . ALA B 1 168 ? -33.008 19.847 -24.601 1.00 43.03 148 ALA A C 1
ATOM 3100 O O . ALA B 1 168 ? -33.497 20.624 -23.779 1.00 41.65 148 ALA A O 1
ATOM 3102 N N . SER B 1 169 ? -33.467 18.624 -24.826 1.00 39.85 149 SER A N 1
ATOM 3103 C CA . SER B 1 169 ? -34.652 18.071 -24.177 1.00 42.58 149 SER A CA 1
ATOM 3104 C C . SER B 1 169 ? -34.620 16.567 -24.367 1.00 44.16 149 SER A C 1
ATOM 3105 O O . SER B 1 169 ? -33.761 16.047 -25.077 1.00 39.49 149 SER A O 1
ATOM 3108 N N . THR B 1 170 ? -35.573 15.857 -23.770 1.00 42.82 150 THR A N 1
ATOM 3109 C CA . THR B 1 170 ? -35.596 14.408 -23.920 1.00 45.91 150 THR A CA 1
ATOM 3110 C C . THR B 1 170 ? -35.799 13.988 -25.377 1.00 41.09 150 THR A C 1
ATOM 3111 O O . THR B 1 170 ? -35.241 12.984 -25.827 1.00 38.17 150 THR A O 1
ATOM 3115 N N . LYS B 1 171 ? -36.589 14.764 -26.114 1.00 38.96 151 LYS A N 1
ATOM 3116 C CA . LYS B 1 171 ? -36.792 14.508 -27.534 1.00 37.22 151 LYS A CA 1
ATOM 3117 C C . LYS B 1 171 ? -35.466 14.538 -28.287 1.00 40.35 151 LYS A C 1
ATOM 3118 O O . LYS B 1 171 ? -35.184 13.665 -29.117 1.00 35.39 151 LYS A O 1
ATOM 3124 N N . GLY B 1 172 ? -34.664 15.561 -28.003 1.00 37.10 152 GLY A N 1
ATOM 3125 C CA . GLY B 1 172 ? -33.378 15.721 -28.652 1.00 33.50 152 GLY A CA 1
ATOM 3126 C C . GLY B 1 172 ? -32.409 14.601 -28.320 1.00 35.35 152 GLY A C 1
ATOM 3127 O O . GLY B 1 172 ? -31.670 14.146 -29.190 1.00 39.83 152 GLY A O 1
ATOM 3128 N N . VAL B 1 173 ? -32.398 14.148 -27.068 1.00 37.74 153 VAL A N 1
ATOM 3129 C CA . VAL B 1 173 ? -31.544 13.008 -26.700 1.00 40.27 153 VAL A CA 1
ATOM 3130 C C . VAL B 1 173 ? -31.901 11.766 -27.507 1.00 44.62 153 VAL A C 1
ATOM 3131 O O . VAL B 1 173 ? -31.021 11.052 -27.986 1.00 39.76 153 VAL A O 1
ATOM 3135 N N . ASN B 1 174 ? -33.200 11.504 -27.653 1.00 39.08 154 ASN A N 1
ATOM 3136 C CA . ASN B 1 174 ? -33.648 10.400 -28.482 1.00 38.13 154 ASN A CA 1
ATOM 3137 C C . ASN B 1 174 ? -33.204 10.576 -29.939 1.00 35.21 154 ASN A C 1
ATOM 3138 O O . ASN B 1 174 ? -32.774 9.620 -30.577 1.00 34.59 154 ASN A O 1
ATOM 3143 N N . SER B 1 175 ? -33.272 11.806 -30.455 1.00 33.73 155 SER A N 1
ATOM 3144 C CA . SER B 1 175 ? -32.839 12.057 -31.827 1.00 35.28 155 SER A CA 1
ATOM 3145 C C . SER B 1 175 ? -31.356 11.733 -31.977 1.00 38.24 155 SER A C 1
ATOM 3146 O O . SER B 1 175 ? -30.948 11.070 -32.932 1.00 34.87 155 SER A O 1
ATOM 3149 N N . LEU B 1 176 ? -30.556 12.203 -31.026 1.00 36.65 156 LEU A N 1
ATOM 3150 C CA . LEU B 1 176 ? -29.134 11.888 -30.998 1.00 36.63 156 LEU A CA 1
ATOM 3151 C C . LEU B 1 176 ? -28.913 10.371 -31.055 1.00 40.58 156 LEU A C 1
ATOM 3152 O O . LEU B 1 176 ? -28.149 9.862 -31.889 1.00 38.03 156 LEU A O 1
ATOM 3157 N N . ILE B 1 177 ? -29.593 9.649 -30.172 1.00 40.57 157 ILE A N 1
ATOM 3158 C CA . ILE B 1 177 ? -29.402 8.201 -30.075 1.00 41.49 157 ILE A CA 1
ATOM 3159 C C . ILE B 1 177 ? -29.761 7.474 -31.371 1.00 39.11 157 ILE A C 1
ATOM 3160 O O . ILE B 1 177 ? -28.974 6.662 -31.866 1.00 40.48 157 ILE A O 1
ATOM 3165 N N . ARG B 1 178 ? -30.936 7.767 -31.918 1.00 38.19 158 ARG A N 1
ATOM 3166 C CA . ARG B 1 178 ? -31.399 7.088 -33.131 1.00 37.70 158 ARG A CA 1
ATOM 3167 C C . ARG B 1 178 ? -30.555 7.453 -34.355 1.00 40.37 158 ARG A C 1
ATOM 3168 O O . ARG B 1 178 ? -30.320 6.621 -35.222 1.00 34.80 158 ARG A O 1
ATOM 3176 N N . THR B 1 179 ? -30.118 8.709 -34.427 1.00 38.28 159 THR A N 1
ATOM 3177 C CA . THR B 1 179 ? -29.238 9.148 -35.510 1.00 36.94 159 THR A CA 1
ATOM 3178 C C . THR B 1 179 ? -27.917 8.386 -35.460 1.00 40.43 159 THR A C 1
ATOM 3179 O O . THR B 1 179 ? -27.424 7.887 -36.479 1.00 39.80 159 THR A O 1
ATOM 3183 N N . LEU B 1 180 ? -27.354 8.269 -34.265 1.00 39.22 160 LEU A N 1
ATOM 3184 C CA . LEU B 1 180 ? -26.121 7.516 -34.098 1.00 39.90 160 LEU A CA 1
ATOM 3185 C C . LEU B 1 180 ? -26.304 6.044 -34.495 1.00 41.22 160 LEU A C 1
ATOM 3186 O O . LEU B 1 180 ? -25.375 5.415 -35.007 1.00 42.50 160 LEU A O 1
ATOM 3191 N N . GLU B 1 181 ? -27.495 5.496 -34.259 1.00 42.61 161 GLU A N 1
ATOM 3192 C CA . GLU B 1 181 ? -27.761 4.097 -34.623 1.00 43.59 161 GLU A CA 1
ATOM 3193 C C . GLU B 1 181 ? -27.679 3.883 -36.135 1.00 41.35 161 GLU A C 1
ATOM 3194 O O . GLU B 1 181 ? -27.127 2.890 -36.599 1.00 41.56 161 GLU A O 1
ATOM 3200 N N . ILE B 1 182 ? -28.232 4.814 -36.905 1.00 36.64 162 ILE A N 1
ATOM 3201 C CA . ILE B 1 182 ? -28.195 4.696 -38.359 1.00 40.08 162 ILE A CA 1
ATOM 3202 C C . ILE B 1 182 ? -26.774 4.849 -38.884 1.00 43.54 162 ILE A C 1
ATOM 3203 O O . ILE B 1 182 ? -26.342 4.123 -39.780 1.00 43.01 162 ILE A O 1
ATOM 3208 N N . VAL B 1 183 ? -26.038 5.805 -38.329 1.00 46.96 163 VAL A N 1
ATOM 3209 C CA . VAL B 1 183 ? -24.643 5.969 -38.708 1.00 42.83 163 VAL A CA 1
ATOM 3210 C C . VAL B 1 183 ? -23.844 4.697 -38.425 1.00 46.19 163 VAL A C 1
ATOM 3211 O O . VAL B 1 183 ? -23.072 4.238 -39.262 1.00 47.15 163 VAL A O 1
ATOM 3215 N N . GLN B 1 184 ? -24.038 4.125 -37.242 1.00 43.83 164 GLN A N 1
ATOM 3216 C CA . GLN B 1 184 ? -23.324 2.896 -36.879 1.00 50.23 164 GLN A CA 1
ATOM 3217 C C . GLN B 1 184 ? -23.629 1.743 -37.840 1.00 48.97 164 GLN A C 1
ATOM 3218 O O . GLN B 1 184 ? -22.749 0.947 -38.170 1.00 50.20 164 GLN A O 1
ATOM 3224 N N . SER B 1 185 ? -24.881 1.651 -38.278 1.00 46.13 165 SER A N 1
ATOM 3225 C CA . SER B 1 185 ? -25.297 0.603 -39.206 1.00 45.53 165 SER A CA 1
ATOM 3226 C C . SER B 1 185 ? -24.741 0.831 -40.612 1.00 45.87 165 SER A C 1
ATOM 3227 O O . SER B 1 185 ? -24.341 -0.115 -41.291 1.00 43.72 165 SER A O 1
ATOM 3230 N N . LEU B 1 186 ? -24.724 2.089 -41.045 1.00 42.91 166 LEU A N 1
ATOM 3231 C CA . LEU B 1 186 ? -24.185 2.453 -42.350 1.00 42.69 166 LEU A CA 1
ATOM 3232 C C . LEU B 1 186 ? -22.672 2.311 -42.375 1.00 47.08 166 LEU A C 1
ATOM 3233 O O . LEU B 1 186 ? -22.076 2.040 -43.422 1.00 47.76 166 LEU A O 1
ATOM 3238 N N . GLU B 1 187 ? -22.041 2.509 -41.223 1.00 44.74 167 GLU A N 1
ATOM 3239 C CA . GLU B 1 187 ? -20.600 2.346 -41.135 1.00 46.52 167 GLU A CA 1
ATOM 3240 C C . GLU B 1 187 ? -20.263 0.865 -41.327 1.00 47.33 167 GLU A C 1
ATOM 3241 O O . GLU B 1 187 ? -19.318 0.512 -42.040 1.00 48.14 167 GLU A O 1
ATOM 3247 N N . LYS B 1 188 ? -21.069 -0.000 -40.717 1.00 51.38 168 LYS A N 1
ATOM 3248 C CA . LYS B 1 188 ? -20.851 -1.444 -40.817 1.00 54.57 168 LYS A CA 1
ATOM 3249 C C . LYS B 1 188 ? -20.935 -1.917 -42.263 1.00 52.88 168 LYS A C 1
ATOM 3250 O O . LYS B 1 188 ? -20.158 -2.756 -42.694 1.00 54.31 168 LYS A O 1
ATOM 3256 N N . LEU B 1 189 ? -21.884 -1.361 -43.007 1.00 51.06 169 LEU A N 1
ATOM 3257 C CA . LEU B 1 189 ? -22.127 -1.761 -44.392 1.00 53.17 169 LEU A CA 1
ATOM 3258 C C . LEU B 1 189 ? -21.204 -1.045 -45.381 1.00 55.61 169 LEU A C 1
ATOM 3259 O O . LEU B 1 189 ? -21.259 -1.293 -46.586 1.00 52.81 169 LEU A O 1
ATOM 3264 N N . GLY B 1 190 ? -20.381 -0.133 -44.877 1.00 53.03 170 GLY A N 1
ATOM 3265 C CA . GLY B 1 190 ? -19.386 0.518 -45.708 1.00 52.90 170 GLY A CA 1
ATOM 3266 C C . GLY B 1 190 ? -19.877 1.739 -46.468 1.00 49.85 170 GLY A C 1
ATOM 3267 O O . GLY B 1 190 ? -19.167 2.247 -47.336 1.00 53.66 170 GLY A O 1
ATOM 3268 N N . ALA B 1 191 ? -21.081 2.210 -46.148 1.00 43.66 171 ALA A N 1
ATOM 3269 C CA . ALA B 1 191 ? -21.611 3.421 -46.777 1.00 43.08 171 ALA A CA 1
ATOM 3270 C C . ALA B 1 191 ? -21.107 4.693 -46.091 1.00 46.71 171 ALA A C 1
ATOM 3271 O O . ALA B 1 191 ? -20.784 5.676 -46.758 1.00 49.79 171 ALA A O 1
ATOM 3273 N N . PHE B 1 192 ? -21.056 4.677 -44.762 1.00 45.81 172 PHE A N 1
ATOM 3274 C CA . PHE B 1 192 ? -20.501 5.809 -44.012 1.00 42.76 172 PHE A CA 1
ATOM 3275 C C . PHE B 1 192 ? -19.018 5.588 -43.754 1.00 48.45 172 PHE A C 1
ATOM 3276 O O . PHE B 1 192 ? -18.639 4.648 -43.045 1.00 51.11 172 PHE A O 1
ATOM 3284 N N . THR B 1 193 ? -18.178 6.446 -44.334 1.00 45.26 173 THR A N 1
ATOM 3285 C CA . THR B 1 193 ? -16.731 6.336 -44.181 1.00 44.71 173 THR A CA 1
ATOM 3286 C C . THR B 1 193 ? -16.145 7.637 -43.607 1.00 44.73 173 THR A C 1
ATOM 3287 O O . THR B 1 193 ? -14.931 7.843 -43.616 1.00 49.27 173 THR A O 1
ATOM 3291 N N . GLY B 1 194 ? -17.022 8.503 -43.109 1.00 44.91 174 GLY A N 1
ATOM 3292 C CA . GLY B 1 194 ? -16.585 9.771 -42.547 1.00 47.62 174 GLY A CA 1
ATOM 3293 C C . GLY B 1 194 ? -16.351 9.712 -41.049 1.00 50.06 174 GLY A C 1
ATOM 3294 O O . GLY B 1 194 ? -16.103 8.643 -40.493 1.00 49.95 174 GLY A O 1
ATOM 3295 N N . SER B 1 195 ? -16.419 10.868 -40.392 1.00 47.08 175 SER A N 1
ATOM 3296 C CA . SER B 1 195 ? -16.345 10.920 -38.938 1.00 43.67 175 SER A CA 1
ATOM 3297 C C . SER B 1 195 ? -17.447 11.821 -38.409 1.00 43.10 175 SER A C 1
ATOM 3298 O O . SER B 1 195 ? -18.057 12.589 -39.167 1.00 45.18 175 SER A O 1
ATOM 3301 N N . ILE B 1 196 ? -17.742 11.699 -37.120 1.00 46.81 176 ILE A N 1
ATOM 3302 C CA . ILE B 1 196 ? -18.783 12.522 -36.511 1.00 47.18 176 ILE A CA 1
ATOM 3303 C C . ILE B 1 196 ? -18.099 13.729 -35.892 1.00 43.78 176 ILE A C 1
ATOM 3304 O O . ILE B 1 196 ? -17.318 13.602 -34.945 1.00 47.16 176 ILE A O 1
ATOM 3309 N N . LEU B 1 197 ? -18.372 14.903 -36.451 1.00 46.62 177 LEU A N 1
ATOM 3310 C CA . LEU B 1 197 ? -17.706 16.125 -36.011 1.00 45.11 177 LEU A CA 1
ATOM 3311 C C . LEU B 1 197 ? -18.184 16.542 -34.626 1.00 48.61 177 LEU A C 1
ATOM 3312 O O . LEU B 1 197 ? -17.405 17.062 -33.822 1.00 46.66 177 LEU A O 1
ATOM 3317 N N . GLY B 1 198 ? -19.462 16.305 -34.345 1.00 44.89 178 GLY A N 1
ATOM 3318 C CA . GLY B 1 198 ? -19.998 16.610 -33.035 1.00 45.57 178 GLY A CA 1
ATOM 3319 C C . GLY B 1 198 ? -21.492 16.873 -32.986 1.00 43.63 178 GLY A C 1
ATOM 3320 O O . GLY B 1 198 ? -22.220 16.658 -33.964 1.00 36.55 178 GLY A O 1
ATOM 3321 N N . VAL B 1 199 ? -21.937 17.361 -31.830 1.00 39.06 179 VAL A N 1
ATOM 3322 C CA . VAL B 1 199 ? -23.351 17.554 -31.529 1.00 36.80 179 VAL A CA 1
ATOM 3323 C C . VAL B 1 199 ? -23.588 19.024 -31.166 1.00 37.98 179 VAL A C 1
ATOM 3324 O O . VAL B 1 199 ? -22.802 19.613 -30.410 1.00 41.91 179 VAL A O 1
ATOM 3328 N N . ILE B 1 200 ? -24.646 19.617 -31.712 1.00 38.15 180 ILE A N 1
ATOM 3329 C CA . ILE B 1 200 ? -25.025 20.987 -31.373 1.00 36.03 180 ILE A CA 1
ATOM 3330 C C . ILE B 1 200 ? -26.370 21.004 -30.654 1.00 36.49 180 ILE A C 1
ATOM 3331 O O . ILE B 1 200 ? -27.404 20.752 -31.269 1.00 35.00 180 ILE A O 1
ATOM 3336 N N . PRO B 1 201 ? -26.360 21.270 -29.342 1.00 37.37 181 PRO A N 1
ATOM 3337 C CA . PRO B 1 201 ? -27.647 21.349 -28.639 1.00 37.36 181 PRO A CA 1
ATOM 3338 C C . PRO B 1 201 ? -28.486 22.479 -29.196 1.00 41.65 181 PRO A C 1
ATOM 3339 O O . PRO B 1 201 ? -27.953 23.548 -29.493 1.00 37.88 181 PRO A O 1
ATOM 3343 N N . PHE B 1 202 ? -29.788 22.243 -29.312 1.00 34.22 182 PHE A N 1
ATOM 3344 C CA . PHE B 1 202 ? -30.675 23.149 -30.009 1.00 35.01 182 PHE A CA 1
ATOM 3345 C C . PHE B 1 202 ? -31.805 23.596 -29.084 1.00 38.81 182 PHE A C 1
ATOM 3346 O O . PHE B 1 202 ? -32.430 22.778 -28.414 1.00 36.14 182 PHE A O 1
ATOM 3354 N N . ARG B 1 203 ? -32.065 24.898 -29.055 1.00 34.48 183 ARG A N 1
ATOM 3355 C CA . ARG B 1 203 ? -33.088 25.466 -28.177 1.00 33.49 183 ARG A CA 1
ATOM 3356 C C . ARG B 1 203 ? -32.763 25.227 -26.707 1.00 36.36 183 ARG A C 1
ATOM 3357 O O . ARG B 1 203 ? -33.629 24.873 -25.904 1.00 34.72 183 ARG A O 1
ATOM 3365 N N . ASP B 1 204 ? -31.492 25.442 -26.379 1.00 34.49 184 ASP A N 1
ATOM 3366 C CA . ASP B 1 204 ? -30.982 25.361 -25.023 1.00 42.13 184 ASP A CA 1
ATOM 3367 C C . ASP B 1 204 ? -31.533 26.579 -24.291 1.00 44.77 184 ASP A C 1
ATOM 3368 O O . ASP B 1 204 ? -31.224 27.710 -24.650 1.00 39.83 184 ASP A O 1
ATOM 3373 N N . LYS B 1 205 ? -32.382 26.353 -23.290 1.00 47.03 185 LYS A N 1
ATOM 3374 C CA . LYS B 1 205 ? -33.104 27.457 -22.654 1.00 39.87 185 LYS A CA 1
ATOM 3375 C C . LYS B 1 205 ? -32.388 28.001 -21.434 1.00 40.84 185 LYS A C 1
ATOM 3376 O O . LYS B 1 205 ? -32.136 27.261 -20.475 1.00 40.32 185 LYS A O 1
ATOM 3382 N N . TRP B 1 206 ? -32.055 29.294 -21.474 1.00 38.32 186 TRP A N 1
ATOM 3383 C CA . TRP B 1 206 ? -31.452 29.965 -20.332 1.00 41.48 186 TRP A CA 1
ATOM 3384 C C . TRP B 1 206 ? -32.385 31.053 -19.815 1.00 48.03 186 TRP A C 1
ATOM 3385 O O . TRP B 1 206 ? -33.026 31.755 -20.602 1.00 46.66 186 TRP A O 1
ATOM 3396 N N . PHE B 1 207 ? -32.464 31.181 -18.494 1.00 48.83 187 PHE A N 1
ATOM 3397 C CA . PHE B 1 207 ? -33.201 32.274 -17.871 1.00 51.82 187 PHE A CA 1
ATOM 3398 C C . PHE B 1 207 ? -32.179 33.285 -17.402 1.00 50.98 187 PHE A C 1
ATOM 3399 O O . PHE B 1 207 ? -31.585 33.134 -16.330 1.00 49.75 187 PHE A O 1
ATOM 3407 N N . GLY B 1 208 ? -31.956 34.311 -18.216 1.00 48.56 188 GLY A N 1
ATOM 3408 C CA . GLY B 1 208 ? -30.887 35.250 -17.939 1.00 51.64 188 GLY A CA 1
ATOM 3409 C C . GLY B 1 208 ? -29.585 34.478 -17.909 1.00 53.56 188 GLY A C 1
ATOM 3410 O O . GLY B 1 208 ? -29.247 33.782 -18.865 1.00 55.10 188 GLY A O 1
ATOM 3411 N N . LEU B 1 209 ? -28.874 34.568 -16.794 1.00 58.26 189 LEU A N 1
ATOM 3412 C CA . LEU B 1 209 ? -27.557 33.953 -16.686 1.00 57.79 189 LEU A CA 1
ATOM 3413 C C . LEU B 1 209 ? -27.592 32.518 -16.172 1.00 56.92 189 LEU A C 1
ATOM 3414 O O . LEU B 1 209 ? -26.545 31.898 -16.011 1.00 54.44 189 LEU A O 1
ATOM 3419 N N . SER B 1 210 ? -28.788 31.993 -15.918 1.00 53.76 190 SER A N 1
ATOM 3420 C CA . SER B 1 210 ? -28.924 30.635 -15.397 1.00 50.70 190 SER A CA 1
ATOM 3421 C C . SER B 1 210 ? -29.605 29.706 -16.393 1.00 48.69 190 SER A C 1
ATOM 3422 O O . SER B 1 210 ? -30.612 30.064 -17.010 1.00 50.81 190 SER A O 1
ATOM 3425 N N . GLN B 1 211 ? -29.052 28.508 -16.546 1.00 40.67 191 GLN A N 1
ATOM 3426 C CA . GLN B 1 211 ? -29.580 27.559 -17.507 1.00 43.06 191 GLN A CA 1
ATOM 3427 C C . GLN B 1 211 ? -30.818 26.863 -16.946 1.00 44.39 191 GLN A C 1
ATOM 3428 O O . GLN B 1 211 ? -30.888 26.578 -15.754 1.00 47.03 191 GLN A O 1
ATOM 3434 N N . SER B 1 212 ? -31.799 26.607 -17.798 1.00 39.83 192 SER A N 1
ATOM 3435 C CA . SER B 1 212 ? -32.943 25.798 -17.377 1.00 44.76 192 SER A CA 1
ATOM 3436 C C . SER B 1 212 ? -32.465 24.398 -17.004 1.00 44.42 192 SER A C 1
ATOM 3437 O O . SER B 1 212 ? -31.624 23.814 -17.688 1.00 48.04 192 SER A O 1
ATOM 3440 N N . LYS B 1 213 ? -32.987 23.874 -15.900 1.00 51.19 193 LYS A N 1
ATOM 3441 C CA . LYS B 1 213 ? -32.634 22.533 -15.443 1.00 50.21 193 LYS A CA 1
ATOM 3442 C C . LYS B 1 213 ? -32.882 21.448 -16.501 1.00 48.53 193 LYS A C 1
ATOM 3443 O O . LYS B 1 213 ? -32.089 20.515 -16.632 1.00 45.48 193 LYS A O 1
ATOM 3449 N N . ASP B 1 214 ? -33.975 21.558 -17.253 1.00 49.56 194 ASP A N 1
ATOM 3450 C CA . ASP B 1 214 ? -34.277 20.567 -18.289 1.00 53.45 194 ASP A CA 1
ATOM 3451 C C . ASP B 1 214 ? -33.268 20.575 -19.444 1.00 49.72 194 ASP A C 1
ATOM 3452 O O . ASP B 1 214 ? -32.852 19.516 -19.915 1.00 49.89 194 ASP A O 1
ATOM 3457 N N . SER B 1 215 ? -32.895 21.767 -19.906 1.00 44.61 195 SER A N 1
ATOM 3458 C CA . SER B 1 215 ? -31.873 21.908 -20.947 1.00 42.90 195 SER A CA 1
ATOM 3459 C C . SER B 1 215 ? -30.518 21.372 -20.469 1.00 41.40 195 SER A C 1
ATOM 3460 O O . SER B 1 215 ? -29.889 20.548 -21.141 1.00 46.75 195 SER A O 1
ATOM 3463 N N . ALA B 1 216 ? -30.087 21.828 -19.297 1.00 40.82 196 ALA A N 1
ATOM 3464 C CA . ALA B 1 216 ? -28.850 21.328 -18.693 1.00 42.29 196 ALA A CA 1
ATOM 3465 C C . ALA B 1 216 ? -28.858 19.804 -18.580 1.00 47.84 196 ALA A C 1
ATOM 3466 O O . ALA B 1 216 ? -27.860 19.145 -18.878 1.00 46.18 196 ALA A O 1
ATOM 3468 N N . GLY B 1 217 ? -29.988 19.245 -18.153 1.00 45.27 197 GLY A N 1
ATOM 3469 C CA . GLY B 1 217 ? -30.099 17.809 -17.964 1.00 45.25 197 GLY A CA 1
ATOM 3470 C C . GLY B 1 217 ? -30.014 17.029 -19.261 1.00 44.76 197 GLY A C 1
ATOM 3471 O O . GLY B 1 217 ? -29.416 15.954 -19.312 1.00 45.37 197 GLY A O 1
ATOM 3472 N N . ALA B 1 218 ? -30.626 17.558 -20.316 1.00 42.27 198 ALA A N 1
ATOM 3473 C CA . ALA B 1 218 ? -30.592 16.900 -21.621 1.00 45.60 198 ALA A CA 1
ATOM 3474 C C . ALA B 1 218 ? -29.178 16.862 -22.196 1.00 47.33 198 ALA A C 1
ATOM 3475 O O . ALA B 1 218 ? -28.724 15.835 -22.703 1.00 46.06 198 ALA A O 1
ATOM 3477 N N . ILE B 1 219 ? -28.482 17.989 -22.123 1.00 42.88 199 ILE A N 1
ATOM 3478 C CA . ILE B 1 219 ? -27.108 18.056 -22.615 1.00 39.01 199 ILE A CA 1
ATOM 3479 C C . ILE B 1 219 ? -26.226 17.099 -21.825 1.00 45.29 199 ILE A C 1
ATOM 3480 O O . ILE B 1 219 ? -25.404 16.375 -22.396 1.00 49.58 199 ILE A O 1
ATOM 3485 N N . ALA B 1 220 ? -26.405 17.078 -20.510 1.00 45.14 200 ALA A N 1
ATOM 3486 C CA . ALA B 1 220 ? -25.638 16.153 -19.685 1.00 51.38 200 ALA A CA 1
ATOM 3487 C C . ALA B 1 220 ? -25.913 14.721 -20.123 1.00 49.41 200 ALA A C 1
ATOM 3488 O O . ALA B 1 220 ? -25.009 13.887 -20.131 1.00 49.41 200 ALA A O 1
ATOM 3490 N N . ALA B 1 221 ? -27.160 14.438 -20.501 1.00 45.79 201 ALA A N 1
ATOM 3491 C CA . ALA B 1 221 ? -27.521 13.109 -20.982 1.00 50.44 201 ALA A CA 1
ATOM 3492 C C . ALA B 1 221 ? -26.878 12.806 -22.338 1.00 48.41 201 ALA A C 1
ATOM 3493 O O . ALA B 1 221 ? -26.482 11.673 -22.605 1.00 45.18 201 ALA A O 1
ATOM 3495 N N . MET B 1 222 ? -26.775 13.818 -23.193 1.00 46.33 202 MET A N 1
ATOM 3496 C CA . MET B 1 222 ? -26.104 13.643 -24.480 1.00 47.31 202 MET A CA 1
ATOM 3497 C C . MET B 1 222 ? -24.665 13.183 -24.284 1.00 49.87 202 MET A C 1
ATOM 3498 O O . MET B 1 222 ? -24.199 12.281 -24.974 1.00 52.64 202 MET A O 1
ATOM 3503 N N . LYS B 1 223 ? -23.963 13.806 -23.344 1.00 47.69 203 LYS A N 1
ATOM 3504 C CA . LYS B 1 223 ? -22.572 13.427 -23.072 1.00 49.67 203 LYS A CA 1
ATOM 3505 C C . LYS B 1 223 ? -22.451 11.984 -22.568 1.00 56.04 203 LYS A C 1
ATOM 3506 O O . LYS B 1 223 ? -21.472 11.302 -22.864 1.00 61.93 203 LYS A O 1
ATOM 3512 N N . GLU B 1 224 ? -23.448 11.512 -21.824 1.00 54.49 204 GLU A N 1
ATOM 3513 C CA . GLU B 1 224 ? -23.439 10.127 -21.353 1.00 59.86 204 GLU A CA 1
ATOM 3514 C C . GLU B 1 224 ? -23.656 9.155 -22.507 1.00 60.24 204 GLU A C 1
ATOM 3515 O O . GLU B 1 224 ? -23.028 8.101 -22.581 1.00 58.66 204 GLU A O 1
ATOM 3521 N N . VAL B 1 225 ? -24.578 9.513 -23.390 1.00 55.66 205 VAL A N 1
ATOM 3522 C CA . VAL B 1 225 ? -24.921 8.687 -24.539 1.00 56.61 205 VAL A CA 1
ATOM 3523 C C . VAL B 1 225 ? -23.709 8.513 -25.443 1.00 55.99 205 VAL A C 1
ATOM 3524 O O . VAL B 1 225 ? -23.416 7.408 -25.902 1.00 56.07 205 VAL A O 1
ATOM 3528 N N . ALA B 1 226 ? -23.002 9.613 -25.691 1.00 48.79 206 ALA A N 1
ATOM 3529 C CA . ALA B 1 226 ? -21.878 9.593 -26.618 1.00 56.51 206 ALA A CA 1
ATOM 3530 C C . ALA B 1 226 ? -20.689 10.371 -26.067 1.00 53.76 206 ALA A C 1
ATOM 3531 O O . ALA B 1 226 ? -20.410 11.486 -26.504 1.00 54.48 206 ALA A O 1
ATOM 3533 N N . PRO B 1 227 ? -19.976 9.768 -25.108 1.00 55.01 207 PRO A N 1
ATOM 3534 C CA . PRO B 1 227 ? -18.838 10.370 -24.400 1.00 51.88 207 PRO A CA 1
ATOM 3535 C C . PRO B 1 227 ? -17.701 10.819 -25.325 1.00 59.47 207 PRO A C 1
ATOM 3536 O O . PRO B 1 227 ? -16.958 11.736 -24.978 1.00 55.27 207 PRO A O 1
ATOM 3540 N N . GLN B 1 228 ? -17.562 10.170 -26.476 1.00 62.32 208 GLN A N 1
ATOM 3541 C CA . GLN B 1 228 ? -16.461 10.454 -27.393 1.00 67.37 208 GLN A CA 1
ATOM 3542 C C . GLN B 1 228 ? -16.717 11.660 -28.301 1.00 61.10 208 GLN A C 1
ATOM 3543 O O . GLN B 1 228 ? -15.801 12.150 -28.962 1.00 58.60 208 GLN A O 1
ATOM 3549 N N . LEU B 1 229 ? -17.957 12.139 -28.333 1.00 55.53 209 LEU A N 1
ATOM 3550 C CA . LEU B 1 229 ? -18.332 13.214 -29.248 1.00 49.78 209 LEU A CA 1
ATOM 3551 C C . LEU B 1 229 ? -18.151 14.599 -28.652 1.00 49.95 209 LEU A C 1
ATOM 3552 O O . LEU B 1 229 ? -18.428 14.825 -27.476 1.00 51.83 209 LEU A O 1
ATOM 3557 N N . ARG B 1 230 ? -17.699 15.525 -29.488 1.00 48.47 210 ARG A N 1
ATOM 3558 C CA . ARG B 1 230 ? -17.624 16.934 -29.117 1.00 46.12 210 ARG A CA 1
ATOM 3559 C C . ARG B 1 230 ? -19.027 17.507 -28.996 1.00 46.44 210 ARG A C 1
ATOM 3560 O O . ARG B 1 230 ? -19.865 17.293 -29.865 1.00 50.01 210 ARG A O 1
ATOM 3568 N N . ILE B 1 231 ? -19.277 18.231 -27.914 1.00 46.30 211 ILE A N 1
ATOM 3569 C CA . ILE B 1 231 ? -20.513 18.988 -27.786 1.00 44.43 211 ILE A CA 1
ATOM 3570 C C . ILE B 1 231 ? -20.168 20.453 -28.039 1.00 44.68 211 ILE A C 1
ATOM 3571 O O . ILE B 1 231 ? -19.428 21.067 -27.269 1.00 49.25 211 ILE A O 1
ATOM 3576 N N . PHE B 1 232 ? -20.673 20.996 -29.140 1.00 42.58 212 PHE A N 1
ATOM 3577 C CA . PHE B 1 232 ? -20.436 22.397 -29.480 1.00 41.11 212 PHE A CA 1
ATOM 3578 C C . PHE B 1 232 ? -21.282 23.329 -28.616 1.00 44.97 212 PHE A C 1
ATOM 3579 O O . PHE B 1 232 ? -22.244 22.882 -27.988 1.00 44.16 212 PHE A O 1
ATOM 3587 N N . PRO B 1 233 ? -20.924 24.628 -28.577 1.00 43.94 213 PRO A N 1
ATOM 3588 C CA . PRO B 1 233 ? -21.797 25.619 -27.933 1.00 45.22 213 PRO A CA 1
ATOM 3589 C C . PRO B 1 233 ? -23.226 25.487 -28.464 1.00 42.53 213 PRO A C 1
ATOM 3590 O O . PRO B 1 233 ? -23.423 25.154 -29.635 1.00 41.66 213 PRO A O 1
ATOM 3594 N N . SER B 1 234 ? -24.210 25.763 -27.616 1.00 37.93 214 SER A N 1
ATOM 3595 C CA . SER B 1 234 ? -25.617 25.557 -27.975 1.00 41.36 214 SER A CA 1
ATOM 3596 C C . SER B 1 234 ? -26.198 26.646 -28.876 1.00 44.22 214 SER A C 1
ATOM 3597 O O . SER B 1 234 ? -25.745 27.805 -28.856 1.00 39.58 214 SER A O 1
ATOM 3600 N N . ILE B 1 235 ? -27.195 26.255 -29.669 1.00 39.87 215 ILE A N 1
ATOM 3601 C CA . ILE B 1 235 ? -28.097 27.204 -30.293 1.00 40.94 215 ILE A CA 1
ATOM 3602 C C . ILE B 1 235 ? -29.101 27.564 -29.207 1.00 40.08 215 ILE A C 1
ATOM 3603 O O . ILE B 1 235 ? -29.979 26.768 -28.885 1.00 39.54 215 ILE A O 1
ATOM 3608 N N . LEU B 1 236 ? -28.931 28.740 -28.602 1.00 41.24 216 LEU A N 1
ATOM 3609 C CA . LEU B 1 236 ? -29.773 29.131 -27.469 1.00 38.94 216 LEU A CA 1
ATOM 3610 C C . LEU B 1 236 ? -31.218 29.369 -27.903 1.00 38.19 216 LEU A C 1
ATOM 3611 O O . LEU B 1 236 ? -31.463 29.907 -28.984 1.00 35.40 216 LEU A O 1
ATOM 3616 N N . GLU B 1 237 ? -32.174 28.976 -27.062 1.00 36.47 217 GLU A N 1
ATOM 3617 C CA . GLU B 1 237 ? -33.566 29.348 -27.284 1.00 37.43 217 GLU A CA 1
ATOM 3618 C C . GLU B 1 237 ? -33.646 30.870 -27.395 1.00 32.88 217 GLU A C 1
ATOM 3619 O O . GLU B 1 237 ? -33.344 31.600 -26.442 1.00 34.55 217 GLU A O 1
ATOM 3625 N N . SER B 1 238 ? -34.013 31.349 -28.578 1.00 35.25 218 SER A N 1
ATOM 3626 C CA . SER B 1 238 ? -34.020 32.786 -28.846 1.00 33.49 218 SER A CA 1
ATOM 3627 C C . SER B 1 238 ? -34.734 33.045 -30.160 1.00 33.18 218 SER A C 1
ATOM 3628 O O . SER B 1 238 ? -34.576 32.278 -31.106 1.00 39.95 218 SER A O 1
ATOM 3631 N N . GLU B 1 239 ? -35.483 34.145 -30.230 1.00 36.38 219 GLU A N 1
ATOM 3632 C CA . GLU B 1 239 ? -36.140 34.519 -31.471 1.00 36.58 219 GLU A CA 1
ATOM 3633 C C . GLU B 1 239 ? -35.198 35.190 -32.464 1.00 39.80 219 GLU A C 1
ATOM 3634 O O . GLU B 1 239 ? -35.555 35.372 -33.631 1.00 37.64 219 GLU A O 1
ATOM 3640 N N . ARG B 1 240 ? -33.995 35.545 -32.008 1.00 35.54 220 ARG A N 1
ATOM 3641 C CA . ARG B 1 240 ? -33.030 36.238 -32.865 1.00 38.38 220 ARG A CA 1
ATOM 3642 C C . ARG B 1 240 ? -32.567 35.390 -34.055 1.00 34.04 220 ARG A C 1
ATOM 3643 O O . ARG B 1 240 ? -32.232 35.930 -35.108 1.00 35.21 220 ARG A O 1
ATOM 3651 N N . TYR B 1 241 ? -32.539 34.071 -33.898 1.00 33.02 221 TYR A N 1
ATOM 3652 C CA . TYR B 1 241 ? -32.150 33.216 -35.020 1.00 32.66 221 TYR A CA 1
ATOM 3653 C C . TYR B 1 241 ? -33.113 33.360 -36.207 1.00 32.30 221 TYR A C 1
ATOM 3654 O O . TYR B 1 241 ? -32.691 33.602 -37.343 1.00 35.31 221 TYR A O 1
ATOM 3663 N N . LYS B 1 242 ? -34.401 33.225 -35.948 1.00 35.64 222 LYS A N 1
ATOM 3664 C CA . LYS B 1 242 ? -35.356 33.378 -37.037 1.00 39.26 222 LYS A CA 1
ATOM 3665 C C . LYS B 1 242 ? -35.369 34.815 -37.556 1.00 33.78 222 LYS A C 1
ATOM 3666 O O . LYS B 1 242 ? -35.567 35.040 -38.752 1.00 38.67 222 LYS A O 1
ATOM 3672 N N . GLN B 1 243 ? -35.153 35.786 -36.665 1.00 35.24 223 GLN A N 1
ATOM 3673 C CA . GLN B 1 243 ? -35.064 37.190 -37.070 1.00 36.15 223 GLN A CA 1
ATOM 3674 C C . GLN B 1 243 ? -33.973 37.386 -38.103 1.00 36.48 223 GLN A C 1
ATOM 3675 O O . GLN B 1 243 ? -34.200 38.007 -39.143 1.00 40.03 223 GLN A O 1
ATOM 3681 N N . ALA B 1 244 ? -32.775 36.871 -37.814 1.00 35.97 224 ALA A N 1
ATOM 3682 C CA . ALA B 1 244 ? -31.666 37.000 -38.743 1.00 35.47 224 ALA A CA 1
ATOM 3683 C C . ALA B 1 244 ? -31.961 36.205 -40.011 1.00 35.62 224 ALA A C 1
ATOM 3684 O O . ALA B 1 244 ? -31.705 36.672 -41.125 1.00 36.50 224 ALA A O 1
ATOM 3686 N N . LEU B 1 245 ? -32.498 35.003 -39.832 1.00 36.87 225 LEU A N 1
ATOM 3687 C CA . LEU B 1 245 ? -32.765 34.122 -40.957 1.00 40.48 225 LEU A CA 1
ATOM 3688 C C . LEU B 1 245 ? -33.710 34.806 -41.931 1.00 38.74 225 LEU A C 1
ATOM 3689 O O . LEU B 1 245 ? -33.472 34.824 -43.141 1.00 38.17 225 LEU A O 1
ATOM 3694 N N . ASN B 1 246 ? -34.766 35.402 -41.396 1.00 39.12 226 ASN A N 1
ATOM 3695 C CA . ASN B 1 246 ? -35.749 36.061 -42.236 1.00 42.51 226 ASN A CA 1
ATOM 3696 C C . ASN B 1 246 ? -35.206 37.257 -43.003 1.00 48.52 226 ASN A C 1
ATOM 3697 O O . ASN B 1 246 ? -35.743 37.606 -44.056 1.00 46.68 226 ASN A O 1
ATOM 3702 N N . GLN B 1 247 ? -34.148 37.881 -42.477 1.00 48.01 227 GLN A N 1
ATOM 3703 C CA . GLN B 1 247 ? -33.536 39.041 -43.122 1.00 44.56 227 GLN A CA 1
ATOM 3704 C C . GLN B 1 247 ? -32.366 38.649 -44.029 1.00 42.66 227 GLN A C 1
ATOM 3705 O O . GLN B 1 247 ? -31.765 39.492 -44.696 1.00 38.77 227 GLN A O 1
ATOM 3711 N N . GLY B 1 248 ? -32.050 37.362 -44.055 1.00 40.32 228 GLY A N 1
ATOM 3712 C CA . GLY B 1 248 ? -31.011 36.855 -44.927 1.00 38.78 228 GLY A CA 1
ATOM 3713 C C . GLY B 1 248 ? -29.616 37.179 -44.434 1.00 37.97 228 GLY A C 1
ATOM 3714 O O . GLY B 1 248 ? -28.681 37.242 -45.224 1.00 42.28 228 GLY A O 1
ATOM 3715 N N . ILE B 1 249 ? -29.481 37.399 -43.128 1.00 38.05 229 ILE A N 1
ATOM 3716 C CA . ILE B 1 249 ? -28.184 37.799 -42.574 1.00 36.53 229 ILE A CA 1
ATOM 3717 C C . ILE B 1 249 ? -27.662 36.890 -41.460 1.00 41.13 229 ILE A C 1
ATOM 3718 O O . ILE B 1 249 ? -28.373 36.027 -40.955 1.00 37.89 229 ILE A O 1
ATOM 3723 N N . LEU B 1 250 ? -26.405 37.106 -41.086 1.00 42.17 230 LEU A N 1
ATOM 3724 C CA . LEU B 1 250 ? -25.786 36.342 -40.013 1.00 40.01 230 LEU A CA 1
ATOM 3725 C C . LEU B 1 250 ? -26.199 36.919 -38.670 1.00 34.96 230 LEU A C 1
ATOM 3726 O O . LEU B 1 250 ? -26.487 38.109 -38.563 1.00 39.29 230 LEU A O 1
ATOM 3731 N N . LEU B 1 251 ? -26.212 36.076 -37.644 1.00 36.64 231 LEU A N 1
ATOM 3732 C CA . LEU B 1 251 ? -26.425 36.547 -36.283 1.00 36.01 231 LEU A CA 1
ATOM 3733 C C . LEU B 1 251 ? -25.447 37.656 -35.887 1.00 39.01 231 LEU A C 1
ATOM 3734 O O . LEU B 1 251 ? -25.837 38.615 -35.224 1.00 39.84 231 LEU A O 1
ATOM 3739 N N . SER B 1 252 ? -24.180 37.530 -36.285 1.00 37.99 232 SER A N 1
ATOM 3740 C CA . SER B 1 252 ? -23.219 38.595 -36.013 1.00 43.24 232 SER A CA 1
ATOM 3741 C C . SER B 1 252 ? -23.651 39.896 -36.693 1.00 47.45 232 SER A C 1
ATOM 3742 O O . SER B 1 252 ? -23.575 40.976 -36.100 1.00 47.94 232 SER A O 1
ATOM 3745 N N . GLU B 1 253 ? -24.115 39.784 -37.937 1.00 44.42 233 GLU A N 1
ATOM 3746 C CA . GLU B 1 253 ? -24.553 40.955 -38.702 1.00 46.37 233 GLU A CA 1
ATOM 3747 C C . GLU B 1 253 ? -25.802 41.595 -38.101 1.00 42.47 233 GLU A C 1
ATOM 3748 O O . GLU B 1 253 ? -25.998 42.809 -38.218 1.00 48.88 233 GLU A O 1
ATOM 3754 N N . LEU B 1 254 ? -26.643 40.788 -37.457 1.00 44.66 234 LEU A N 1
ATOM 3755 C CA . LEU B 1 254 ? -27.818 41.307 -36.765 1.00 34.38 234 LEU A CA 1
ATOM 3756 C C . LEU B 1 254 ? -27.443 42.008 -35.452 1.00 46.58 234 LEU A C 1
ATOM 3757 O O . LEU B 1 254 ? -28.244 42.755 -34.888 1.00 44.36 234 LEU A O 1
ATOM 3762 N N . GLY B 1 255 ? -26.229 41.754 -34.970 1.00 44.65 235 GLY A N 1
ATOM 3763 C CA . GLY B 1 255 ? -25.738 42.360 -33.743 1.00 40.04 235 GLY A CA 1
ATOM 3764 C C . GLY B 1 255 ? -25.677 41.415 -32.552 1.00 49.35 235 GLY A C 1
ATOM 3765 O O . GLY B 1 255 ? -25.553 41.855 -31.404 1.00 53.09 235 GLY A O 1
ATOM 3766 N N . TYR B 1 256 ? -25.745 40.116 -32.828 1.00 39.65 236 TYR A N 1
ATOM 3767 C CA . TYR B 1 256 ? -25.748 39.086 -31.785 1.00 40.56 236 TYR A CA 1
ATOM 3768 C C . TYR B 1 256 ? -24.666 38.026 -32.011 1.00 38.31 236 TYR A C 1
ATOM 3769 O O . TYR B 1 256 ? -24.974 36.847 -32.215 1.00 38.71 236 TYR A O 1
ATOM 3778 N N . PRO B 1 257 ? -23.392 38.442 -31.929 1.00 43.08 237 PRO A N 1
ATOM 3779 C CA . PRO B 1 257 ? -22.261 37.551 -32.212 1.00 47.87 237 PRO A CA 1
ATOM 3780 C C . PRO B 1 257 ? -22.237 36.322 -31.314 1.00 48.98 237 PRO A C 1
ATOM 3781 O O . PRO B 1 257 ? -21.857 35.241 -31.775 1.00 45.51 237 PRO A O 1
ATOM 3785 N N . ASP B 1 258 ? -22.630 36.482 -30.052 1.00 48.48 238 ASP A N 1
ATOM 3786 C CA . ASP B 1 258 ? -22.665 35.351 -29.118 1.00 52.07 238 ASP A CA 1
ATOM 3787 C C . ASP B 1 258 ? -23.507 34.186 -29.616 1.00 48.99 238 ASP A C 1
ATOM 3788 O O . ASP B 1 258 ? -23.158 33.023 -29.403 1.00 45.62 238 ASP A O 1
ATOM 3793 N N . LEU B 1 259 ? -24.623 34.493 -30.274 1.00 42.30 239 LEU A N 1
ATOM 3794 C CA . LEU B 1 259 ? -25.528 33.466 -30.758 1.00 39.41 239 LEU A CA 1
ATOM 3795 C C . LEU B 1 259 ? -24.907 32.654 -31.890 1.00 39.55 239 LEU A C 1
ATOM 3796 O O . LEU B 1 259 ? -25.396 31.580 -32.246 1.00 38.00 239 LEU A O 1
ATOM 3801 N N . GLU B 1 260 ? -23.808 33.172 -32.434 1.00 41.91 240 GLU A N 1
ATOM 3802 C CA . GLU B 1 260 ? -23.156 32.568 -33.586 1.00 46.95 240 GLU A CA 1
ATOM 3803 C C . GLU B 1 260 ? -22.110 31.538 -33.161 1.00 47.71 240 GLU A C 1
ATOM 3804 O O . GLU B 1 260 ? -21.549 30.824 -33.999 1.00 46.57 240 GLU A O 1
ATOM 3810 N N . LYS B 1 261 ? -21.849 31.446 -31.861 1.00 41.41 241 LYS A N 1
ATOM 3811 C CA . LYS B 1 261 ? -20.739 30.608 -31.412 1.00 44.47 241 LYS A CA 1
ATOM 3812 C C . LYS B 1 261 ? -20.853 29.100 -31.645 1.00 45.53 241 LYS A C 1
ATOM 3813 O O . LYS B 1 261 ? -19.823 28.441 -31.762 1.00 46.62 241 LYS A O 1
ATOM 3819 N N . PRO B 1 262 ? -22.083 28.545 -31.696 1.00 42.04 242 PRO A N 1
ATOM 3820 C CA . PRO B 1 262 ? -22.136 27.138 -32.111 1.00 44.62 242 PRO A CA 1
ATOM 3821 C C . PRO B 1 262 ? -21.446 26.947 -33.457 1.00 47.73 242 PRO A C 1
ATOM 3822 O O . PRO B 1 262 ? -20.688 25.995 -33.638 1.00 47.14 242 PRO A O 1
ATOM 3826 N N . PHE B 1 263 ? -21.684 27.874 -34.378 1.00 44.76 243 PHE A N 1
ATOM 3827 C CA . PHE B 1 263 ? -21.153 27.772 -35.733 1.00 46.52 243 PHE A CA 1
ATOM 3828 C C . PHE B 1 263 ? -19.671 28.127 -35.816 1.00 46.14 243 PHE A C 1
ATOM 3829 O O . PHE B 1 263 ? -18.923 27.514 -36.579 1.00 47.70 243 PHE A O 1
ATOM 3837 N N . GLU B 1 264 ? -19.242 29.095 -35.013 1.00 46.31 244 GLU A N 1
ATOM 3838 C CA . GLU B 1 264 ? -17.827 29.448 -34.951 1.00 49.75 244 GLU A CA 1
ATOM 3839 C C . GLU B 1 264 ? -17.049 28.264 -34.388 1.00 51.67 244 GLU A C 1
ATOM 3840 O O . GLU B 1 264 ? -15.912 28.017 -34.782 1.00 52.34 244 GLU A O 1
ATOM 3846 N N . GLY B 1 265 ? -17.676 27.530 -33.470 1.00 52.18 245 GLY A N 1
ATOM 3847 C CA . GLY B 1 265 ? -17.042 26.378 -32.852 1.00 48.18 245 GLY A CA 1
ATOM 3848 C C . GLY B 1 265 ? -16.812 25.273 -33.868 1.00 46.87 245 GLY A C 1
ATOM 3849 O O . GLY B 1 265 ? -15.753 24.646 -33.900 1.00 48.31 245 GLY A O 1
ATOM 3850 N N . VAL B 1 266 ? -17.819 25.036 -34.703 1.00 48.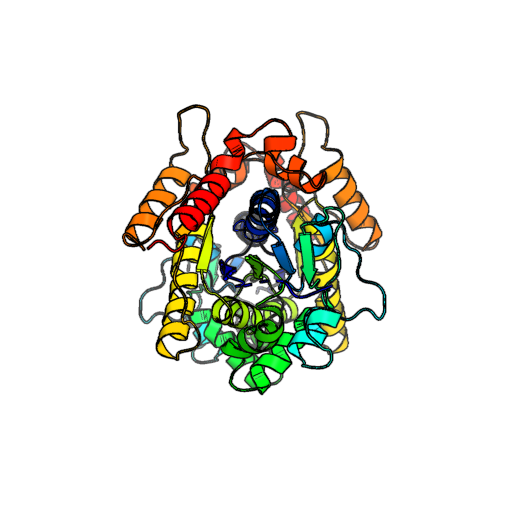55 246 VAL A N 1
ATOM 3851 C CA . VAL B 1 266 ? -17.711 24.071 -35.792 1.00 45.26 246 VAL A CA 1
ATOM 3852 C C . VAL B 1 266 ? -16.590 24.466 -36.749 1.00 53.45 246 VAL A C 1
ATOM 3853 O O . VAL B 1 266 ? -15.734 23.652 -37.097 1.00 54.09 246 VAL A O 1
ATOM 3857 N N . LYS B 1 267 ? -16.599 25.730 -37.159 1.00 48.98 247 LYS A N 1
ATOM 3858 C CA . LYS B 1 267 ? -15.600 26.268 -38.080 1.00 53.17 247 LYS A CA 1
ATOM 3859 C C . LYS B 1 267 ? -14.191 26.054 -37.531 1.00 56.80 247 LYS A C 1
ATOM 3860 O O . LYS B 1 267 ? -13.275 25.652 -38.257 1.00 55.93 247 LYS A O 1
ATOM 3866 N N . GLU B 1 268 ? -14.024 26.300 -36.237 1.00 55.43 248 GLU A N 1
ATOM 3867 C CA . GLU B 1 268 ? -12.743 26.073 -35.577 1.00 62.76 248 GLU A CA 1
ATOM 3868 C C . GLU B 1 268 ? -12.382 24.583 -35.579 1.00 57.86 248 GLU A C 1
ATOM 3869 O O . GLU B 1 268 ? -11.211 24.217 -35.739 1.00 60.81 248 GLU A O 1
ATOM 3875 N N . ALA B 1 269 ? -13.388 23.729 -35.408 1.00 50.93 249 ALA A N 1
ATOM 3876 C CA . ALA B 1 269 ? -13.173 22.285 -35.374 1.00 53.46 249 ALA A CA 1
ATOM 3877 C C . ALA B 1 269 ? -12.704 21.786 -36.734 1.00 53.53 249 ALA A C 1
ATOM 3878 O O . ALA B 1 269 ? -11.955 20.812 -36.830 1.00 58.16 249 ALA A O 1
ATOM 3880 N N . LEU B 1 270 ? -13.145 22.466 -37.785 1.00 52.83 250 LEU A N 1
ATOM 3881 C CA . LEU B 1 270 ? -12.734 22.133 -39.143 1.00 50.57 250 LEU A CA 1
ATOM 3882 C C . LEU B 1 270 ? -11.299 22.563 -39.421 1.00 56.29 250 LEU A C 1
ATOM 3883 O O . LEU B 1 270 ? -10.779 22.319 -40.508 1.00 59.93 250 LEU A O 1
ATOM 3888 N N . GLY B 1 271 ? -10.659 23.197 -38.442 1.00 53.13 251 GLY A N 1
ATOM 3889 C CA . GLY B 1 271 ? -9.269 23.585 -38.588 1.00 54.82 251 GLY A CA 1
ATOM 3890 C C . GLY B 1 271 ? -9.144 24.879 -39.366 1.00 59.43 251 GLY A C 1
ATOM 3891 O O . GLY B 1 271 ? -8.047 25.282 -39.767 1.00 61.50 251 GLY A O 1
ATOM 3892 N N . ILE B 1 272 ? -10.286 25.526 -39.584 1.00 63.30 252 ILE A N 1
ATOM 3893 C CA . ILE B 1 272 ? -10.327 26.811 -40.267 1.00 62.00 252 ILE A CA 1
ATOM 3894 C C . ILE B 1 272 ? -9.853 27.910 -39.339 1.00 64.34 252 ILE A C 1
ATOM 3895 O O . ILE B 1 272 ? -10.397 28.097 -38.248 1.00 68.12 252 ILE A O 1
ATOM 3900 N N . LYS B 1 273 ? -8.844 28.644 -39.781 1.00 66.67 253 LYS A N 1
ATOM 3901 C CA . LYS B 1 273 ? -8.309 29.739 -38.990 1.00 75.46 253 LYS A CA 1
ATOM 3902 C C . LYS B 1 273 ? -8.965 31.062 -39.365 1.00 77.36 253 LYS A C 1
ATOM 3903 O O . LYS B 1 273 ? -8.955 31.482 -40.523 1.00 76.18 253 LYS A O 1
ATOM 3909 N N . GLN B 1 274 ? -9.544 31.705 -38.360 1.00 78.73 254 GLN A N 1
ATOM 3910 C CA . GLN B 1 274 ? -10.247 32.962 -38.538 1.00 78.43 254 GLN A CA 1
ATOM 3911 C C . GLN B 1 274 ? -9.368 34.007 -39.208 1.00 75.44 254 GLN A C 1
ATOM 3912 O O . GLN B 1 274 ? -8.139 33.967 -39.106 1.00 79.54 254 GLN A O 1
ATOM 3918 N N . LEU B 1 275 ? -10.006 34.943 -39.898 1.00 72.45 255 LEU A N 1
ATOM 3919 C CA . LEU B 1 275 ? -9.291 36.081 -40.445 1.00 77.87 255 LEU A CA 1
ATOM 3920 C C . LEU B 1 275 ? -9.043 37.048 -39.292 1.00 66.68 255 LEU A C 1
ATOM 3921 O O . LEU B 1 275 ? -9.799 37.080 -38.316 1.00 65.95 255 LEU A O 1
ATOM 3926 N N . VAL B 1 276 ? -7.981 37.823 -39.407 1.00 63.24 256 VAL A N 1
ATOM 3927 C CA . VAL B 1 276 ? -7.548 38.711 -38.338 1.00 62.46 256 VAL A CA 1
ATOM 3928 C C . VAL B 1 276 ? -7.242 40.084 -38.928 1.00 67.24 256 VAL A C 1
ATOM 3929 O O . VAL B 1 276 ? -7.114 40.219 -40.142 1.00 71.20 256 VAL A O 1
ATOM 3933 N N . GLN B 1 277 ? -7.128 41.101 -38.078 1.00 67.87 257 GLN A N 1
ATOM 3934 C CA . GLN B 1 277 ? -6.751 42.434 -38.547 1.00 70.20 257 GLN A CA 1
ATOM 3935 C C . GLN B 1 277 ? -5.378 42.828 -38.027 1.00 76.16 257 GLN A C 1
ATOM 3936 O O . GLN B 1 277 ? -5.250 43.269 -36.889 1.00 83.74 257 GLN A O 1
#

Organism: Gloeothece citriformis (strain PCC 7424) (NCBI:txid65393)

Foldseek 3Di:
DDFDAEAEEEEAFQDPPLCLLLLLQQLQVVCLVPWQEEEEELDLCFPNCVLLPHDDDDPQDAVQCLLVVVDQLVSQKAAGPDNSYIYRTHYNCSVVVLVVLVVVVHLLCSVLVSCVVCRRHTHYYYYRFHHHDTSSSSNSQLNHQEYEYRAELAPRRLVRLVVRVVSNVVCVVVPSHDHYYQAYEYEQFEDDVPRTDPRSVVSVVSSCVSPVPGDYFYYQHNDCLSVVCSVVSHHSVVVVRVVSSRRSVRSVVSVVVVPDDD/DAQAAEEEEDFQDPPLCLLLLLLQLQVVVLPPWQEEEEELALCFPNCVLLPHDDDDPADAVQCLLLVVDQLVRQKADGPDNSYIYRTHYNCSCVVQVVLVVVVNLLCSVLVSCVVCRRVTHYYYYRFHHHDTSSSSNSQLNHQEYEYRAELAPRRLVRLLVRVVSNVVCVVVPSHPHYYQAYAHEQFEADVPHGDPRSVVSVVSNCVSPVPGDYAYYQHNDPLSVVQSVVSHHSVVVPRVVNSRSSVRSCVSVVHDDDDD